Protein AF-A0A2V5UYY0-F1 (afdb_monomer)

Mean predicted aligned error: 17.52 Å

Foldseek 3Di:
DDDDDDDDPDDDDPDDPVPPCPVVVVVPVVVVVVVVPPDDDDDDDDDDDDDDDDDDPDDPCPVVCPLLVVLVPPLLVQQDADDLVNVQVQCCVVVVHGDPPPVLSVLLVVLVVCLVVLVLVVSLVSLVVSCVVPPALNSLQNNLSSCVSVVNLPSNLVSLVSSCVVPVLPLSSLQNNLSSCSNVVVLVSSLVSLVSNPPPGCSVVSNVSSVVSVVPQLEDDPPQLDQVNAAEDEAPRKHKYKFPWQSHKHKYKYWAAAFFKFKKKKKKQFPFQFFFKKKWKAFPVRHTPDIDTHPHGRDIDIDMDIDDHRTMMMMMIGGPPTTITMIMIHMYTPPQAFPLPPQLDQVSAGEDEPPDDDDGDQPDPSRDGHHDYDDPDPPDKDKDKFQFPWQADWDKDWDADPVRHTPDIDTGPHGRDIDMDIDD

Secondary structure (DSSP, 8-state):
-----------S----GGGSSHHHHHHHHHHHHHGGG----------------S----STTHHHHHHHHHHHS-GGGS--PPPHHHHHHHHHHHHSS----HHHHHHHHHHHHHHHTT-HHHHHHHHHHHHHH---HHHHHHHHHHHHHTT-HHHHHHHHHHHHHH-TT-HHHHHHHHHHHHHTT-HHHHHHHHHHTTTSTTHHHHHHHHHHHHHT--B--S--SSGGGPEE--TT--EEEEE-STT-EEEEEEE--SS--EEEEEEEEE--SS--EEEEEE-TT--EEEEEE--STT--EEEEEEE-TT-EEEEEEEESTT--EEEEEEEEE-----TT-S-SSTTSPEE--TT--------STT----EE---SSTTPPEEEEE----SS---EEEEE-TT--EEEEEE--STT--EEEEE-

Sequence (424 aa):
MSDENEPNANERNTVSYAQKYWWLILVLLPLALALIKIIPDLRTKKSEGGGFNNQQTGNDNVAISGNQNILNSDLSTKTYVINMASIEKEYAAIKREPLKDDELKKQIEAALELLNSGKARESAAAFEAINRKIALPSLQTDLGVAYQKAGDGNASAQAFTKALEQDPKYAPAHHNLGLVKASRGELVEAREHFEKASGIGDSKALAQIAQEALKDHDYEVEPNNEPAQANILPLLKMVAGNIADGSDTDFFRITTPPKYRDVVRVRIENQSTTLQPGINVSDSDKSRLGGDYHGTPGANFDYSFSVQPDTVYFVQVYGHGTSAGRYSFRVTPLKKYDPYEPNNNIRQAAPIEIGKQIDANIMDGEDGDFYRFKTVTKGATVKIHIENQSITLQPGINVFDSNKSRLGGDYHGTPGANFDYSFS

Solvent-accessible surface area (backbone atoms only — not comparable to full-atom values): 24369 Å² total; per-residue (Å²): 139,87,87,83,90,81,84,84,91,80,88,85,84,89,75,68,80,77,73,80,53,62,70,63,61,70,67,52,59,67,62,67,64,61,67,74,74,79,69,88,86,84,86,89,79,87,84,82,90,77,91,78,79,94,81,87,86,83,66,82,65,58,72,62,48,60,63,55,44,69,61,62,57,61,55,80,78,67,57,73,74,77,52,70,68,59,48,40,51,51,44,22,68,74,70,72,44,73,81,77,59,64,68,57,51,52,51,52,52,50,23,52,48,27,42,76,71,66,41,12,60,61,13,23,56,44,30,53,60,47,42,73,78,52,82,44,46,58,53,31,26,43,28,12,50,17,23,43,72,53,69,35,59,66,62,11,45,54,25,19,48,56,14,34,73,75,34,82,74,46,33,63,29,28,35,42,40,14,51,55,28,43,78,70,68,40,33,68,60,12,21,57,22,8,58,65,7,59,90,46,89,61,16,59,60,50,21,51,49,29,53,54,57,60,71,73,57,50,50,70,62,83,76,14,70,43,81,94,42,30,37,78,46,63,70,68,44,64,30,33,45,63,31,80,33,51,87,38,36,43,23,29,31,37,67,41,60,72,77,51,53,33,36,34,37,38,38,40,46,44,73,25,74,52,20,13,44,27,40,38,33,22,41,76,88,65,49,77,77,50,67,58,67,41,88,52,52,31,44,62,43,78,51,72,50,78,41,58,41,62,34,49,35,37,39,34,40,36,29,50,74,69,18,27,37,38,32,34,36,33,40,36,80,64,70,58,54,39,90,57,63,71,12,69,38,80,91,44,33,29,80,54,60,88,94,60,89,80,80,78,54,76,84,51,97,85,51,42,85,27,71,39,72,79,83,91,58,91,83,52,71,49,76,49,77,46,83,47,90,44,75,70,50,52,51,68,50,76,42,59,49,98,88,67,47,78,76,50,66,58,70,43,90,52,51,30,43,63,46,76,49,74,52,107

Radius of gyration: 33.53 Å; Cα contacts (8 Å, |Δi|>4): 712; chains: 1; bounding box: 98×85×97 Å

Nearest PDB structures (foldseek):
  7bev-assembly1_A  TM=8.785E-01  e=6.042E-04  Homo sapiens
  2gw1-assembly1_B  TM=8.053E-01  e=1.982E-03  Saccharomyces cerevisiae
  6ait-assembly1_D  TM=4.746E-01  e=7.704E-03  Escherichia coli K-12
  5xi8-assembly1_A  TM=5.369E-01  e=2.133E-02  Escherichia coli K-12
  6sar-assembly1_A  TM=5.561E-01  e=2.674E-02  Escherichia coli K-12

Structure (mmCIF, N/CA/C/O backbone):
data_AF-A0A2V5UYY0-F1
#
_entry.id   AF-A0A2V5UYY0-F1
#
loop_
_atom_site.group_PDB
_atom_site.id
_atom_site.type_symbol
_atom_site.label_atom_id
_atom_site.label_alt_id
_atom_site.label_comp_id
_atom_site.label_asym_id
_atom_site.label_entity_id
_atom_site.label_seq_id
_atom_site.pdbx_PDB_ins_code
_atom_site.Cartn_x
_atom_site.Cartn_y
_atom_site.Cartn_z
_atom_site.occupancy
_atom_site.B_iso_or_equiv
_atom_site.auth_seq_id
_atom_site.auth_comp_id
_atom_site.auth_asym_id
_atom_site.auth_atom_id
_atom_site.pdbx_PDB_model_num
ATOM 1 N N . MET A 1 1 ? -12.317 63.201 52.347 1.00 45.56 1 MET A N 1
ATOM 2 C CA . MET A 1 1 ? -13.318 62.261 51.800 1.00 45.56 1 MET A CA 1
ATOM 3 C C . MET A 1 1 ? -12.826 61.895 50.419 1.00 45.56 1 MET A C 1
ATOM 5 O O . MET A 1 1 ? -12.614 62.830 49.664 1.00 45.56 1 MET A O 1
ATOM 9 N N . SER A 1 2 ? -12.643 60.592 50.186 1.00 36.94 2 SER A N 1
ATOM 10 C CA . SER A 1 2 ? -11.894 59.898 49.119 1.00 36.94 2 SER A CA 1
ATOM 11 C C . SER A 1 2 ? -10.433 59.548 49.455 1.00 36.94 2 SER A C 1
ATOM 13 O O . SER A 1 2 ? -9.583 60.427 49.572 1.00 36.94 2 SER A O 1
ATOM 15 N N . ASP A 1 3 ? -10.245 58.229 49.563 1.00 33.00 3 ASP A N 1
ATOM 16 C CA . ASP A 1 3 ? -9.062 57.386 49.350 1.00 33.00 3 ASP A CA 1
ATOM 17 C C . ASP A 1 3 ? -7.983 57.303 50.443 1.00 33.00 3 ASP A C 1
ATOM 19 O O . ASP A 1 3 ? -6.974 58.004 50.436 1.00 33.00 3 ASP A O 1
ATOM 23 N N . GLU A 1 4 ? -8.194 56.347 51.359 1.00 36.12 4 GLU A N 1
ATOM 24 C CA . GLU A 1 4 ? -7.166 55.754 52.220 1.00 36.12 4 GLU A CA 1
ATOM 25 C C . GLU A 1 4 ? -6.638 54.434 51.630 1.00 36.12 4 GLU A C 1
ATOM 27 O O . GLU A 1 4 ? -7.374 53.636 51.052 1.00 36.12 4 GLU A O 1
ATOM 32 N N . ASN A 1 5 ? -5.329 54.254 51.806 1.00 34.81 5 ASN A N 1
ATOM 33 C CA . ASN A 1 5 ? -4.473 53.149 51.386 1.00 34.81 5 ASN A CA 1
ATOM 34 C C . ASN A 1 5 ? -4.905 51.754 51.876 1.00 34.81 5 ASN A C 1
ATOM 36 O O . ASN A 1 5 ? -5.067 51.558 53.076 1.00 34.81 5 ASN A O 1
ATOM 40 N N . GLU A 1 6 ? -4.799 50.753 50.995 1.00 35.28 6 GLU A N 1
ATOM 41 C CA . GLU A 1 6 ? -4.302 49.416 51.360 1.00 35.28 6 GLU A CA 1
ATOM 42 C C . GLU A 1 6 ? -3.306 48.885 50.301 1.00 35.28 6 GLU A C 1
ATOM 44 O O . GLU A 1 6 ? -3.484 49.136 49.105 1.00 35.28 6 GLU A O 1
ATOM 49 N N . PRO A 1 7 ? -2.227 48.184 50.709 1.00 36.47 7 PRO A N 1
ATOM 50 C CA . PRO A 1 7 ? -1.158 47.735 49.818 1.00 36.47 7 PRO A CA 1
ATOM 51 C C . PRO A 1 7 ? -1.464 46.400 49.115 1.00 36.47 7 PRO A C 1
ATOM 53 O O . PRO A 1 7 ? -1.991 45.458 49.703 1.00 36.47 7 PRO A O 1
ATOM 56 N N . ASN A 1 8 ? -1.039 46.308 47.851 1.00 34.47 8 ASN A N 1
ATOM 57 C CA . ASN A 1 8 ? -1.135 45.125 46.995 1.00 34.47 8 ASN A CA 1
ATOM 58 C C . ASN A 1 8 ? -0.369 43.916 47.564 1.00 34.47 8 ASN A C 1
ATOM 60 O O . ASN A 1 8 ? 0.858 43.927 47.677 1.00 34.47 8 ASN A O 1
ATOM 64 N N . ALA A 1 9 ? -1.095 42.830 47.821 1.00 38.47 9 ALA A N 1
ATOM 65 C CA . ALA A 1 9 ? -0.548 41.504 48.058 1.00 38.47 9 ALA A CA 1
ATOM 66 C C . ALA A 1 9 ? -0.160 40.853 46.720 1.00 38.47 9 ALA A C 1
ATOM 68 O O . ALA A 1 9 ? -0.973 40.178 46.096 1.00 38.47 9 ALA A O 1
ATOM 69 N N . ASN A 1 10 ? 1.080 41.061 46.264 1.00 36.81 10 ASN A N 1
ATOM 70 C CA . ASN A 1 10 ? 1.637 40.280 45.152 1.00 36.81 10 ASN A CA 1
ATOM 71 C C . ASN A 1 10 ? 3.154 40.045 45.256 1.00 36.81 10 ASN A C 1
ATOM 73 O O . ASN A 1 10 ? 3.873 40.040 44.263 1.00 36.81 10 ASN A O 1
ATOM 77 N N . GLU A 1 11 ? 3.639 39.798 46.472 1.00 39.62 11 GLU A N 1
ATOM 78 C CA . GLU A 1 11 ? 4.960 39.214 46.707 1.00 39.62 11 GLU A CA 1
ATOM 79 C C . GLU A 1 11 ? 4.806 37.937 47.530 1.00 39.62 11 GLU A C 1
ATOM 81 O O . GLU A 1 11 ? 4.806 37.960 48.760 1.00 39.62 11 GLU A O 1
ATOM 86 N N . ARG A 1 12 ? 4.647 36.803 46.842 1.00 34.41 12 ARG A N 1
ATOM 87 C CA . ARG A 1 12 ? 5.040 35.481 47.343 1.00 34.41 12 ARG A CA 1
ATOM 88 C C . ARG A 1 12 ? 5.140 34.500 46.171 1.00 34.41 12 ARG A C 1
ATOM 90 O O . ARG A 1 12 ? 4.156 34.220 45.501 1.00 34.41 12 ARG A O 1
ATOM 97 N N . ASN A 1 13 ? 6.341 33.937 46.022 1.00 38.44 13 ASN A N 1
ATOM 98 C CA . ASN A 1 13 ? 6.697 32.737 45.251 1.00 38.44 13 ASN A CA 1
ATOM 99 C C . ASN A 1 13 ? 7.063 32.895 43.766 1.00 38.44 13 ASN A C 1
ATOM 101 O O . ASN A 1 13 ? 6.524 32.207 42.905 1.00 38.44 13 ASN A O 1
ATOM 105 N N . THR A 1 14 ? 8.128 33.645 43.486 1.00 39.50 14 THR A N 1
ATOM 106 C CA . THR A 1 14 ? 9.040 33.322 42.374 1.00 39.50 14 THR A CA 1
ATOM 107 C C . THR A 1 14 ? 10.305 32.668 42.934 1.00 39.50 14 THR A C 1
ATOM 109 O O . THR A 1 14 ? 11.318 33.328 43.154 1.00 39.50 14 THR A O 1
ATOM 112 N N . VAL A 1 15 ? 10.249 31.359 43.197 1.00 39.41 15 VAL A N 1
ATOM 113 C CA . VAL A 1 15 ? 11.457 30.545 43.405 1.00 39.41 15 VAL A CA 1
ATOM 114 C C . VAL A 1 15 ? 11.760 29.830 42.094 1.00 39.41 15 VAL A C 1
ATOM 116 O O . VAL A 1 15 ? 10.976 29.016 41.612 1.00 39.41 15 VAL A O 1
ATOM 119 N N . SER A 1 16 ? 12.903 30.184 41.512 1.00 41.97 16 SER A N 1
ATOM 120 C CA . SER A 1 16 ? 13.477 29.605 40.301 1.00 41.97 16 SER A CA 1
ATOM 121 C C . SER A 1 16 ? 13.609 28.079 40.403 1.00 41.97 16 SER A C 1
ATOM 123 O O . SER A 1 16 ? 14.210 27.550 41.341 1.00 41.97 16 SER A O 1
ATOM 125 N N . TYR A 1 17 ? 13.111 27.363 39.390 1.00 40.47 17 TYR A N 1
ATOM 126 C CA . TYR A 1 17 ? 13.257 25.908 39.237 1.00 40.47 17 TYR A CA 1
ATOM 127 C C . TYR A 1 17 ? 14.728 25.432 39.177 1.00 40.47 17 TYR A C 1
ATOM 129 O O . TYR A 1 17 ? 14.990 24.238 39.322 1.00 40.47 17 TYR A O 1
ATOM 137 N N . ALA A 1 18 ? 15.700 26.344 39.046 1.00 42.78 18 ALA A N 1
ATOM 138 C CA . ALA A 1 18 ? 17.129 26.028 39.018 1.00 42.78 18 ALA A CA 1
ATOM 139 C C . ALA A 1 18 ? 17.720 25.604 40.382 1.00 42.78 18 ALA A C 1
ATOM 141 O O . ALA A 1 18 ? 18.810 25.038 40.416 1.00 42.78 18 ALA A O 1
ATOM 142 N N . GLN A 1 19 ? 17.020 25.816 41.504 1.00 44.94 19 GLN A N 1
ATOM 143 C CA . GLN A 1 19 ? 17.519 25.437 42.839 1.00 44.94 19 GLN A CA 1
ATOM 144 C C . GLN A 1 19 ? 17.047 24.062 43.344 1.00 44.94 19 GLN A C 1
ATOM 146 O O . GLN A 1 19 ? 17.578 23.577 44.340 1.00 44.94 19 GLN A O 1
ATOM 151 N N . LYS A 1 20 ? 16.108 23.380 42.667 1.00 49.41 20 LYS A N 1
ATOM 152 C CA . LYS A 1 20 ? 15.546 22.103 43.165 1.00 49.41 20 LYS A CA 1
ATOM 153 C C . LYS A 1 20 ? 16.281 20.830 42.710 1.00 49.41 20 LYS A C 1
ATOM 155 O O . LYS A 1 20 ? 16.028 19.767 43.270 1.00 49.41 20 LYS A O 1
ATOM 160 N N . TYR A 1 21 ? 17.223 20.931 41.767 1.00 48.84 21 TYR A N 1
ATOM 161 C CA . TYR A 1 21 ? 17.925 19.769 41.185 1.00 48.84 21 TYR A CA 1
ATOM 162 C C . TYR A 1 21 ? 19.462 19.860 41.196 1.00 48.84 21 TYR A C 1
ATOM 164 O O . TYR A 1 21 ? 20.135 18.987 40.653 1.00 48.84 21 TYR A O 1
ATOM 172 N N . TRP A 1 22 ? 20.045 20.859 41.868 1.00 46.50 22 TRP A N 1
ATOM 173 C CA . TRP A 1 22 ? 21.507 21.032 41.956 1.00 46.50 22 TRP A CA 1
ATOM 174 C C . TRP A 1 22 ? 22.234 19.861 42.646 1.00 46.50 22 TRP A C 1
ATOM 176 O O . TRP A 1 22 ? 23.392 19.579 42.347 1.00 46.50 22 TRP A O 1
ATOM 186 N N . TRP A 1 23 ? 21.547 19.123 43.520 1.00 41.91 23 TRP A N 1
ATOM 187 C CA . TRP A 1 23 ? 22.106 17.958 44.214 1.00 41.91 23 TRP A CA 1
ATOM 188 C C . TRP A 1 23 ? 22.171 16.689 43.341 1.00 41.91 23 TRP A C 1
ATOM 190 O O . TRP A 1 23 ? 23.015 15.833 43.587 1.00 41.91 23 TRP A O 1
ATOM 200 N N . LEU A 1 24 ? 21.357 16.582 42.280 1.00 42.59 24 LEU A N 1
ATOM 201 C CA . LEU A 1 24 ? 21.360 15.432 41.359 1.00 42.59 24 LEU A CA 1
ATOM 202 C C . LEU A 1 24 ? 22.573 15.437 40.408 1.00 42.59 24 LEU A C 1
ATOM 204 O O . LEU A 1 24 ? 23.039 14.378 39.994 1.00 42.59 24 LEU A O 1
ATOM 208 N N . ILE A 1 25 ? 23.145 16.614 40.127 1.00 47.44 25 ILE A N 1
ATOM 209 C CA . ILE A 1 25 ? 24.335 16.775 39.270 1.00 47.44 25 ILE A CA 1
ATOM 210 C C . ILE A 1 25 ? 25.632 16.390 40.016 1.00 47.44 25 ILE A C 1
ATOM 212 O O . ILE A 1 25 ? 26.583 15.912 39.400 1.00 47.44 25 ILE A O 1
ATOM 216 N N . LEU A 1 26 ? 25.661 16.498 41.349 1.00 48.41 26 LEU A N 1
ATOM 217 C CA . LEU A 1 26 ? 26.826 16.141 42.174 1.00 48.41 26 LEU A CA 1
ATOM 218 C C . LEU A 1 26 ? 26.932 14.641 42.511 1.00 48.41 26 LEU A C 1
ATOM 220 O O . LEU A 1 26 ? 28.000 14.193 42.920 1.00 48.41 26 LEU A O 1
ATOM 224 N N . VAL A 1 27 ? 25.875 13.848 42.294 1.00 48.84 27 VAL A N 1
ATOM 225 C CA . VAL A 1 27 ? 25.880 12.393 42.564 1.00 48.84 27 VAL A CA 1
ATOM 226 C C . VAL A 1 27 ? 26.236 11.559 41.321 1.00 48.84 27 VAL A C 1
ATOM 228 O O . VAL A 1 27 ? 26.721 10.439 41.461 1.00 48.84 27 VAL A O 1
ATOM 231 N N . LEU A 1 28 ? 26.086 12.098 40.104 1.00 44.75 28 LEU A N 1
ATOM 232 C CA . LEU A 1 28 ? 26.348 11.355 38.858 1.00 44.75 28 LEU A CA 1
ATOM 233 C C . LEU A 1 28 ? 27.744 11.585 38.246 1.00 44.75 28 LEU A C 1
ATOM 235 O O . LEU A 1 28 ? 28.213 10.747 37.475 1.00 44.75 28 LEU A O 1
ATOM 239 N N . LEU A 1 29 ? 28.462 12.648 38.625 1.00 42.62 29 LEU A N 1
ATOM 240 C CA . LEU A 1 29 ? 29.837 12.884 38.155 1.00 42.62 29 LEU A CA 1
ATOM 241 C C . LEU A 1 29 ? 30.897 11.872 38.667 1.00 42.62 29 LEU A C 1
ATOM 243 O O . LEU A 1 29 ? 31.834 11.587 37.917 1.00 42.62 29 LEU A O 1
ATOM 247 N N . PRO A 1 30 ? 30.791 11.272 39.874 1.00 43.25 30 PRO A N 1
ATOM 248 C CA . PRO A 1 30 ? 31.772 10.283 40.336 1.00 43.25 30 PRO A CA 1
ATOM 249 C C . PRO A 1 30 ? 31.654 8.909 39.652 1.00 43.25 30 PRO A C 1
ATOM 251 O O . PRO A 1 30 ? 32.627 8.157 39.645 1.00 43.25 30 PRO A O 1
ATOM 254 N N . LEU A 1 31 ? 30.503 8.570 39.051 1.00 39.34 31 LEU A N 1
ATOM 255 C CA . LEU A 1 31 ? 30.303 7.282 38.365 1.00 39.34 31 LEU A CA 1
ATOM 256 C C . LEU A 1 31 ? 30.867 7.266 36.935 1.00 39.34 31 LEU A C 1
ATOM 258 O O . LEU A 1 31 ? 31.330 6.224 36.475 1.00 39.34 31 LEU A O 1
ATOM 262 N N . ALA A 1 32 ? 30.917 8.416 36.258 1.00 42.28 32 ALA A N 1
ATOM 263 C CA . ALA A 1 32 ? 31.496 8.526 34.916 1.00 42.28 32 ALA A CA 1
ATOM 264 C C . ALA A 1 32 ? 33.039 8.450 34.913 1.00 42.28 32 ALA A C 1
ATOM 266 O O . ALA A 1 32 ? 33.638 7.999 33.940 1.00 42.28 32 ALA A O 1
ATOM 267 N N . LEU A 1 33 ? 33.696 8.825 36.018 1.00 40.34 33 LEU A N 1
ATOM 268 C CA . LEU A 1 33 ? 35.160 8.772 36.153 1.00 40.34 33 LEU A CA 1
ATOM 269 C C . LEU A 1 33 ? 35.692 7.410 36.641 1.00 40.34 33 LEU A C 1
ATOM 271 O O . LEU A 1 33 ? 36.879 7.128 36.478 1.00 40.34 33 LEU A O 1
ATOM 275 N N . ALA A 1 34 ? 34.837 6.534 37.181 1.00 40.62 34 ALA A N 1
ATOM 276 C CA . ALA A 1 34 ? 35.228 5.187 37.610 1.00 40.62 34 ALA A CA 1
ATOM 277 C C . ALA A 1 34 ? 35.300 4.164 36.454 1.00 40.62 34 ALA A C 1
ATOM 279 O O . ALA A 1 34 ? 35.998 3.159 36.572 1.00 40.62 34 ALA A O 1
ATOM 280 N N . LEU A 1 35 ? 34.657 4.436 35.312 1.00 34.66 35 LEU A N 1
ATOM 281 C CA . LEU A 1 35 ? 34.667 3.557 34.130 1.00 34.66 35 LEU A CA 1
ATOM 282 C C . LEU A 1 35 ? 35.876 3.762 33.198 1.00 34.66 35 LEU A C 1
ATOM 284 O O . LEU A 1 35 ? 36.141 2.922 32.346 1.00 34.66 35 LEU A O 1
ATOM 288 N N . ILE A 1 36 ? 36.673 4.815 33.403 1.00 39.91 36 ILE A N 1
ATOM 289 C CA . ILE A 1 36 ? 37.892 5.088 32.615 1.00 39.91 36 ILE A CA 1
ATOM 290 C C . ILE A 1 36 ? 39.111 4.284 33.136 1.00 39.91 36 ILE A C 1
ATOM 292 O O . ILE A 1 36 ? 40.165 4.262 32.508 1.00 39.91 36 ILE A O 1
ATOM 296 N N . LYS A 1 37 ? 38.980 3.549 34.254 1.00 38.69 37 LYS A N 1
ATOM 297 C CA . LYS A 1 37 ? 40.074 2.768 34.873 1.00 38.69 37 LYS A CA 1
ATOM 298 C C . LYS A 1 37 ? 40.095 1.262 34.561 1.00 38.69 37 LYS A C 1
ATOM 300 O O . LYS A 1 37 ? 40.904 0.554 35.153 1.00 38.69 37 LYS A O 1
ATOM 305 N N . ILE A 1 38 ? 39.272 0.763 33.634 1.00 38.56 38 ILE A N 1
ATOM 306 C CA . ILE A 1 38 ? 39.274 -0.659 33.223 1.00 38.56 38 ILE A CA 1
ATOM 307 C C . ILE A 1 38 ? 39.449 -0.778 31.700 1.00 38.56 38 ILE A C 1
ATOM 309 O O . ILE A 1 38 ? 38.618 -1.336 30.994 1.00 38.56 38 ILE A O 1
ATOM 313 N N . ILE A 1 39 ? 40.547 -0.228 31.181 1.00 37.88 39 ILE A N 1
ATOM 314 C CA . ILE A 1 39 ? 41.050 -0.524 29.833 1.00 37.88 39 ILE A CA 1
ATOM 315 C C . ILE A 1 39 ? 42.514 -0.939 30.008 1.00 37.88 39 ILE A C 1
ATOM 317 O O . ILE A 1 39 ? 43.302 -0.118 30.482 1.00 37.88 39 ILE A O 1
ATOM 321 N N . PRO A 1 40 ? 42.918 -2.179 29.678 1.00 34.50 40 PRO A N 1
ATOM 322 C CA . PRO A 1 40 ? 44.328 -2.504 29.596 1.00 34.50 40 PRO A CA 1
ATOM 323 C C . PRO A 1 40 ? 44.933 -1.838 28.359 1.00 34.50 40 PRO A C 1
ATOM 325 O O . PRO A 1 40 ? 44.400 -1.897 27.252 1.00 34.50 40 PRO A O 1
ATOM 328 N N . ASP A 1 41 ? 46.066 -1.210 28.618 1.00 39.59 41 ASP A N 1
ATOM 329 C CA . ASP A 1 41 ? 46.966 -0.507 27.722 1.00 39.59 41 ASP A CA 1
ATOM 330 C C . ASP A 1 41 ? 47.435 -1.376 26.537 1.00 39.59 41 ASP A C 1
ATOM 332 O O . ASP A 1 41 ? 48.006 -2.450 26.723 1.00 39.59 41 ASP A O 1
ATOM 336 N N . LEU A 1 42 ? 47.232 -0.892 25.308 1.00 30.22 42 LEU A N 1
ATOM 337 C CA . LEU A 1 42 ? 47.926 -1.386 24.116 1.00 30.22 42 LEU A CA 1
ATOM 338 C C . LEU A 1 42 ? 48.397 -0.206 23.260 1.00 30.22 42 LEU A C 1
ATOM 340 O O . LEU A 1 42 ? 47.909 0.054 22.160 1.00 30.22 42 LEU A O 1
ATOM 344 N N . ARG A 1 43 ? 49.434 0.483 23.738 1.00 30.53 43 ARG A N 1
ATOM 345 C CA . ARG A 1 43 ? 50.434 1.100 22.859 1.00 30.53 43 ARG A CA 1
ATOM 346 C C . ARG A 1 43 ? 51.817 0.555 23.191 1.00 30.53 43 ARG A C 1
ATOM 348 O O . ARG A 1 43 ? 52.397 0.894 24.211 1.00 30.53 43 ARG A O 1
ATOM 355 N N . THR A 1 44 ? 52.383 -0.232 22.278 1.00 31.47 44 THR A N 1
ATOM 356 C CA . THR A 1 44 ? 53.629 0.088 21.549 1.00 31.47 44 THR A CA 1
ATOM 357 C C . THR A 1 44 ? 54.157 -1.141 20.802 1.00 31.47 44 THR A C 1
ATOM 359 O O . THR A 1 44 ? 54.553 -2.130 21.406 1.00 31.47 44 THR A O 1
ATOM 362 N N . LYS A 1 45 ? 54.236 -1.032 19.470 1.00 27.94 45 LYS A N 1
ATOM 363 C CA . LYS A 1 45 ? 55.377 -1.497 18.660 1.00 27.94 45 LYS A CA 1
ATOM 364 C C . LYS A 1 45 ? 55.311 -0.856 17.261 1.00 27.94 45 LYS A C 1
ATOM 366 O O . LYS A 1 45 ? 54.544 -1.276 16.406 1.00 27.94 45 LYS A O 1
ATOM 371 N N . LYS A 1 46 ? 56.115 0.199 17.061 1.00 28.66 46 LYS A N 1
ATOM 372 C CA . LYS A 1 46 ? 56.855 0.447 15.799 1.00 28.66 46 LYS A CA 1
ATOM 373 C C . LYS A 1 46 ? 57.827 -0.737 15.639 1.00 28.66 46 LYS A C 1
ATOM 375 O O . LYS A 1 46 ? 58.268 -1.244 16.665 1.00 28.66 46 LYS A O 1
ATOM 380 N N . SER A 1 47 ? 58.229 -1.255 14.488 1.00 26.80 47 SER A N 1
ATOM 381 C CA . SER A 1 47 ? 58.313 -0.857 13.073 1.00 26.80 47 SER A CA 1
ATOM 382 C C . SER A 1 47 ? 58.296 -2.182 12.265 1.00 26.80 47 SER A C 1
ATOM 384 O O . SER A 1 47 ? 58.472 -3.240 12.858 1.00 26.80 47 SER A O 1
ATOM 386 N N . GLU A 1 48 ? 57.996 -2.260 10.971 1.00 25.25 48 GLU A N 1
ATOM 387 C CA . GLU A 1 48 ? 58.828 -1.867 9.825 1.00 25.25 48 GLU A CA 1
ATOM 388 C C . GLU A 1 48 ? 58.001 -2.018 8.534 1.00 25.25 48 GLU A C 1
ATOM 390 O O . GLU A 1 48 ? 56.996 -2.727 8.500 1.00 25.25 48 GLU A O 1
ATOM 395 N N . GLY A 1 49 ? 58.401 -1.288 7.493 1.00 29.73 49 GLY A N 1
ATOM 396 C CA . GLY A 1 49 ? 57.645 -1.120 6.260 1.00 29.73 49 GLY A CA 1
ATOM 397 C C . GLY A 1 49 ? 57.525 -2.366 5.381 1.00 29.73 49 GLY A C 1
ATOM 398 O O . GLY A 1 49 ? 58.412 -3.207 5.303 1.00 29.73 49 GLY A O 1
ATOM 399 N N . GLY A 1 50 ? 56.422 -2.399 4.642 1.00 23.92 50 GLY A N 1
ATOM 400 C CA . GLY A 1 50 ? 56.177 -3.284 3.512 1.00 23.92 50 GLY A CA 1
ATOM 401 C C . GLY A 1 50 ? 54.898 -2.810 2.839 1.00 23.92 50 GLY A C 1
ATOM 402 O O . GLY A 1 50 ? 53.845 -2.807 3.468 1.00 23.92 50 GLY A O 1
ATOM 403 N N . GLY A 1 51 ? 55.010 -2.295 1.614 1.00 34.53 51 GLY A N 1
ATOM 404 C CA . GLY A 1 51 ? 53.886 -1.733 0.871 1.00 34.53 51 GLY A CA 1
ATOM 405 C C . GLY A 1 51 ? 52.760 -2.748 0.688 1.00 34.53 51 GLY A C 1
ATOM 406 O O . GLY A 1 51 ? 53.012 -3.896 0.332 1.00 34.53 51 GLY A O 1
ATOM 407 N N . PHE A 1 52 ? 51.522 -2.308 0.903 1.00 24.62 52 PHE A N 1
ATOM 408 C CA . PHE A 1 52 ? 50.337 -3.083 0.565 1.00 24.62 52 PHE A CA 1
ATOM 409 C C . PHE A 1 52 ? 49.537 -2.358 -0.510 1.00 24.62 52 PHE A C 1
ATOM 411 O O . PHE A 1 52 ? 49.079 -1.229 -0.336 1.00 24.62 52 PHE A O 1
ATOM 418 N N . ASN A 1 53 ? 49.443 -3.045 -1.645 1.00 25.06 53 ASN A N 1
ATOM 419 C CA . ASN A 1 53 ? 48.616 -2.725 -2.793 1.00 25.06 53 ASN A CA 1
ATOM 420 C C . ASN A 1 53 ? 47.134 -2.633 -2.412 1.00 25.06 53 ASN A C 1
ATOM 422 O O . ASN A 1 53 ? 46.636 -3.398 -1.587 1.00 25.06 53 ASN A O 1
ATOM 426 N N . ASN A 1 54 ? 46.437 -1.743 -3.118 1.00 34.81 54 ASN A N 1
ATOM 427 C CA . ASN A 1 54 ? 44.991 -1.740 -3.304 1.00 34.81 54 ASN A CA 1
ATOM 428 C C . ASN A 1 54 ? 44.472 -3.152 -3.615 1.00 34.81 54 ASN A C 1
ATOM 430 O O . ASN A 1 54 ? 44.737 -3.660 -4.702 1.00 34.81 54 ASN A O 1
ATOM 434 N N . GLN A 1 55 ? 43.701 -3.743 -2.702 1.00 34.28 55 GLN A N 1
ATOM 435 C CA . GLN A 1 55 ? 42.612 -4.676 -3.007 1.00 34.28 55 GLN A CA 1
ATOM 436 C C . GLN A 1 55 ? 41.798 -4.940 -1.733 1.00 34.28 55 GLN A C 1
ATOM 438 O O . GLN A 1 55 ? 42.054 -5.878 -0.985 1.00 34.28 55 GLN A O 1
ATOM 443 N N . GLN A 1 56 ? 40.799 -4.094 -1.484 1.00 28.64 56 GLN A N 1
ATOM 444 C CA . GLN A 1 56 ? 39.656 -4.455 -0.643 1.00 28.64 56 GLN A CA 1
ATOM 445 C C . GLN A 1 56 ? 38.411 -3.663 -1.069 1.00 28.64 56 GLN A C 1
ATOM 447 O O . GLN A 1 56 ? 37.766 -2.971 -0.295 1.00 28.64 56 GLN A O 1
ATOM 452 N N . THR A 1 57 ? 38.090 -3.766 -2.359 1.00 33.25 57 THR A N 1
ATOM 453 C CA . THR A 1 57 ? 36.739 -3.559 -2.892 1.00 33.25 57 THR A CA 1
ATOM 454 C C . THR A 1 57 ? 36.217 -4.940 -3.264 1.00 33.25 57 THR A C 1
ATOM 456 O O . THR A 1 57 ? 36.567 -5.474 -4.316 1.00 33.25 57 THR A O 1
ATOM 459 N N . GLY A 1 58 ? 35.462 -5.577 -2.379 1.00 33.41 58 GLY A N 1
ATOM 460 C CA . GLY A 1 58 ? 34.966 -6.921 -2.652 1.00 33.41 58 GLY A CA 1
ATOM 461 C C . GLY A 1 58 ? 34.481 -7.610 -1.397 1.00 33.41 58 GLY A C 1
ATOM 462 O O . GLY A 1 58 ? 35.204 -8.432 -0.851 1.00 33.41 58 GLY A O 1
ATOM 463 N N . ASN A 1 59 ? 33.285 -7.237 -0.938 1.00 29.89 59 ASN A N 1
ATOM 464 C CA . ASN A 1 59 ? 32.365 -8.188 -0.305 1.00 29.89 59 ASN A CA 1
ATOM 465 C C . ASN A 1 59 ? 30.934 -7.663 -0.112 1.00 29.89 59 ASN A C 1
ATOM 467 O O . ASN A 1 59 ? 30.045 -8.475 0.120 1.00 29.89 59 ASN A O 1
ATOM 471 N N . ASP A 1 60 ? 30.658 -6.379 -0.349 1.00 31.84 60 ASP A N 1
ATOM 472 C CA . ASP A 1 60 ? 29.285 -5.855 -0.209 1.00 31.84 60 ASP A CA 1
ATOM 473 C C . ASP A 1 60 ? 28.388 -6.135 -1.435 1.00 31.84 60 ASP A C 1
ATOM 475 O O . ASP A 1 60 ? 27.172 -5.995 -1.369 1.00 31.84 60 ASP A O 1
ATOM 479 N N . ASN A 1 61 ? 28.958 -6.640 -2.539 1.00 30.55 61 ASN A N 1
ATOM 480 C CA . ASN A 1 61 ? 28.209 -7.021 -3.747 1.00 30.55 61 ASN A CA 1
ATOM 481 C C . ASN A 1 61 ? 27.739 -8.488 -3.766 1.00 30.55 61 ASN A C 1
ATOM 483 O O . ASN A 1 61 ? 27.026 -8.890 -4.686 1.00 30.55 61 ASN A O 1
ATOM 487 N N . VAL A 1 62 ? 28.122 -9.317 -2.787 1.00 30.30 62 VAL A N 1
ATOM 488 C CA . VAL A 1 62 ? 27.778 -10.753 -2.808 1.00 30.30 62 VAL A CA 1
ATOM 489 C C . VAL A 1 62 ? 26.324 -10.983 -2.376 1.00 30.30 62 VAL A C 1
ATOM 491 O O . VAL A 1 62 ? 25.634 -11.793 -2.997 1.00 30.30 62 VAL A O 1
ATOM 494 N N . ALA A 1 63 ? 25.811 -10.201 -1.417 1.00 32.91 63 ALA A N 1
ATOM 495 C CA . ALA A 1 63 ? 24.403 -10.249 -1.004 1.00 32.91 63 ALA A CA 1
ATOM 496 C C . ALA A 1 63 ? 23.443 -9.671 -2.066 1.00 32.91 63 ALA A C 1
ATOM 498 O O . ALA A 1 63 ? 22.333 -10.172 -2.223 1.00 32.91 63 ALA A O 1
ATOM 499 N N . ILE A 1 64 ? 23.905 -8.694 -2.859 1.00 37.59 64 ILE A N 1
ATOM 500 C CA . ILE A 1 64 ? 23.154 -8.094 -3.980 1.00 37.59 64 ILE A CA 1
ATOM 501 C C . ILE A 1 64 ? 22.848 -9.142 -5.066 1.00 37.59 64 ILE A C 1
ATOM 503 O O . ILE A 1 64 ? 21.787 -9.121 -5.687 1.00 37.59 64 ILE A O 1
ATOM 507 N N . SER A 1 65 ? 23.749 -10.108 -5.274 1.00 35.22 65 SER A N 1
ATOM 508 C CA . SER A 1 65 ? 23.612 -11.096 -6.350 1.00 35.22 65 SER A CA 1
ATOM 509 C C . SER A 1 65 ? 22.693 -12.275 -6.014 1.00 35.22 65 SER A C 1
ATOM 511 O O . SER A 1 65 ? 22.125 -12.869 -6.922 1.00 35.22 65 SER A O 1
ATOM 513 N N . GLY A 1 66 ? 22.522 -12.630 -4.736 1.00 33.41 66 GLY A N 1
ATOM 514 C CA . GLY A 1 66 ? 21.849 -13.875 -4.342 1.00 33.41 66 GLY A CA 1
ATOM 515 C C . GLY A 1 66 ? 20.359 -13.904 -4.692 1.00 33.41 66 GLY A C 1
ATOM 516 O O . GLY A 1 66 ? 19.898 -14.849 -5.328 1.00 33.41 66 GLY A O 1
ATOM 517 N N . ASN A 1 67 ? 19.630 -12.838 -4.344 1.00 41.31 67 ASN A N 1
ATOM 518 C CA . ASN A 1 67 ? 18.177 -12.758 -4.542 1.00 41.31 67 ASN A CA 1
ATOM 519 C C . ASN A 1 67 ? 17.767 -12.139 -5.885 1.00 41.31 67 ASN A C 1
ATOM 521 O O . ASN A 1 67 ? 16.769 -12.575 -6.458 1.00 41.31 67 ASN A O 1
ATOM 525 N N . GLN A 1 68 ? 18.557 -11.217 -6.456 1.00 39.75 68 GLN A N 1
ATOM 526 C CA . GLN A 1 68 ? 18.355 -10.815 -7.854 1.00 39.75 68 GLN A CA 1
ATOM 527 C C . GLN A 1 68 ? 18.563 -12.000 -8.816 1.00 39.75 68 GLN A C 1
ATOM 529 O O . GLN A 1 68 ? 17.865 -12.095 -9.822 1.00 39.75 68 GLN A O 1
ATOM 534 N N . ASN A 1 69 ? 19.437 -12.964 -8.492 1.00 44.22 69 ASN A N 1
ATOM 535 C CA . ASN A 1 69 ? 19.650 -14.159 -9.320 1.00 44.22 69 ASN A CA 1
ATOM 536 C C . ASN A 1 69 ? 18.474 -15.147 -9.351 1.00 44.22 69 ASN A C 1
ATOM 538 O O . ASN A 1 69 ? 18.350 -15.884 -10.330 1.00 44.22 69 ASN A O 1
ATOM 542 N N . ILE A 1 70 ? 17.594 -15.181 -8.341 1.00 47.94 70 ILE A N 1
ATOM 543 C CA . ILE A 1 70 ? 16.472 -16.140 -8.334 1.00 47.94 70 ILE A CA 1
ATOM 544 C C . ILE A 1 70 ? 15.467 -15.788 -9.439 1.00 47.94 70 ILE A C 1
ATOM 546 O O . ILE A 1 70 ? 14.969 -16.679 -10.134 1.00 47.94 70 ILE A O 1
ATOM 550 N N . LEU A 1 71 ? 15.233 -14.491 -9.663 1.00 51.28 71 LEU A N 1
ATOM 551 C CA . 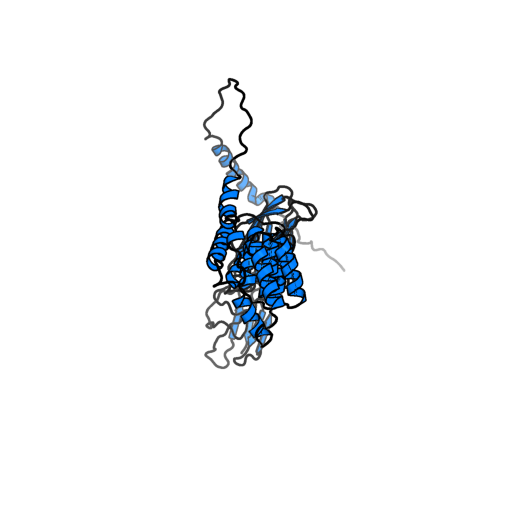LEU A 1 71 ? 14.415 -14.002 -10.771 1.00 51.28 71 LEU A CA 1
ATOM 552 C C . LEU A 1 71 ? 15.233 -13.756 -12.044 1.00 51.28 71 LEU A C 1
ATOM 554 O O . LEU A 1 71 ? 14.683 -13.965 -13.106 1.00 51.28 71 LEU A O 1
ATOM 558 N N . ASN A 1 72 ? 16.531 -13.437 -11.996 1.00 44.22 72 ASN A N 1
ATOM 559 C CA . ASN A 1 72 ? 17.359 -13.302 -13.210 1.00 44.22 72 ASN A CA 1
ATOM 560 C C . ASN A 1 72 ? 17.730 -14.640 -13.884 1.00 44.22 72 ASN A C 1
ATOM 562 O O . ASN A 1 72 ? 18.379 -14.638 -14.932 1.00 44.22 72 ASN A O 1
ATOM 566 N N . SER A 1 73 ? 17.308 -15.785 -13.333 1.00 48.62 73 SER A N 1
ATOM 567 C CA . SER A 1 73 ? 17.300 -17.055 -14.066 1.00 48.62 73 SER A CA 1
ATOM 568 C C . SER A 1 73 ? 16.305 -16.970 -15.235 1.00 48.62 73 SER A C 1
ATOM 570 O O . SER A 1 73 ? 15.099 -17.113 -15.062 1.00 48.62 73 SER A O 1
ATOM 572 N N . ASP A 1 74 ? 16.843 -16.631 -16.409 1.00 58.62 74 ASP A N 1
ATOM 573 C CA . ASP A 1 74 ? 16.192 -16.365 -17.699 1.00 58.62 74 ASP A CA 1
ATOM 574 C C . ASP A 1 74 ? 14.645 -16.344 -17.698 1.00 58.62 74 ASP A C 1
ATOM 576 O O . ASP A 1 74 ? 13.988 -17.269 -18.187 1.00 58.62 74 ASP A O 1
ATOM 580 N N . LEU A 1 75 ? 14.043 -15.261 -17.178 1.00 61.94 75 LEU A N 1
ATOM 581 C CA . LEU A 1 75 ? 12.584 -15.027 -17.206 1.00 61.94 75 LEU A CA 1
ATOM 582 C C . LEU A 1 75 ? 12.007 -15.111 -18.624 1.00 61.94 75 LEU A C 1
ATOM 584 O O . LEU A 1 75 ? 10.810 -15.351 -18.772 1.00 61.94 75 LEU A O 1
ATOM 588 N N . SER A 1 76 ? 12.837 -14.955 -19.664 1.00 61.09 76 SER A N 1
ATOM 589 C CA . SER A 1 76 ? 12.411 -15.078 -21.060 1.00 61.09 76 SER A CA 1
ATOM 590 C C . SER A 1 76 ? 12.006 -16.508 -21.448 1.00 61.09 76 SER A C 1
ATOM 592 O O . SER A 1 76 ? 11.245 -16.692 -22.405 1.00 61.09 76 SER A O 1
ATOM 594 N N . THR A 1 77 ? 12.463 -17.516 -20.692 1.00 70.75 77 THR A N 1
ATOM 595 C CA . THR A 1 77 ? 12.020 -18.917 -20.819 1.00 70.75 77 THR A CA 1
ATOM 596 C C . THR A 1 77 ? 10.674 -19.174 -20.152 1.00 70.75 77 THR A C 1
ATOM 598 O O . THR A 1 77 ? 10.009 -20.154 -20.478 1.00 70.75 77 THR A O 1
ATOM 601 N N . LYS A 1 78 ? 10.252 -18.286 -19.245 1.00 80.75 78 LYS A N 1
ATOM 602 C CA . LYS A 1 78 ? 8.999 -18.408 -18.493 1.00 80.75 78 LYS A CA 1
ATOM 603 C C . LYS A 1 78 ? 7.835 -17.681 -19.155 1.00 80.75 78 LYS A C 1
ATOM 605 O O . LYS A 1 78 ? 6.714 -17.819 -18.689 1.00 80.75 78 LYS A O 1
ATOM 610 N N . THR A 1 79 ? 8.075 -16.927 -20.228 1.00 87.50 79 THR A N 1
ATOM 611 C CA . THR A 1 79 ? 7.025 -16.200 -20.946 1.00 87.50 79 THR A CA 1
ATOM 612 C C . THR A 1 79 ? 5.957 -17.144 -21.495 1.00 87.50 79 THR A C 1
ATOM 614 O O . THR A 1 79 ? 6.259 -18.140 -22.152 1.00 87.50 79 THR A O 1
ATOM 617 N N . TYR A 1 80 ? 4.692 -16.794 -21.285 1.00 90.19 80 TYR A N 1
ATOM 618 C CA . TYR A 1 80 ? 3.553 -17.554 -21.775 1.00 90.19 80 TYR A CA 1
ATOM 619 C C . TYR A 1 80 ? 3.106 -17.032 -23.147 1.00 90.19 80 TYR A C 1
ATOM 621 O O . TYR A 1 80 ? 2.555 -15.936 -23.247 1.00 90.19 80 TYR A O 1
ATOM 629 N N . VAL A 1 81 ? 3.343 -17.820 -24.197 1.00 91.44 81 VAL A N 1
ATOM 630 C CA . VAL A 1 81 ? 2.901 -17.541 -25.576 1.00 91.44 81 VAL A CA 1
ATOM 631 C C . VAL A 1 81 ? 1.561 -18.226 -25.829 1.00 91.44 81 VAL A C 1
ATOM 633 O O . VAL A 1 81 ? 1.389 -19.397 -25.475 1.00 91.44 81 VAL A O 1
ATOM 636 N N . ILE A 1 82 ? 0.606 -17.525 -26.442 1.00 93.44 82 ILE A N 1
ATOM 637 C CA . ILE A 1 82 ? -0.707 -18.100 -26.740 1.00 93.44 82 ILE A CA 1
ATOM 638 C C . ILE A 1 82 ? -0.603 -19.013 -27.968 1.00 93.44 82 ILE A C 1
ATOM 640 O O . ILE A 1 82 ? 0.034 -18.691 -28.966 1.00 93.44 82 ILE A O 1
ATOM 644 N N . ASN A 1 83 ? -1.237 -20.187 -27.911 1.00 91.19 83 ASN A N 1
ATOM 645 C CA . ASN A 1 83 ? -1.314 -21.074 -29.071 1.00 91.19 83 ASN A CA 1
ATOM 646 C C . ASN A 1 83 ? -2.503 -20.718 -29.982 1.00 91.19 83 ASN A C 1
ATOM 648 O O . ASN A 1 83 ? -3.505 -20.154 -29.538 1.00 91.19 83 ASN A O 1
ATOM 652 N N . MET A 1 84 ? -2.415 -21.120 -31.252 1.00 93.50 84 MET A N 1
ATOM 653 C CA . MET A 1 84 ? -3.431 -20.810 -32.262 1.00 93.50 84 MET A CA 1
ATOM 654 C C . MET A 1 84 ? -4.838 -21.301 -31.880 1.00 93.50 84 MET A C 1
ATOM 656 O O . MET A 1 84 ? -5.813 -20.579 -32.062 1.00 93.50 84 MET A O 1
ATOM 660 N N . ALA A 1 85 ? -4.958 -22.483 -31.269 1.00 93.81 85 ALA A N 1
ATOM 661 C CA . ALA A 1 85 ? -6.255 -23.027 -30.858 1.00 93.81 85 ALA A CA 1
ATOM 662 C C . ALA A 1 85 ? -6.949 -22.161 -29.786 1.00 93.81 85 ALA A C 1
ATOM 664 O O . ALA A 1 85 ? -8.170 -21.993 -29.812 1.00 93.81 85 ALA A O 1
ATOM 665 N N . SER A 1 86 ? -6.185 -21.584 -28.854 1.00 93.56 86 SER A N 1
ATOM 666 C CA . SER A 1 86 ? -6.699 -20.635 -27.862 1.00 93.56 86 SER A CA 1
ATOM 667 C C . SER A 1 86 ? -7.163 -19.333 -28.514 1.00 93.56 86 SER A C 1
ATOM 669 O O . SER A 1 86 ? -8.229 -18.836 -28.151 1.00 93.56 86 SER A O 1
ATOM 671 N N . ILE A 1 87 ? -6.421 -18.825 -29.505 1.00 94.94 87 ILE A N 1
ATOM 672 C CA . ILE A 1 87 ? -6.796 -17.629 -30.278 1.00 94.94 87 ILE A CA 1
ATOM 673 C C . ILE A 1 87 ? -8.101 -17.879 -31.045 1.00 94.94 87 ILE A C 1
ATOM 675 O O . ILE A 1 87 ? -9.019 -17.066 -30.983 1.00 94.94 87 ILE A O 1
ATOM 679 N N . GLU A 1 88 ? -8.235 -19.022 -31.723 1.00 95.19 88 GLU A N 1
ATOM 680 C CA . GLU A 1 88 ? -9.463 -19.382 -32.445 1.00 95.19 88 GLU A CA 1
ATOM 681 C C . GLU A 1 88 ? -10.666 -19.528 -31.508 1.00 95.19 88 GLU A C 1
ATOM 683 O O . GLU A 1 88 ? -11.768 -19.077 -31.831 1.00 95.19 88 GLU A O 1
ATOM 688 N N . LYS A 1 89 ? -10.460 -20.129 -30.331 1.00 95.50 89 LYS A N 1
ATOM 689 C CA . LYS A 1 89 ? -11.502 -20.267 -29.310 1.00 95.50 89 LYS A CA 1
ATOM 690 C C . LYS A 1 89 ? -11.944 -18.908 -28.770 1.00 95.50 89 LYS A C 1
ATOM 692 O O . LYS A 1 89 ? -13.144 -18.676 -28.628 1.00 95.50 89 LYS A O 1
ATOM 697 N N . GLU A 1 90 ? -10.998 -18.021 -28.473 1.00 95.62 90 GLU A N 1
ATOM 698 C CA . GLU A 1 90 ? -11.288 -16.662 -28.012 1.00 95.62 90 GLU A CA 1
ATOM 699 C C . GLU A 1 90 ? -12.000 -15.847 -29.099 1.00 95.62 90 GLU A C 1
ATOM 701 O O . GLU A 1 90 ? -13.033 -15.229 -28.832 1.00 95.62 90 GLU A O 1
ATOM 706 N N . TYR A 1 91 ? -11.523 -15.921 -30.345 1.00 95.56 91 TYR A N 1
ATOM 707 C CA . TYR A 1 91 ? -12.179 -15.304 -31.494 1.00 95.56 91 TYR A CA 1
ATOM 708 C C . TYR A 1 91 ? -13.627 -15.780 -31.616 1.00 95.56 91 TYR A C 1
ATOM 710 O O . TYR A 1 91 ? -14.538 -14.958 -31.706 1.00 95.56 91 TYR A O 1
ATOM 718 N N . ALA A 1 92 ? -13.861 -17.095 -31.554 1.00 96.06 92 ALA A N 1
ATOM 719 C CA . ALA A 1 92 ? -15.200 -17.661 -31.656 1.00 96.06 92 ALA A CA 1
ATOM 720 C C . ALA A 1 92 ? -16.122 -17.222 -30.516 1.00 96.06 92 ALA A C 1
ATOM 722 O O . ALA A 1 92 ? -17.305 -16.973 -30.748 1.00 96.06 92 ALA A O 1
ATOM 723 N N . ALA A 1 93 ? -15.590 -17.070 -29.302 1.00 93.88 93 ALA A N 1
ATOM 724 C CA . ALA A 1 93 ? -16.354 -16.566 -28.169 1.00 93.88 93 ALA A CA 1
ATOM 725 C C . ALA A 1 93 ? -16.758 -15.091 -28.353 1.00 93.88 93 ALA A C 1
ATOM 727 O O . ALA A 1 93 ? -17.911 -14.733 -28.110 1.00 93.88 93 ALA A O 1
ATOM 728 N N . ILE A 1 94 ? -15.834 -14.244 -28.819 1.00 91.88 94 ILE A N 1
ATOM 729 C CA . ILE A 1 94 ? -16.048 -12.795 -28.951 1.00 91.88 94 ILE A CA 1
ATOM 730 C C . ILE A 1 94 ? -16.868 -12.452 -30.201 1.00 91.88 94 ILE A C 1
ATOM 732 O O . ILE A 1 94 ? -17.788 -11.636 -30.138 1.00 91.88 94 ILE A O 1
ATOM 736 N N . LYS A 1 95 ? -16.556 -13.071 -31.343 1.00 92.75 95 LYS A N 1
ATOM 737 C CA . LYS A 1 95 ? -17.211 -12.811 -32.636 1.00 92.75 95 LYS A CA 1
ATOM 738 C C . LYS A 1 95 ? -18.447 -13.673 -32.877 1.00 92.75 95 LYS A C 1
ATOM 740 O O . LYS A 1 95 ? -19.218 -13.370 -33.780 1.00 92.75 95 LYS A O 1
ATOM 745 N N . ARG A 1 96 ? -18.677 -14.693 -32.040 1.00 94.31 96 ARG A N 1
ATOM 746 C CA . ARG A 1 96 ? -19.788 -15.658 -32.151 1.00 94.31 96 ARG A CA 1
ATOM 747 C C . ARG A 1 96 ? -19.786 -16.453 -33.460 1.00 94.31 96 ARG A C 1
ATOM 749 O O . ARG A 1 96 ? -20.824 -16.949 -33.888 1.00 94.31 96 ARG A O 1
ATOM 756 N N . GLU A 1 97 ? -18.618 -16.609 -34.072 1.00 94.38 97 GLU A N 1
ATOM 757 C CA . GLU A 1 97 ? -18.398 -17.423 -35.264 1.00 94.38 97 GLU A CA 1
ATOM 758 C C . GLU A 1 97 ? -16.948 -17.923 -35.318 1.00 94.38 97 GLU A C 1
ATOM 760 O O . GLU A 1 97 ? -16.062 -17.263 -34.775 1.00 94.38 97 GLU A O 1
ATOM 765 N N . PRO A 1 98 ? -16.663 -19.077 -35.949 1.00 95.19 98 PRO A N 1
ATOM 766 C CA . PRO A 1 98 ? -15.290 -19.551 -36.063 1.00 95.19 98 PRO A CA 1
ATOM 767 C C . PRO A 1 98 ? -14.461 -18.613 -36.945 1.00 95.19 98 PRO A C 1
ATOM 769 O O . PRO A 1 98 ? -14.967 -18.048 -37.916 1.00 95.19 98 PRO A O 1
ATOM 772 N N . LEU A 1 99 ? -13.164 -18.511 -36.652 1.00 93.75 99 LEU A N 1
ATOM 773 C CA . LEU A 1 99 ? -12.220 -17.813 -37.517 1.00 93.75 99 LEU A CA 1
ATOM 774 C C . LEU A 1 99 ? -12.115 -18.561 -38.858 1.00 93.75 99 LEU A C 1
ATOM 776 O O . LEU A 1 99 ? -11.610 -19.682 -38.900 1.00 93.75 99 LEU A O 1
ATOM 780 N N . LYS A 1 100 ? -12.626 -17.963 -39.942 1.00 94.31 100 LYS A N 1
ATOM 781 C CA . LYS A 1 100 ? -12.640 -18.548 -41.303 1.00 94.31 100 LYS A CA 1
ATOM 782 C C . LYS A 1 100 ? -11.650 -17.899 -42.275 1.00 94.31 100 LYS A C 1
ATOM 784 O O . LYS A 1 100 ? -11.503 -18.380 -43.389 1.00 94.31 100 LYS A O 1
ATOM 789 N N . ASP A 1 101 ? -11.026 -16.791 -41.885 1.00 94.56 101 ASP A N 1
ATOM 790 C CA . ASP A 1 101 ? -10.059 -16.080 -42.724 1.00 94.56 101 ASP A CA 1
ATOM 791 C C . ASP A 1 101 ? -8.713 -16.822 -42.712 1.00 94.56 101 ASP A C 1
ATOM 793 O O . ASP A 1 101 ? -7.906 -16.650 -41.797 1.00 94.56 101 ASP A O 1
ATOM 797 N N . ASP A 1 102 ? -8.497 -17.681 -43.711 1.00 94.75 102 ASP A N 1
ATOM 798 C CA . ASP A 1 102 ? -7.288 -18.506 -43.838 1.00 94.75 102 ASP A CA 1
ATOM 799 C C . ASP A 1 102 ? -6.007 -17.668 -43.977 1.00 94.75 102 ASP A C 1
ATOM 801 O O . ASP A 1 102 ? -4.949 -18.057 -43.480 1.00 94.75 102 ASP A O 1
ATOM 805 N N . GLU A 1 103 ? -6.092 -16.495 -44.610 1.00 95.50 103 GLU A N 1
ATOM 806 C CA . GLU A 1 103 ? -4.941 -15.606 -44.778 1.00 95.50 103 GLU A CA 1
ATOM 807 C C . GLU A 1 103 ? -4.531 -14.995 -43.436 1.00 95.50 103 GLU A C 1
ATOM 809 O O . GLU A 1 103 ? -3.350 -14.936 -43.094 1.00 95.50 103 GLU A O 1
ATOM 814 N N . LEU A 1 104 ? -5.504 -14.595 -42.623 1.00 94.25 104 LEU A N 1
ATOM 815 C CA . LEU A 1 104 ? -5.245 -14.131 -41.269 1.00 94.25 104 LEU A CA 1
ATOM 816 C C . LEU A 1 104 ? -4.700 -15.239 -40.357 1.00 94.25 104 LEU A C 1
ATOM 818 O O . LEU A 1 104 ? -3.788 -14.970 -39.575 1.00 94.25 104 LEU A O 1
ATOM 822 N N . LYS A 1 105 ? -5.213 -16.474 -40.455 1.00 95.69 105 LYS A N 1
ATOM 823 C CA . LYS A 1 105 ? -4.652 -17.614 -39.707 1.00 95.69 105 LYS A CA 1
ATOM 824 C C . LYS A 1 105 ? -3.176 -17.798 -40.024 1.00 95.69 105 LYS A C 1
ATOM 826 O O . LYS A 1 105 ? -2.352 -17.839 -39.116 1.00 95.69 105 LYS A O 1
ATOM 831 N N . LYS A 1 106 ? -2.845 -17.796 -41.316 1.00 96.19 106 LYS A N 1
ATOM 832 C CA . LYS A 1 106 ? -1.469 -17.898 -41.796 1.00 96.19 106 LYS A CA 1
ATOM 833 C C . LYS A 1 106 ? -0.594 -16.743 -41.301 1.00 96.19 106 LYS A C 1
ATOM 835 O O . LYS A 1 106 ? 0.564 -16.962 -40.957 1.00 96.19 106 LYS A O 1
ATOM 840 N N . GLN A 1 107 ? -1.129 -15.522 -41.228 1.00 97.12 107 GLN A N 1
ATOM 841 C CA . GLN A 1 107 ? -0.414 -14.369 -40.664 1.00 97.12 107 GLN A CA 1
ATOM 842 C C . GLN A 1 107 ? -0.112 -14.551 -39.170 1.00 97.12 107 GLN A C 1
ATOM 844 O O . GLN A 1 107 ? 1.005 -14.256 -38.745 1.00 97.12 107 GLN A O 1
ATOM 849 N N . ILE A 1 108 ? -1.069 -15.055 -38.385 1.00 96.88 108 ILE A N 1
ATOM 850 C CA . ILE A 1 108 ? -0.876 -15.338 -36.953 1.00 96.88 108 ILE A CA 1
ATOM 851 C C . ILE A 1 108 ? 0.170 -16.440 -36.759 1.00 96.88 108 ILE A C 1
ATOM 853 O O . ILE A 1 108 ? 1.107 -16.268 -35.982 1.00 96.88 108 ILE A O 1
ATOM 857 N N . GLU A 1 109 ? 0.061 -17.542 -37.501 1.00 96.38 109 GLU A N 1
ATOM 858 C CA . GLU A 1 109 ? 1.024 -18.648 -37.449 1.00 96.38 109 GLU A CA 1
ATOM 859 C C . GLU A 1 109 ? 2.439 -18.189 -37.818 1.00 96.38 109 GLU A C 1
ATOM 861 O O . GLU A 1 109 ? 3.390 -18.492 -37.097 1.00 96.38 109 GLU A O 1
ATOM 866 N N . ALA A 1 110 ? 2.581 -17.380 -38.872 1.00 97.12 110 ALA A N 1
ATOM 867 C CA . ALA A 1 110 ? 3.866 -16.806 -39.258 1.00 97.12 110 ALA A CA 1
ATOM 868 C C . ALA A 1 110 ? 4.439 -15.877 -38.171 1.00 97.12 110 ALA A C 1
ATOM 870 O O . ALA A 1 110 ? 5.638 -15.915 -37.893 1.00 97.12 110 ALA A O 1
ATOM 871 N N . ALA A 1 111 ? 3.606 -15.059 -37.517 1.00 97.06 111 ALA A N 1
ATOM 872 C CA . ALA A 1 111 ? 4.047 -14.183 -36.430 1.00 97.06 111 ALA A CA 1
ATOM 873 C C . ALA A 1 111 ? 4.544 -14.977 -35.206 1.00 97.06 111 ALA A C 1
ATOM 875 O O . ALA A 1 111 ? 5.568 -14.617 -34.612 1.00 97.06 111 ALA A O 1
ATOM 876 N N . LEU A 1 112 ? 3.870 -16.082 -34.869 1.00 94.50 112 LEU A N 1
ATOM 877 C CA . LEU A 1 112 ? 4.291 -17.025 -33.827 1.00 94.50 112 LEU A CA 1
ATOM 878 C C . LEU A 1 112 ? 5.589 -17.759 -34.209 1.00 94.50 112 LEU A C 1
ATOM 880 O O . LEU A 1 112 ? 6.467 -17.948 -33.368 1.00 94.50 112 LEU A O 1
ATOM 884 N N . GLU A 1 113 ? 5.761 -18.139 -35.475 1.00 95.25 113 GLU A N 1
ATOM 885 C CA . GLU A 1 113 ? 6.996 -18.765 -35.968 1.00 95.25 113 GLU A CA 1
ATOM 886 C C . GLU A 1 113 ? 8.198 -17.807 -35.897 1.00 95.25 113 GLU A C 1
ATOM 888 O O . GLU A 1 113 ? 9.286 -18.187 -35.450 1.00 95.25 113 GLU A O 1
ATOM 893 N N . LEU A 1 114 ? 8.005 -16.535 -36.259 1.00 96.50 114 LEU A N 1
ATOM 894 C CA . LEU A 1 114 ? 9.017 -15.486 -36.085 1.00 96.50 114 LEU A CA 1
ATOM 895 C C . LEU A 1 114 ? 9.422 -15.332 -34.613 1.00 96.50 114 LEU A C 1
ATOM 897 O O . LEU A 1 114 ? 10.605 -15.182 -34.305 1.00 96.50 114 LEU A O 1
ATOM 901 N N . LEU A 1 115 ? 8.456 -15.419 -33.697 1.00 91.56 115 LEU A N 1
ATOM 902 C CA . LEU A 1 115 ? 8.708 -15.353 -32.260 1.00 91.56 115 LEU A CA 1
ATOM 903 C C . LEU A 1 115 ? 9.567 -16.533 -31.779 1.00 91.56 115 LEU A C 1
ATOM 905 O O . LEU A 1 115 ? 10.560 -16.334 -31.078 1.00 91.56 115 LEU A O 1
ATOM 909 N N . ASN A 1 116 ? 9.213 -17.750 -32.200 1.00 89.38 116 ASN A N 1
ATOM 910 C CA . ASN A 1 116 ? 9.908 -18.986 -31.831 1.00 89.38 116 ASN A CA 1
ATOM 911 C C . ASN A 1 116 ? 11.309 -19.096 -32.453 1.00 89.38 116 ASN A C 1
ATOM 913 O O . ASN A 1 116 ? 12.204 -19.689 -31.856 1.00 89.38 116 ASN A O 1
ATOM 917 N N . SER A 1 117 ? 11.520 -18.494 -33.626 1.00 91.88 117 SER A N 1
ATOM 918 C CA . SER A 1 117 ? 12.824 -18.430 -34.304 1.00 91.88 117 SER A CA 1
ATOM 919 C C . SER A 1 117 ? 13.730 -17.292 -33.811 1.00 91.88 117 SER A C 1
ATOM 921 O O . SER A 1 117 ? 14.811 -17.083 -34.360 1.00 91.88 117 SER A O 1
ATOM 923 N N . GLY A 1 118 ? 13.315 -16.553 -32.774 1.00 90.25 118 GLY A N 1
ATOM 924 C CA . GLY A 1 118 ? 14.097 -15.468 -32.171 1.00 90.25 118 GLY A CA 1
ATOM 925 C C . GLY A 1 118 ? 14.053 -14.145 -32.943 1.00 90.25 118 GLY A C 1
ATOM 926 O O . GLY A 1 118 ? 14.688 -13.170 -32.540 1.00 90.25 118 GLY A O 1
ATOM 927 N N . LYS A 1 119 ? 13.268 -14.054 -34.021 1.00 96.12 119 LYS A N 1
ATOM 928 C CA . LYS A 1 119 ? 13.073 -12.837 -34.823 1.00 96.12 119 LYS A CA 1
ATOM 929 C C . LYS A 1 119 ? 12.026 -11.920 -34.188 1.00 96.12 119 LYS A C 1
ATOM 931 O O . LYS A 1 119 ? 11.023 -11.549 -34.796 1.00 96.12 119 LYS A O 1
ATOM 936 N N . ALA A 1 120 ? 12.262 -11.541 -32.935 1.00 94.56 120 ALA A N 1
ATOM 937 C CA . ALA A 1 120 ? 11.269 -10.885 -32.088 1.00 94.56 120 ALA A CA 1
ATOM 938 C C . ALA A 1 120 ? 10.767 -9.535 -32.636 1.00 94.56 120 ALA A C 1
ATOM 940 O O . ALA A 1 120 ? 9.576 -9.252 -32.563 1.00 94.56 120 ALA A O 1
ATOM 941 N N . ARG A 1 121 ? 11.641 -8.722 -33.250 1.00 96.25 121 ARG A N 1
ATOM 942 C CA . ARG A 1 121 ? 11.240 -7.439 -33.866 1.00 96.25 121 ARG A CA 1
ATOM 943 C C . ARG A 1 121 ? 10.328 -7.625 -35.081 1.00 96.25 121 ARG A C 1
ATOM 945 O O . ARG A 1 121 ? 9.375 -6.872 -35.246 1.00 96.25 121 ARG A O 1
ATOM 952 N N . GLU A 1 122 ? 10.606 -8.631 -35.911 1.00 97.75 122 GLU A N 1
ATOM 953 C CA . GLU A 1 122 ? 9.761 -8.975 -37.064 1.00 97.75 122 GLU A CA 1
ATOM 954 C C . GLU A 1 122 ? 8.404 -9.513 -36.591 1.00 97.75 122 GLU A C 1
ATOM 956 O O . GLU A 1 122 ? 7.364 -9.106 -37.106 1.00 97.75 122 GLU A O 1
ATOM 961 N N . SER A 1 123 ? 8.411 -10.363 -35.558 1.00 97.81 123 SER A N 1
ATOM 962 C CA . SER A 1 123 ? 7.194 -10.861 -34.912 1.00 97.81 123 SER A CA 1
ATOM 963 C C . SER A 1 123 ? 6.344 -9.723 -34.338 1.00 97.81 123 SER A C 1
ATOM 965 O O . SER A 1 123 ? 5.143 -9.673 -34.595 1.00 97.81 123 SER A O 1
ATOM 967 N N . ALA A 1 124 ? 6.958 -8.756 -33.645 1.00 97.69 124 ALA A N 1
ATOM 968 C CA . ALA A 1 124 ? 6.250 -7.598 -33.103 1.00 97.69 124 ALA A CA 1
ATOM 969 C C . ALA A 1 124 ? 5.560 -6.799 -34.219 1.00 97.69 124 ALA A C 1
ATOM 971 O O . ALA A 1 124 ? 4.358 -6.556 -34.141 1.00 97.69 124 ALA A O 1
ATOM 972 N N . ALA A 1 125 ? 6.274 -6.483 -35.305 1.00 97.62 125 ALA A N 1
ATOM 973 C CA . ALA A 1 125 ? 5.699 -5.778 -36.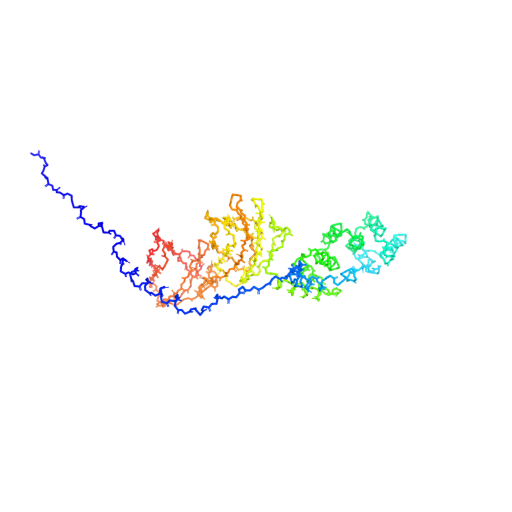453 1.00 97.62 125 ALA A CA 1
ATOM 974 C C . ALA A 1 125 ? 4.525 -6.545 -37.099 1.00 97.62 125 ALA A C 1
ATOM 976 O O . ALA A 1 125 ? 3.513 -5.941 -37.473 1.00 97.62 125 ALA A O 1
ATOM 977 N N . ALA A 1 126 ? 4.627 -7.875 -37.201 1.00 97.69 126 ALA A N 1
ATOM 978 C CA . ALA A 1 126 ? 3.545 -8.720 -37.699 1.00 97.69 126 ALA A CA 1
ATOM 979 C C . ALA A 1 126 ? 2.321 -8.681 -36.767 1.00 97.69 126 ALA A C 1
ATOM 981 O O . ALA A 1 126 ? 1.204 -8.428 -37.226 1.00 97.69 126 ALA A O 1
ATOM 982 N N . PHE A 1 127 ? 2.522 -8.841 -35.455 1.00 98.00 127 PHE A N 1
ATOM 983 C CA . PHE A 1 127 ? 1.441 -8.763 -34.474 1.00 98.00 127 PHE A CA 1
ATOM 984 C C . PHE A 1 127 ? 0.798 -7.376 -34.395 1.00 98.00 127 PHE A C 1
ATOM 986 O O . PHE A 1 127 ? -0.411 -7.290 -34.191 1.00 98.00 127 PHE A O 1
ATOM 993 N N . GLU A 1 128 ? 1.530 -6.283 -34.617 1.00 97.38 128 GLU A N 1
ATOM 994 C CA . GLU A 1 128 ? 0.917 -4.956 -34.744 1.00 97.38 128 GLU A CA 1
ATOM 995 C C . GLU A 1 128 ? -0.020 -4.859 -35.952 1.00 97.38 128 GLU A C 1
ATOM 997 O O . GLU A 1 128 ? -1.111 -4.290 -35.866 1.00 97.38 128 GLU A O 1
ATOM 1002 N N . ALA A 1 129 ? 0.402 -5.395 -37.103 1.00 97.19 129 ALA A N 1
ATOM 1003 C CA . ALA A 1 129 ? -0.414 -5.410 -38.312 1.00 97.19 129 ALA A CA 1
ATOM 1004 C C . ALA A 1 129 ? -1.679 -6.264 -38.130 1.00 97.19 129 ALA A C 1
ATOM 1006 O O . ALA A 1 129 ? -2.752 -5.868 -38.586 1.00 97.19 129 ALA A O 1
ATOM 1007 N N . ILE A 1 130 ? -1.564 -7.391 -37.424 1.00 96.69 130 ILE A N 1
ATOM 1008 C CA . ILE A 1 130 ? -2.689 -8.266 -37.078 1.00 96.69 130 ILE A CA 1
ATOM 1009 C C . ILE A 1 130 ? -3.647 -7.563 -36.103 1.00 96.69 130 ILE A C 1
ATOM 1011 O O . ILE A 1 130 ? -4.845 -7.497 -36.381 1.00 96.69 130 ILE A O 1
ATOM 1015 N N . ASN A 1 131 ? -3.139 -6.965 -35.018 1.00 95.56 131 ASN A N 1
ATOM 1016 C CA . ASN A 1 131 ? -3.960 -6.278 -34.009 1.00 95.56 131 ASN A CA 1
ATOM 1017 C C . ASN A 1 131 ? -4.734 -5.075 -34.581 1.00 95.56 131 ASN A C 1
ATOM 1019 O O . ASN A 1 131 ? -5.822 -4.757 -34.106 1.00 95.56 131 ASN A O 1
ATOM 1023 N N . ARG A 1 132 ? -4.225 -4.430 -35.644 1.00 94.69 132 ARG A N 1
ATOM 1024 C CA . ARG A 1 132 ? -4.966 -3.395 -36.393 1.00 94.69 132 ARG A CA 1
ATOM 1025 C C . ARG A 1 132 ? -6.202 -3.935 -37.119 1.00 94.69 132 ARG A C 1
ATOM 1027 O O . ARG A 1 132 ? -7.144 -3.178 -37.337 1.00 94.69 132 ARG A O 1
ATOM 1034 N N . LYS A 1 133 ? -6.199 -5.211 -37.515 1.00 93.25 133 LYS A N 1
ATOM 1035 C CA . LYS A 1 133 ? -7.340 -5.868 -38.170 1.00 93.25 133 LYS A CA 1
ATOM 1036 C C . LYS A 1 133 ? -8.314 -6.420 -37.134 1.00 93.25 133 LYS A C 1
ATOM 1038 O O . LYS A 1 133 ? -9.520 -6.226 -37.264 1.00 93.25 133 LYS A O 1
ATOM 1043 N N . ILE A 1 134 ? -7.791 -7.106 -36.115 1.00 92.44 134 ILE A N 1
ATOM 1044 C CA . ILE A 1 134 ? -8.564 -7.765 -35.059 1.00 92.44 134 ILE A CA 1
ATOM 1045 C C . ILE A 1 134 ? -7.873 -7.556 -33.715 1.00 92.44 134 ILE A C 1
ATOM 1047 O O . ILE A 1 134 ? -6.789 -8.077 -33.478 1.00 92.44 134 ILE A O 1
ATOM 1051 N N . ALA A 1 135 ? -8.549 -6.839 -32.822 1.00 89.69 135 ALA A N 1
ATOM 1052 C CA . ALA A 1 135 ? -8.139 -6.698 -31.434 1.00 89.69 135 ALA A CA 1
ATOM 1053 C C . ALA A 1 135 ? -8.710 -7.860 -30.605 1.00 89.69 135 ALA A C 1
ATOM 1055 O O . ALA A 1 135 ? -9.932 -7.995 -30.492 1.00 89.69 135 ALA A O 1
ATOM 1056 N N . LEU A 1 136 ? -7.823 -8.695 -30.062 1.00 95.44 136 LEU A N 1
ATOM 1057 C CA . LEU A 1 136 ? -8.134 -9.731 -29.075 1.00 95.44 136 LEU A CA 1
ATOM 1058 C C . LEU A 1 136 ? -7.131 -9.636 -27.917 1.00 95.44 136 LEU A C 1
ATOM 1060 O O . LEU A 1 136 ? -5.954 -9.360 -28.181 1.00 95.44 136 LEU A O 1
ATOM 1064 N N . PRO A 1 137 ? -7.535 -9.941 -26.671 1.00 96.44 137 PRO A N 1
ATOM 1065 C CA . PRO A 1 137 ? -6.608 -10.032 -25.547 1.00 96.44 137 PRO A CA 1
ATOM 1066 C C . PRO A 1 137 ? -5.433 -10.988 -25.810 1.00 96.44 137 PRO A C 1
ATOM 1068 O O . PRO A 1 137 ? -4.294 -10.643 -25.481 1.00 96.44 137 PRO A O 1
ATOM 1071 N N . SER A 1 138 ? -5.656 -12.141 -26.459 1.00 96.06 138 SER A N 1
ATOM 1072 C CA . SER A 1 138 ? -4.572 -13.061 -26.853 1.00 96.06 138 SER A CA 1
ATOM 1073 C C . SER A 1 138 ? -3.541 -12.428 -27.785 1.00 96.06 138 SER A C 1
ATOM 1075 O O . SER A 1 138 ? -2.357 -12.422 -27.463 1.00 96.06 138 SER A O 1
ATOM 1077 N N . LEU A 1 139 ? -3.979 -11.840 -28.899 1.00 96.94 139 LEU A N 1
ATOM 1078 C CA . LEU A 1 139 ? -3.099 -11.232 -29.905 1.00 96.94 139 LEU A CA 1
ATOM 1079 C C . LEU A 1 139 ? -2.360 -10.007 -29.362 1.00 96.94 139 LEU A C 1
ATOM 1081 O O . LEU A 1 139 ? -1.213 -9.743 -29.728 1.00 96.94 139 LEU A O 1
ATOM 1085 N N . GLN A 1 140 ? -3.007 -9.256 -28.477 1.00 97.50 140 GLN A N 1
ATOM 1086 C CA . GLN A 1 140 ? -2.397 -8.125 -27.794 1.00 97.50 140 GLN A CA 1
ATOM 1087 C C . GLN A 1 140 ? -1.360 -8.598 -26.753 1.00 97.50 140 GLN A C 1
ATOM 1089 O O . GLN A 1 140 ? -0.331 -7.947 -26.568 1.00 97.50 140 GLN A O 1
ATOM 1094 N N . THR A 1 141 ? -1.584 -9.762 -26.131 1.00 97.62 141 THR A N 1
ATOM 1095 C CA . THR A 1 141 ? -0.607 -10.428 -25.255 1.00 97.62 141 THR A CA 1
ATOM 1096 C C . THR A 1 141 ? 0.595 -10.938 -26.050 1.00 97.62 141 THR A C 1
ATOM 1098 O O . THR A 1 141 ? 1.724 -10.642 -25.671 1.00 97.62 141 THR A O 1
ATOM 1101 N N . ASP A 1 142 ? 0.399 -11.622 -27.179 1.00 97.19 142 ASP A N 1
ATOM 1102 C CA . ASP A 1 142 ? 1.517 -12.107 -28.003 1.00 97.19 142 ASP A CA 1
ATOM 1103 C C . ASP A 1 142 ? 2.353 -10.957 -28.592 1.00 97.19 142 ASP A C 1
ATOM 1105 O O . ASP A 1 142 ? 3.580 -11.054 -28.652 1.00 97.19 142 ASP A O 1
ATOM 1109 N N . LEU A 1 143 ? 1.728 -9.816 -28.918 1.00 97.88 143 LEU A N 1
ATOM 1110 C CA . LEU A 1 143 ? 2.452 -8.582 -29.246 1.00 97.88 143 LEU A CA 1
ATOM 1111 C C . LEU A 1 143 ? 3.352 -8.129 -28.085 1.00 97.88 143 LEU A C 1
ATOM 1113 O O . LEU A 1 143 ? 4.515 -7.781 -28.294 1.00 97.88 143 LEU A O 1
ATOM 1117 N N . GLY A 1 144 ? 2.834 -8.155 -26.855 1.00 96.62 144 GLY A N 1
ATOM 1118 C CA . GLY A 1 144 ? 3.609 -7.829 -25.659 1.00 96.62 144 GLY A CA 1
ATOM 1119 C C . GLY A 1 144 ? 4.786 -8.777 -25.435 1.00 96.62 144 GLY A C 1
ATOM 1120 O O . GLY A 1 144 ? 5.875 -8.324 -25.077 1.00 96.62 144 GLY A O 1
ATOM 1121 N N . VAL A 1 145 ? 4.610 -10.070 -25.715 1.00 95.56 145 VAL A N 1
ATOM 1122 C CA . VAL A 1 145 ? 5.696 -11.058 -25.671 1.00 95.56 145 VAL A CA 1
ATOM 1123 C C . VAL A 1 145 ? 6.748 -10.783 -26.746 1.00 95.56 145 VAL A C 1
ATOM 1125 O O . VAL A 1 145 ? 7.947 -10.828 -26.459 1.00 95.56 145 VAL A O 1
ATOM 1128 N N . ALA A 1 146 ? 6.327 -10.463 -27.970 1.00 95.94 146 ALA A N 1
ATOM 1129 C CA . ALA A 1 146 ? 7.240 -10.111 -29.051 1.00 95.94 146 ALA A CA 1
ATOM 1130 C C . ALA A 1 146 ? 8.079 -8.874 -28.702 1.00 95.94 146 ALA A C 1
ATOM 1132 O O . ALA A 1 146 ? 9.298 -8.889 -28.880 1.00 95.94 146 ALA A O 1
ATOM 1133 N N . TYR A 1 147 ? 7.463 -7.851 -28.103 1.00 94.94 147 TYR A N 1
ATOM 1134 C CA . TYR A 1 147 ? 8.182 -6.687 -27.586 1.00 94.94 147 TYR A CA 1
ATOM 1135 C C . TYR A 1 147 ? 9.167 -7.036 -26.472 1.00 94.94 147 TYR A C 1
ATOM 1137 O O . TYR A 1 147 ? 10.313 -6.585 -26.505 1.00 94.94 147 TYR A O 1
ATOM 1145 N N . GLN A 1 148 ? 8.764 -7.898 -25.537 1.00 89.81 148 GLN A N 1
ATOM 1146 C CA . GLN A 1 148 ? 9.637 -8.351 -24.456 1.00 89.81 148 GLN A CA 1
ATOM 1147 C C . GLN A 1 148 ? 10.891 -9.038 -25.008 1.00 89.81 148 GLN A C 1
ATOM 1149 O O . GLN A 1 148 ? 12.009 -8.672 -24.648 1.00 89.81 148 GLN A O 1
ATOM 1154 N N . LYS A 1 149 ? 10.719 -9.993 -25.933 1.00 90.31 149 LYS A N 1
ATOM 1155 C CA . LYS A 1 149 ? 11.833 -10.710 -26.578 1.00 90.31 149 LYS A CA 1
ATOM 1156 C C . LYS A 1 149 ? 12.671 -9.809 -27.491 1.00 90.31 149 LYS A C 1
ATOM 1158 O O . LYS A 1 149 ? 13.837 -10.104 -27.729 1.00 90.31 149 LYS A O 1
ATOM 1163 N N . ALA A 1 150 ? 12.110 -8.705 -27.987 1.00 89.88 150 ALA A N 1
ATOM 1164 C CA . ALA A 1 150 ? 12.841 -7.692 -28.747 1.00 89.88 150 ALA A CA 1
ATOM 1165 C C . ALA A 1 150 ? 13.679 -6.746 -27.863 1.00 89.88 150 ALA A C 1
ATOM 1167 O O . ALA A 1 150 ? 14.410 -5.909 -28.404 1.00 89.88 150 ALA A O 1
ATOM 1168 N N . GLY A 1 151 ? 13.582 -6.877 -26.534 1.00 83.69 151 GLY A N 1
ATOM 1169 C CA . GLY A 1 151 ? 14.248 -6.020 -25.555 1.00 83.69 151 GLY A CA 1
ATOM 1170 C C . GLY A 1 151 ? 13.499 -4.719 -25.254 1.00 83.69 151 GLY A C 1
ATOM 1171 O O . GLY A 1 151 ? 14.025 -3.875 -24.535 1.00 83.69 151 GLY A O 1
ATOM 1172 N N . ASP A 1 152 ? 12.280 -4.543 -25.773 1.00 82.62 152 ASP A N 1
ATOM 1173 C CA . ASP A 1 152 ? 11.456 -3.364 -25.507 1.00 82.62 152 ASP A CA 1
ATOM 1174 C C . ASP A 1 152 ? 10.458 -3.651 -24.381 1.00 82.62 152 ASP A C 1
ATOM 1176 O O . ASP A 1 152 ? 9.277 -3.951 -24.584 1.00 82.62 152 ASP A O 1
ATOM 1180 N N . GLY A 1 153 ? 10.956 -3.567 -23.148 1.00 79.12 153 GLY A N 1
ATOM 1181 C CA . GLY A 1 153 ? 10.135 -3.795 -21.965 1.00 79.12 153 GLY A CA 1
ATOM 1182 C C . GLY A 1 153 ? 8.993 -2.785 -21.812 1.00 79.12 153 GLY A C 1
ATOM 1183 O O . GLY A 1 153 ? 7.994 -3.114 -21.174 1.00 79.12 153 GLY A O 1
ATOM 1184 N N . ASN A 1 154 ? 9.114 -1.563 -22.344 1.00 77.38 154 ASN A N 1
ATOM 1185 C CA . ASN A 1 154 ? 8.088 -0.521 -22.213 1.00 77.38 154 ASN A CA 1
ATOM 1186 C C . ASN A 1 154 ? 6.912 -0.781 -23.150 1.00 77.38 154 ASN A C 1
ATOM 1188 O O . ASN A 1 154 ? 5.766 -0.800 -22.695 1.00 77.38 154 ASN A O 1
ATOM 1192 N N . ALA A 1 155 ? 7.190 -1.054 -24.426 1.00 81.38 155 ALA A N 1
ATOM 1193 C CA . ALA A 1 155 ? 6.163 -1.452 -25.382 1.00 81.38 155 ALA A CA 1
ATOM 1194 C C . ALA A 1 155 ? 5.487 -2.768 -24.963 1.00 81.38 155 ALA A C 1
ATOM 1196 O O . ALA A 1 155 ? 4.271 -2.915 -25.092 1.00 81.38 155 ALA A O 1
ATOM 1197 N N . SER A 1 156 ? 6.255 -3.691 -24.371 1.00 90.12 156 SER A N 1
ATOM 1198 C CA . SER A 1 156 ? 5.738 -4.937 -23.803 1.00 90.12 156 SER A CA 1
ATOM 1199 C C . SER A 1 156 ? 4.693 -4.696 -22.708 1.00 90.12 156 SER A C 1
ATOM 1201 O O . SER A 1 156 ? 3.562 -5.172 -22.820 1.00 90.12 156 SER A O 1
ATOM 1203 N N . ALA A 1 157 ? 5.029 -3.889 -21.693 1.00 82.19 157 ALA A N 1
ATOM 1204 C CA . ALA A 1 157 ? 4.104 -3.552 -20.612 1.00 82.19 157 ALA A CA 1
ATOM 1205 C C . ALA A 1 157 ? 2.829 -2.872 -21.137 1.00 82.19 157 ALA A C 1
ATOM 1207 O O . ALA A 1 157 ? 1.729 -3.251 -20.743 1.00 82.19 157 ALA A O 1
ATOM 1208 N N . GLN A 1 158 ? 2.961 -1.921 -22.070 1.00 88.19 158 GLN A N 1
ATOM 1209 C CA . GLN A 1 158 ? 1.810 -1.254 -22.689 1.00 88.19 158 GLN A CA 1
ATOM 1210 C C . GLN A 1 158 ? 0.901 -2.233 -23.436 1.00 88.19 158 GLN A C 1
ATOM 1212 O O . GLN A 1 158 ? -0.322 -2.118 -23.365 1.00 88.19 158 GLN A O 1
ATOM 1217 N N . ALA A 1 159 ? 1.479 -3.197 -24.153 1.00 93.44 159 ALA A N 1
ATOM 1218 C CA . ALA A 1 159 ? 0.703 -4.204 -24.853 1.00 93.44 159 ALA A CA 1
ATOM 1219 C C . ALA A 1 159 ? -0.062 -5.106 -23.872 1.00 93.44 159 ALA A C 1
ATOM 1221 O O . ALA A 1 159 ? -1.260 -5.294 -24.054 1.00 93.44 159 ALA A O 1
ATOM 1222 N N . PHE A 1 160 ? 0.562 -5.581 -22.790 1.00 94.94 160 PHE A N 1
ATOM 1223 C CA . PHE A 1 160 ? -0.162 -6.352 -21.771 1.00 94.94 160 PHE A CA 1
ATOM 1224 C C . PHE A 1 160 ? -1.270 -5.540 -21.096 1.00 94.94 160 PHE A C 1
ATOM 1226 O O . PHE A 1 160 ? -2.370 -6.057 -20.913 1.00 94.94 160 PHE A O 1
ATOM 1233 N N . THR A 1 161 ? -1.033 -4.260 -20.796 1.00 88.56 161 THR A N 1
ATOM 1234 C CA . THR A 1 161 ? -2.070 -3.371 -20.253 1.00 88.56 161 THR A CA 1
ATOM 1235 C C . THR A 1 161 ? -3.266 -3.260 -21.196 1.00 88.56 161 THR A C 1
ATOM 1237 O O . THR A 1 161 ? -4.394 -3.422 -20.747 1.00 88.56 161 THR A O 1
ATOM 1240 N N . LYS A 1 162 ? -3.051 -3.104 -22.509 1.00 94.38 162 LYS A N 1
ATOM 1241 C CA . LYS A 1 162 ? -4.143 -3.086 -23.502 1.00 94.38 162 LYS A CA 1
ATOM 1242 C C . LYS A 1 162 ? -4.935 -4.394 -23.562 1.00 94.38 162 LYS A C 1
ATOM 1244 O O . LYS A 1 162 ? -6.134 -4.369 -23.825 1.00 94.38 162 LYS A O 1
ATOM 1249 N N . ALA A 1 163 ? -4.287 -5.539 -23.338 1.00 96.38 163 ALA A N 1
ATOM 1250 C CA . ALA A 1 163 ? -4.998 -6.813 -23.229 1.00 96.38 163 ALA A CA 1
ATOM 1251 C C . ALA A 1 163 ? -5.900 -6.830 -21.979 1.00 96.38 163 ALA A C 1
ATOM 1253 O O . ALA A 1 163 ? -7.055 -7.242 -22.057 1.00 96.38 163 ALA A O 1
ATOM 1254 N N . LEU A 1 164 ? -5.400 -6.307 -20.855 1.00 95.06 164 LEU A N 1
ATOM 1255 C CA . LEU A 1 164 ? -6.142 -6.204 -19.594 1.00 95.06 164 LEU A CA 1
ATOM 1256 C C . LEU A 1 164 ? -7.245 -5.132 -19.609 1.00 95.06 164 LEU A C 1
ATOM 1258 O O . LEU A 1 164 ? -8.222 -5.257 -18.879 1.00 95.06 164 LEU A O 1
ATOM 1262 N N . GLU A 1 165 ? -7.138 -4.102 -20.449 1.00 93.69 165 GLU A N 1
ATOM 1263 C CA . GLU A 1 165 ? -8.231 -3.151 -20.703 1.00 93.69 165 GLU A CA 1
ATOM 1264 C C . GLU A 1 165 ? -9.429 -3.827 -21.391 1.00 93.69 165 GLU A C 1
ATOM 1266 O O . GLU A 1 165 ? -10.574 -3.443 -21.157 1.00 93.69 165 GLU A O 1
ATOM 1271 N N . GLN A 1 166 ? -9.176 -4.840 -22.230 1.00 92.56 166 GLN A N 1
ATOM 1272 C CA . GLN A 1 166 ? -10.219 -5.610 -22.916 1.00 92.56 166 GLN A CA 1
ATOM 1273 C C . GLN A 1 166 ? -10.805 -6.705 -22.018 1.00 92.56 166 GLN A C 1
ATOM 1275 O O . GLN A 1 166 ? -12.023 -6.878 -21.974 1.00 92.56 166 GLN A O 1
ATOM 1280 N N . ASP A 1 167 ? -9.949 -7.429 -21.295 1.00 93.12 167 ASP A N 1
ATOM 1281 C CA . ASP A 1 167 ? -10.349 -8.402 -20.281 1.00 93.12 167 ASP A CA 1
ATOM 1282 C C . ASP A 1 167 ? -9.480 -8.250 -19.016 1.00 93.12 167 ASP A C 1
ATOM 1284 O O . ASP A 1 167 ? -8.368 -8.786 -18.951 1.00 93.12 167 ASP A O 1
ATOM 1288 N N . PRO A 1 168 ? -10.001 -7.581 -17.966 1.00 93.19 168 PRO A N 1
ATOM 1289 C CA . PRO A 1 168 ? -9.280 -7.364 -16.710 1.00 93.19 168 PRO A CA 1
ATOM 1290 C C . PRO A 1 168 ? -8.910 -8.634 -15.940 1.00 93.19 168 PRO A C 1
ATOM 1292 O O . PRO A 1 168 ? -8.237 -8.542 -14.916 1.00 93.19 168 PRO A O 1
ATOM 1295 N N . LYS A 1 169 ? -9.397 -9.808 -16.359 1.00 93.56 169 LYS A N 1
ATOM 1296 C CA . LYS A 1 169 ? -9.093 -11.105 -15.743 1.00 93.56 169 LYS A CA 1
ATOM 1297 C C . LYS A 1 169 ? -8.264 -12.003 -16.660 1.00 93.56 169 LYS A C 1
ATOM 1299 O O . LYS A 1 169 ? -8.087 -13.180 -16.340 1.00 93.56 169 LYS A O 1
ATOM 1304 N N . TYR A 1 170 ? -7.738 -11.476 -17.769 1.00 95.12 170 TYR A N 1
ATOM 1305 C CA . TYR A 1 170 ? -6.985 -12.260 -18.742 1.00 95.12 170 TYR A CA 1
ATOM 1306 C C . TYR A 1 170 ? -5.651 -12.742 -18.157 1.00 95.12 170 TYR A C 1
ATOM 1308 O O . TYR A 1 170 ? -4.628 -12.049 -18.165 1.00 95.12 170 TYR A O 1
ATOM 1316 N N . ALA A 1 171 ? -5.669 -13.961 -17.619 1.00 95.12 171 ALA A N 1
ATOM 1317 C CA . ALA A 1 171 ? -4.564 -14.535 -16.861 1.00 95.12 171 ALA A CA 1
ATOM 1318 C C . ALA A 1 171 ? -3.214 -14.567 -17.616 1.00 95.12 171 ALA A C 1
ATOM 1320 O O . ALA A 1 171 ? -2.202 -14.261 -16.983 1.00 95.12 171 ALA A O 1
ATOM 1321 N N . PRO A 1 172 ? -3.137 -14.844 -18.937 1.00 95.62 172 PRO A N 1
ATOM 1322 C CA . PRO A 1 172 ? -1.865 -14.786 -19.662 1.00 95.62 172 PRO A CA 1
ATOM 1323 C C . PRO A 1 172 ? -1.210 -13.397 -19.679 1.00 95.62 172 PRO A C 1
ATOM 1325 O O . PRO A 1 172 ? 0.007 -13.290 -19.530 1.00 95.62 172 PRO A O 1
ATOM 1328 N N . ALA A 1 173 ? -2.003 -12.327 -19.813 1.00 95.50 173 ALA A N 1
ATOM 1329 C CA . ALA A 1 173 ? -1.479 -10.961 -19.766 1.00 95.50 173 ALA A CA 1
ATOM 1330 C C . ALA A 1 173 ? -0.992 -10.604 -18.359 1.00 95.50 173 ALA A C 1
ATOM 1332 O O . ALA A 1 173 ? 0.081 -10.022 -18.217 1.00 95.50 173 ALA A O 1
ATOM 1333 N N . HIS A 1 174 ? -1.726 -11.011 -17.316 1.00 96.12 174 HIS A N 1
ATOM 1334 C CA . HIS A 1 174 ? -1.259 -10.877 -15.936 1.00 96.12 174 HIS A CA 1
ATOM 1335 C C . HIS A 1 174 ? 0.065 -11.617 -15.707 1.00 96.12 174 HIS A C 1
ATOM 1337 O O . HIS A 1 174 ? 0.988 -11.028 -15.154 1.00 96.12 174 HIS A O 1
ATOM 1343 N N . HIS A 1 175 ? 0.202 -12.855 -16.186 1.00 95.12 175 HIS A N 1
ATOM 1344 C CA . HIS A 1 175 ? 1.435 -13.629 -16.046 1.00 95.12 175 HIS A CA 1
ATOM 1345 C C . HIS A 1 175 ? 2.637 -12.911 -16.675 1.00 95.12 175 HIS A C 1
ATOM 1347 O O . HIS A 1 175 ? 3.644 -12.671 -16.007 1.00 95.12 175 HIS A O 1
ATOM 1353 N N . ASN A 1 176 ? 2.521 -12.520 -17.947 1.00 95.06 176 ASN A N 1
ATOM 1354 C CA . ASN A 1 176 ? 3.635 -11.911 -18.669 1.00 95.06 176 ASN A CA 1
ATOM 1355 C C . ASN A 1 176 ? 3.957 -10.494 -18.179 1.00 95.06 176 ASN A C 1
ATOM 1357 O O . ASN A 1 176 ? 5.130 -10.129 -18.097 1.00 95.06 176 ASN A O 1
ATOM 1361 N N . LEU A 1 177 ? 2.950 -9.710 -17.781 1.00 92.69 177 LEU A N 1
ATOM 1362 C CA . LEU A 1 177 ? 3.185 -8.418 -17.140 1.00 92.69 177 LEU A CA 1
ATOM 1363 C C . LEU A 1 177 ? 3.910 -8.597 -15.801 1.00 92.69 177 LEU A C 1
ATOM 1365 O O . LEU A 1 177 ? 4.847 -7.855 -15.528 1.00 92.69 177 LEU A O 1
ATOM 1369 N N . GLY A 1 178 ? 3.566 -9.627 -15.022 1.00 89.12 178 GLY A N 1
ATOM 1370 C CA . GLY A 1 178 ? 4.301 -9.993 -13.811 1.00 89.12 178 GLY A CA 1
ATOM 1371 C C . GLY A 1 178 ? 5.784 -10.274 -14.076 1.00 89.12 178 GLY A C 1
ATOM 1372 O O . GLY A 1 178 ? 6.636 -9.801 -13.329 1.00 89.12 178 GLY A O 1
ATOM 1373 N N . LEU A 1 179 ? 6.118 -10.961 -15.178 1.00 89.38 179 LEU A N 1
ATOM 1374 C CA . LEU A 1 179 ? 7.513 -11.185 -15.591 1.00 89.38 179 LEU A CA 1
ATOM 1375 C C . LEU A 1 179 ? 8.227 -9.878 -15.958 1.00 89.38 179 LEU A C 1
ATOM 1377 O O . LEU A 1 179 ? 9.378 -9.683 -15.569 1.00 89.38 179 LEU A O 1
ATOM 1381 N N . VAL A 1 180 ? 7.557 -8.972 -16.681 1.00 84.44 180 VAL A N 1
ATOM 1382 C CA . VAL A 1 180 ? 8.120 -7.651 -17.012 1.00 84.44 180 VAL A CA 1
ATOM 1383 C C . VAL A 1 180 ? 8.382 -6.846 -15.740 1.00 84.44 180 VAL A C 1
ATOM 1385 O O . VAL A 1 180 ? 9.475 -6.307 -15.581 1.00 84.44 180 VAL A O 1
ATOM 1388 N N . LYS A 1 181 ? 7.427 -6.818 -14.808 1.00 79.50 181 LYS A N 1
ATOM 1389 C CA . LYS A 1 181 ? 7.561 -6.151 -13.506 1.00 79.50 181 LYS A CA 1
ATOM 1390 C C . LYS A 1 181 ? 8.711 -6.743 -12.686 1.00 79.50 181 LYS A C 1
ATOM 1392 O O . LYS A 1 181 ? 9.590 -6.010 -12.244 1.00 79.50 181 LYS A O 1
ATOM 1397 N N . ALA A 1 182 ? 8.801 -8.072 -12.612 1.00 75.19 182 ALA A N 1
ATOM 1398 C CA . ALA A 1 182 ? 9.897 -8.764 -11.934 1.00 75.19 182 ALA A CA 1
ATOM 1399 C C . ALA A 1 182 ? 11.270 -8.422 -12.537 1.00 75.19 182 ALA A C 1
ATOM 1401 O O . ALA A 1 182 ? 12.207 -8.151 -11.791 1.00 75.19 182 ALA A O 1
ATOM 1402 N N . SER A 1 183 ? 11.387 -8.367 -13.871 1.00 72.75 183 SER A N 1
ATOM 1403 C CA . SER A 1 183 ? 12.646 -8.015 -14.554 1.00 72.75 183 SER A CA 1
ATOM 1404 C C . SER A 1 183 ? 13.119 -6.579 -14.296 1.00 72.75 183 SER A C 1
ATOM 1406 O O . SER A 1 183 ? 14.284 -6.266 -14.523 1.00 72.75 183 SER A O 1
ATOM 1408 N N . ARG A 1 184 ? 12.223 -5.713 -13.813 1.00 67.62 184 ARG A N 1
ATOM 1409 C CA . ARG A 1 184 ? 12.505 -4.322 -13.436 1.00 67.62 184 ARG A CA 1
ATOM 1410 C C . ARG A 1 184 ? 12.729 -4.139 -11.934 1.00 67.62 184 ARG A C 1
ATOM 1412 O O . ARG A 1 184 ? 12.961 -3.022 -11.499 1.00 67.62 184 ARG A O 1
ATOM 1419 N N . GLY A 1 185 ? 12.640 -5.211 -11.144 1.00 63.97 185 GLY A N 1
ATOM 1420 C CA . GLY A 1 185 ? 12.689 -5.137 -9.681 1.00 63.97 185 GLY A CA 1
ATOM 1421 C C . GLY A 1 185 ? 11.381 -4.682 -9.023 1.00 63.97 185 GLY A C 1
ATOM 1422 O O . GLY A 1 185 ? 11.330 -4.565 -7.804 1.00 63.97 185 GLY A O 1
ATOM 1423 N N . GLU A 1 186 ? 10.302 -4.501 -9.789 1.00 66.00 186 GLU A N 1
ATOM 1424 C CA . GLU A 1 186 ? 8.962 -4.126 -9.307 1.00 66.00 186 GLU A CA 1
ATOM 1425 C C . GLU A 1 186 ? 8.262 -5.371 -8.710 1.00 66.00 186 GLU A C 1
ATOM 1427 O O . GLU A 1 186 ? 7.307 -5.923 -9.262 1.00 66.00 186 GLU A O 1
ATOM 1432 N N . LEU A 1 187 ? 8.829 -5.916 -7.623 1.00 69.69 187 LEU A N 1
ATOM 1433 C CA . LEU A 1 187 ? 8.479 -7.233 -7.065 1.00 69.69 187 LEU A CA 1
ATOM 1434 C C . LEU A 1 187 ? 7.074 -7.285 -6.452 1.00 69.69 187 LEU A C 1
ATOM 1436 O O . LEU A 1 187 ? 6.440 -8.343 -6.443 1.00 69.69 187 LEU A O 1
ATOM 1440 N N . VAL A 1 188 ? 6.585 -6.153 -5.952 1.00 69.94 188 VAL A N 1
ATOM 1441 C CA . VAL A 1 188 ? 5.222 -5.998 -5.435 1.00 69.94 188 VAL A CA 1
ATOM 1442 C C . VAL A 1 188 ? 4.208 -6.217 -6.549 1.00 69.94 188 VAL A C 1
ATOM 1444 O O . VAL A 1 188 ? 3.333 -7.078 -6.445 1.00 69.94 188 VAL A O 1
ATOM 1447 N N . GLU A 1 189 ? 4.345 -5.446 -7.621 1.00 69.81 189 GLU A N 1
ATOM 1448 C CA . GLU A 1 189 ? 3.472 -5.469 -8.779 1.00 69.81 189 GLU A CA 1
ATOM 1449 C C . GLU A 1 189 ? 3.585 -6.829 -9.453 1.00 69.81 189 GLU A C 1
ATOM 1451 O O . GLU A 1 189 ? 2.572 -7.438 -9.796 1.00 69.81 189 GLU A O 1
ATOM 1456 N N . ALA A 1 190 ? 4.807 -7.356 -9.567 1.00 79.31 190 ALA A N 1
ATOM 1457 C CA . ALA A 1 190 ? 5.043 -8.699 -10.066 1.00 79.31 190 ALA A CA 1
ATOM 1458 C C . ALA A 1 190 ? 4.225 -9.738 -9.288 1.00 79.31 190 ALA A C 1
ATOM 1460 O O . ALA A 1 190 ? 3.487 -10.508 -9.903 1.00 79.31 190 ALA A O 1
ATOM 1461 N N . ARG A 1 191 ? 4.283 -9.725 -7.947 1.00 84.69 191 ARG A N 1
ATOM 1462 C CA . ARG A 1 191 ? 3.493 -10.624 -7.091 1.00 84.69 191 ARG A CA 1
ATOM 1463 C C . ARG A 1 191 ? 1.994 -10.476 -7.350 1.00 84.69 191 ARG A C 1
ATOM 1465 O O . ARG A 1 191 ? 1.336 -11.483 -7.593 1.00 84.69 191 ARG A O 1
ATOM 1472 N N . GLU A 1 192 ? 1.459 -9.255 -7.333 1.00 80.62 192 GLU A N 1
ATOM 1473 C CA . GLU A 1 192 ? 0.023 -9.011 -7.556 1.00 80.62 192 GLU A CA 1
ATOM 1474 C C . GLU A 1 192 ? -0.440 -9.532 -8.929 1.00 80.62 192 GLU A C 1
ATOM 1476 O O . GLU A 1 192 ? -1.509 -10.136 -9.061 1.00 80.62 192 GLU A O 1
ATOM 1481 N N . HIS A 1 193 ? 0.375 -9.334 -9.966 1.00 88.12 193 HIS A N 1
ATOM 1482 C CA . HIS A 1 193 ? 0.109 -9.846 -11.305 1.00 88.12 193 HIS A CA 1
ATOM 1483 C C . HIS A 1 193 ? 0.188 -11.380 -11.364 1.00 88.12 193 HIS A C 1
ATOM 1485 O O . HIS A 1 193 ? -0.692 -12.015 -11.947 1.00 88.12 193 HIS A O 1
ATOM 1491 N N . PHE A 1 194 ? 1.168 -12.001 -10.708 1.00 92.31 194 PHE A N 1
ATOM 1492 C CA . PHE A 1 194 ? 1.265 -13.458 -10.629 1.00 92.31 194 PHE A CA 1
ATOM 1493 C C . PHE A 1 194 ? 0.107 -14.100 -9.847 1.00 92.31 194 PHE A C 1
ATOM 1495 O O . PHE A 1 194 ? -0.379 -15.162 -10.237 1.00 92.31 194 PHE A O 1
ATOM 1502 N N . GLU A 1 195 ? -0.390 -13.457 -8.791 1.00 88.31 195 GLU A N 1
ATOM 1503 C CA . GLU A 1 195 ? -1.566 -13.920 -8.044 1.00 88.31 195 GLU A CA 1
ATOM 1504 C C . GLU A 1 195 ? -2.834 -13.893 -8.906 1.00 88.31 195 GLU A C 1
ATOM 1506 O O . GLU A 1 195 ? -3.600 -14.860 -8.919 1.00 88.31 195 GLU A O 1
ATOM 1511 N N . LYS A 1 196 ? -3.027 -12.829 -9.697 1.00 91.38 196 LYS A N 1
ATOM 1512 C CA . LYS A 1 196 ? -4.143 -12.726 -10.656 1.00 91.38 196 LYS A CA 1
ATOM 1513 C C . LYS A 1 196 ? -4.045 -13.749 -11.793 1.00 91.38 196 LYS A C 1
ATOM 1515 O O . LYS A 1 196 ? -5.068 -14.150 -12.338 1.00 91.38 196 LYS A O 1
ATOM 1520 N N . ALA A 1 197 ? -2.838 -14.210 -12.117 1.00 94.00 197 ALA A N 1
ATOM 1521 C CA . ALA A 1 197 ? -2.582 -15.258 -13.103 1.00 94.00 197 ALA A CA 1
ATOM 1522 C C . ALA A 1 197 ? -2.566 -16.687 -12.519 1.00 94.00 197 ALA A C 1
ATOM 1524 O O . ALA A 1 197 ? -2.089 -17.621 -13.173 1.00 94.00 197 ALA A O 1
ATOM 1525 N N . SER A 1 198 ? -3.060 -16.880 -11.287 1.00 82.06 198 SER A N 1
ATOM 1526 C CA . SER A 1 198 ? -3.062 -18.182 -10.609 1.00 82.06 198 SER A CA 1
ATOM 1527 C C . SER A 1 198 ? -3.679 -19.280 -11.487 1.00 82.06 198 SER A C 1
ATOM 1529 O O . SER A 1 198 ? -4.834 -19.196 -11.900 1.00 82.06 198 SER A O 1
ATOM 1531 N N . GLY A 1 199 ? -2.889 -20.317 -11.782 1.00 83.44 199 GLY A N 1
ATOM 1532 C CA . GLY A 1 199 ? -3.283 -21.439 -12.643 1.00 83.44 199 GLY A CA 1
ATOM 1533 C C . GLY A 1 199 ? -2.696 -21.425 -14.060 1.00 83.44 199 GLY A C 1
ATOM 1534 O O . GLY A 1 199 ? -2.888 -22.401 -14.781 1.00 83.44 199 GLY A O 1
ATOM 1535 N N . ILE A 1 200 ? -1.957 -20.381 -14.454 1.00 83.38 200 ILE A N 1
ATOM 1536 C CA . ILE A 1 200 ? -1.212 -20.336 -15.724 1.00 83.38 200 ILE A CA 1
ATOM 1537 C C . ILE A 1 200 ? 0.298 -20.353 -15.477 1.00 83.38 200 ILE A C 1
ATOM 1539 O O . ILE A 1 200 ? 0.801 -19.592 -14.648 1.00 83.38 200 ILE A O 1
ATOM 1543 N N . GLY A 1 201 ? 1.015 -21.198 -16.229 1.00 80.81 201 GLY A N 1
ATOM 1544 C CA . GLY A 1 201 ? 2.477 -21.303 -16.186 1.00 80.81 201 GLY A CA 1
ATOM 1545 C C . GLY A 1 201 ? 3.011 -21.483 -14.763 1.00 80.81 201 GLY A C 1
ATOM 1546 O O . GLY A 1 201 ? 2.396 -22.153 -13.932 1.00 80.81 201 GLY A O 1
ATOM 1547 N N . ASP A 1 202 ? 4.116 -20.802 -14.464 1.00 85.62 202 ASP A N 1
ATOM 1548 C CA . ASP A 1 202 ? 4.755 -20.821 -13.144 1.00 85.62 202 ASP A CA 1
ATOM 1549 C C . ASP A 1 202 ? 4.223 -19.736 -12.189 1.00 85.62 202 ASP A C 1
ATOM 1551 O O . ASP A 1 202 ? 4.842 -19.469 -11.159 1.00 85.62 202 ASP A O 1
ATOM 1555 N N . SER A 1 203 ? 3.083 -19.094 -12.488 1.00 88.94 203 SER A N 1
ATOM 1556 C CA . SER A 1 203 ? 2.613 -17.894 -11.764 1.00 88.94 203 SER A CA 1
ATOM 1557 C C . SER A 1 203 ? 2.561 -18.080 -10.249 1.00 88.94 203 SER A C 1
ATOM 1559 O O . SER A 1 203 ? 3.026 -17.228 -9.505 1.00 88.94 203 SER A O 1
ATOM 1561 N N . LYS A 1 204 ? 2.068 -19.224 -9.760 1.00 88.31 204 LYS A N 1
ATOM 1562 C CA . LYS A 1 204 ? 1.997 -19.479 -8.313 1.00 88.31 204 LYS A CA 1
ATOM 1563 C C . LYS A 1 204 ? 3.385 -19.530 -7.660 1.00 88.31 204 LYS A C 1
ATOM 1565 O O . LYS A 1 204 ? 3.573 -18.978 -6.579 1.00 88.31 204 LYS A O 1
ATOM 1570 N N . ALA A 1 205 ? 4.347 -20.186 -8.308 1.00 85.81 205 ALA A N 1
ATOM 1571 C CA . ALA A 1 205 ? 5.718 -20.264 -7.815 1.00 85.81 205 ALA A CA 1
ATOM 1572 C C . ALA A 1 205 ? 6.411 -18.896 -7.901 1.00 85.81 205 ALA A C 1
ATOM 1574 O O . ALA A 1 205 ? 7.088 -18.492 -6.963 1.00 85.81 205 ALA A O 1
ATOM 1575 N N . LEU A 1 206 ? 6.184 -18.150 -8.984 1.00 86.12 206 LEU A N 1
ATOM 1576 C CA . LEU A 1 206 ? 6.722 -16.803 -9.173 1.00 86.12 206 LEU A CA 1
ATOM 1577 C C . LEU A 1 206 ? 6.154 -15.796 -8.166 1.00 86.12 206 LEU A C 1
ATOM 1579 O O . LEU A 1 206 ? 6.913 -14.987 -7.642 1.00 86.12 206 LEU A O 1
ATOM 1583 N N . ALA A 1 207 ? 4.865 -15.887 -7.821 1.00 83.69 207 ALA A N 1
ATOM 1584 C CA . ALA A 1 207 ? 4.268 -15.098 -6.744 1.00 83.69 207 ALA A CA 1
ATOM 1585 C C . ALA A 1 207 ? 4.958 -15.379 -5.402 1.00 83.69 207 ALA A C 1
ATOM 1587 O O . ALA A 1 207 ? 5.287 -14.451 -4.669 1.00 83.69 207 ALA A O 1
ATOM 1588 N N . GLN A 1 208 ? 5.233 -16.652 -5.100 1.00 81.56 208 GLN A N 1
ATOM 1589 C CA . GLN A 1 208 ? 5.936 -17.040 -3.879 1.00 81.56 208 GLN A CA 1
ATOM 1590 C C . GLN A 1 208 ? 7.396 -16.566 -3.872 1.00 81.56 208 GLN A C 1
ATOM 1592 O O . GLN A 1 208 ? 7.871 -16.097 -2.843 1.00 81.56 208 GLN A O 1
ATOM 1597 N N . ILE A 1 209 ? 8.096 -16.646 -5.006 1.00 78.38 209 ILE A N 1
ATOM 1598 C CA . ILE A 1 209 ? 9.470 -16.144 -5.151 1.00 78.38 209 ILE A CA 1
ATOM 1599 C C . ILE A 1 209 ? 9.509 -14.625 -4.966 1.00 78.38 209 ILE A C 1
ATOM 1601 O O . ILE A 1 209 ? 10.323 -14.132 -4.192 1.00 78.38 209 ILE A O 1
ATOM 1605 N N . ALA A 1 210 ? 8.614 -13.884 -5.628 1.00 73.56 210 ALA A N 1
ATOM 1606 C CA . ALA A 1 210 ? 8.502 -12.438 -5.460 1.00 73.56 210 ALA A CA 1
ATOM 1607 C C . ALA A 1 210 ? 8.174 -12.079 -4.001 1.00 73.56 210 ALA A C 1
ATOM 1609 O O . ALA A 1 210 ? 8.782 -11.181 -3.426 1.00 73.56 210 ALA A O 1
ATOM 1610 N N . GLN A 1 211 ? 7.276 -12.835 -3.366 1.00 76.25 211 GLN A N 1
ATOM 1611 C CA . GLN A 1 211 ? 6.944 -12.675 -1.954 1.00 76.25 211 GLN A CA 1
ATOM 1612 C C . GLN A 1 211 ? 8.138 -12.931 -1.025 1.00 76.25 211 GLN A C 1
ATOM 1614 O O . GLN A 1 211 ? 8.275 -12.225 -0.027 1.00 76.25 211 GLN A O 1
ATOM 1619 N N . GLU A 1 212 ? 8.970 -13.929 -1.314 1.00 69.06 212 GLU A N 1
ATOM 1620 C CA . GLU A 1 212 ? 10.173 -14.217 -0.531 1.00 69.06 212 GLU A CA 1
ATOM 1621 C C . GLU A 1 212 ? 11.218 -13.117 -0.716 1.00 69.06 212 GLU A C 1
ATOM 1623 O O . GLU A 1 212 ? 11.716 -12.578 0.263 1.00 69.06 212 GLU A O 1
ATOM 1628 N N . ALA A 1 213 ? 11.452 -12.683 -1.956 1.00 65.94 213 ALA A N 1
ATOM 1629 C CA . ALA A 1 213 ? 12.371 -11.591 -2.256 1.00 65.94 213 ALA A CA 1
ATOM 1630 C C . ALA A 1 213 ? 11.954 -10.264 -1.588 1.00 65.94 213 ALA A C 1
ATOM 1632 O O . ALA A 1 213 ? 12.808 -9.493 -1.157 1.00 65.94 213 ALA A O 1
ATOM 1633 N N . LEU A 1 214 ? 10.651 -10.007 -1.421 1.00 63.28 214 LEU A N 1
ATOM 1634 C CA . LEU A 1 214 ? 10.140 -8.844 -0.679 1.00 63.28 214 LEU A CA 1
ATOM 1635 C C . LEU A 1 214 ? 10.420 -8.897 0.834 1.00 63.28 214 LEU A C 1
ATOM 1637 O O . LEU A 1 214 ? 10.433 -7.852 1.493 1.00 63.28 214 LEU A O 1
ATOM 1641 N N . LYS A 1 215 ? 10.646 -10.082 1.416 1.00 60.53 215 LYS A N 1
ATOM 1642 C CA . LYS A 1 215 ? 10.958 -10.196 2.851 1.00 60.53 215 LYS A CA 1
ATOM 1643 C C . LYS A 1 215 ? 12.318 -9.590 3.187 1.00 60.53 215 LYS A C 1
ATOM 1645 O O . LYS A 1 215 ? 12.423 -8.975 4.245 1.00 60.53 215 LYS A O 1
ATOM 1650 N N . ASP A 1 216 ? 13.265 -9.635 2.253 1.00 53.12 216 ASP A N 1
ATOM 1651 C CA . ASP A 1 216 ? 14.668 -9.251 2.470 1.00 53.12 216 ASP A CA 1
ATOM 1652 C C . ASP A 1 216 ? 15.005 -7.795 2.085 1.00 53.12 216 ASP A C 1
ATOM 1654 O O . ASP A 1 216 ? 16.132 -7.351 2.287 1.00 53.12 216 ASP A O 1
ATOM 1658 N N . HIS A 1 217 ? 14.061 -7.021 1.533 1.00 58.59 217 HIS A N 1
ATOM 1659 C CA . HIS A 1 217 ? 14.320 -5.615 1.185 1.00 58.59 217 HIS A CA 1
ATOM 1660 C C . HIS A 1 217 ? 14.205 -4.721 2.421 1.00 58.59 217 HIS A C 1
ATOM 1662 O O . HIS A 1 217 ? 13.107 -4.307 2.792 1.00 58.59 217 HIS A O 1
ATOM 1668 N N . ASP A 1 218 ? 15.333 -4.455 3.071 1.00 67.88 218 ASP A N 1
ATOM 1669 C CA . ASP A 1 218 ? 15.458 -3.483 4.165 1.00 67.88 218 ASP A CA 1
ATOM 1670 C C . ASP A 1 218 ? 15.735 -2.062 3.646 1.00 67.88 218 ASP A C 1
ATOM 1672 O O . ASP A 1 218 ? 16.156 -1.204 4.414 1.00 67.88 218 ASP A O 1
ATOM 1676 N N . TYR A 1 219 ? 15.511 -1.807 2.352 1.00 71.38 219 TYR A N 1
ATOM 1677 C CA . TYR A 1 219 ? 15.792 -0.541 1.674 1.00 71.38 219 TYR A CA 1
ATOM 1678 C C . TYR A 1 219 ? 14.652 -0.165 0.719 1.00 71.38 219 TYR A C 1
ATOM 1680 O O . TYR A 1 219 ? 13.941 -1.049 0.232 1.00 71.38 219 TYR A O 1
ATOM 1688 N N . GLU A 1 220 ? 14.471 1.130 0.475 1.00 80.88 220 GLU A N 1
ATOM 1689 C CA . GLU A 1 220 ? 13.546 1.650 -0.534 1.00 80.88 220 GLU A CA 1
ATOM 1690 C C . GLU A 1 220 ? 14.002 1.325 -1.967 1.00 80.88 220 GLU A C 1
ATOM 1692 O O . GLU A 1 220 ? 15.162 0.974 -2.210 1.00 80.88 220 GLU A O 1
ATOM 1697 N N . VAL A 1 221 ? 13.073 1.428 -2.919 1.00 82.88 221 VAL A N 1
ATOM 1698 C CA . VAL A 1 221 ? 13.332 1.261 -4.354 1.00 82.88 221 VAL A CA 1
ATOM 1699 C C . VAL A 1 221 ? 12.845 2.498 -5.103 1.00 82.88 221 VAL A C 1
ATOM 1701 O O . VAL A 1 221 ? 11.679 2.862 -4.992 1.00 82.88 221 VAL A O 1
ATOM 1704 N N . GLU A 1 222 ? 13.737 3.092 -5.891 1.00 79.19 222 GLU A N 1
ATOM 1705 C CA . GLU A 1 222 ? 13.476 4.276 -6.717 1.00 79.19 222 GLU A CA 1
ATOM 1706 C C . GLU A 1 222 ? 13.131 3.895 -8.176 1.00 79.19 222 GLU A C 1
ATOM 1708 O O . GLU A 1 222 ? 13.663 2.904 -8.691 1.00 79.19 222 GLU A O 1
ATOM 1713 N N . PRO A 1 223 ? 12.307 4.685 -8.895 1.00 90.25 223 PRO A N 1
ATOM 1714 C CA . PRO A 1 223 ? 11.688 5.920 -8.432 1.00 90.25 223 PRO A CA 1
ATOM 1715 C C . PRO A 1 223 ? 10.484 5.646 -7.519 1.00 90.25 223 PRO A C 1
ATOM 1717 O O . PRO A 1 223 ? 9.653 4.805 -7.849 1.00 90.25 223 PRO A O 1
ATOM 1720 N N . ASN A 1 224 ? 10.358 6.379 -6.415 1.00 92.19 224 ASN A N 1
ATOM 1721 C CA . ASN A 1 224 ? 9.182 6.353 -5.528 1.00 92.19 224 ASN A CA 1
ATOM 1722 C C . ASN A 1 224 ? 8.710 7.762 -5.156 1.00 92.19 224 ASN A C 1
ATOM 1724 O O . ASN A 1 224 ? 8.103 7.985 -4.111 1.00 92.19 224 ASN A O 1
ATOM 1728 N N . ASN A 1 225 ? 8.919 8.696 -6.076 1.00 94.00 225 ASN A N 1
ATOM 1729 C CA . ASN A 1 225 ? 8.676 10.123 -5.913 1.00 94.00 225 ASN A CA 1
ATOM 1730 C C . ASN A 1 225 ? 7.200 10.551 -6.044 1.00 94.00 225 ASN A C 1
ATOM 1732 O O . ASN A 1 225 ? 6.854 11.721 -5.875 1.00 94.00 225 ASN A O 1
ATOM 1736 N N . GLU A 1 226 ? 6.293 9.606 -6.306 1.00 94.12 226 GLU A N 1
ATOM 1737 C CA . GLU A 1 226 ? 4.853 9.852 -6.393 1.00 94.12 226 GLU A CA 1
ATOM 1738 C C . GLU A 1 226 ? 4.026 8.675 -5.843 1.00 94.12 226 GLU A C 1
ATOM 1740 O O . GLU A 1 226 ? 4.479 7.528 -5.870 1.00 94.12 226 GLU A O 1
ATOM 1745 N N . PRO A 1 227 ? 2.763 8.894 -5.418 1.00 91.69 227 PRO A N 1
ATOM 1746 C CA . PRO A 1 227 ? 1.931 7.832 -4.846 1.00 91.69 227 PRO A CA 1
ATOM 1747 C C . PRO A 1 227 ? 1.739 6.600 -5.743 1.00 91.69 227 PRO A C 1
ATOM 1749 O O . PRO A 1 227 ? 1.514 5.503 -5.240 1.00 91.69 227 PRO A O 1
ATOM 1752 N N . ALA A 1 228 ? 1.785 6.762 -7.071 1.00 85.69 228 ALA A N 1
ATOM 1753 C CA . ALA A 1 228 ? 1.641 5.648 -8.014 1.00 85.69 228 ALA A CA 1
ATOM 1754 C C . ALA A 1 228 ? 2.847 4.692 -8.012 1.00 85.69 228 ALA A C 1
ATOM 1756 O O . ALA A 1 228 ? 2.707 3.555 -8.451 1.00 85.69 228 ALA A O 1
ATOM 1757 N N . GLN A 1 229 ? 3.990 5.158 -7.511 1.00 88.69 229 GLN A N 1
ATOM 1758 C CA . GLN A 1 229 ? 5.264 4.444 -7.442 1.00 88.69 229 GLN A CA 1
ATOM 1759 C C . GLN A 1 229 ? 5.639 4.095 -5.992 1.00 88.69 229 GLN A C 1
ATOM 1761 O O . GLN A 1 229 ? 6.777 3.754 -5.694 1.00 88.69 229 GLN A O 1
ATOM 1766 N N . ALA A 1 230 ? 4.694 4.235 -5.059 1.00 92.00 230 ALA A N 1
ATOM 1767 C CA . ALA A 1 230 ? 4.979 4.120 -3.641 1.00 92.00 230 ALA A CA 1
ATOM 1768 C C . ALA A 1 230 ? 5.476 2.716 -3.261 1.00 92.00 230 ALA A C 1
ATOM 1770 O O . ALA A 1 230 ? 4.794 1.715 -3.499 1.00 92.00 230 ALA A O 1
ATOM 1771 N N . ASN A 1 231 ? 6.605 2.661 -2.558 1.00 87.75 231 ASN A N 1
ATOM 1772 C CA . ASN A 1 231 ? 7.153 1.431 -2.000 1.00 87.75 231 ASN A CA 1
ATOM 1773 C C . ASN A 1 231 ? 6.161 0.802 -1.011 1.00 87.75 231 ASN A C 1
ATOM 1775 O O . ASN A 1 231 ? 5.708 1.460 -0.074 1.00 87.75 231 ASN A O 1
ATOM 1779 N N . ILE A 1 232 ? 5.812 -0.481 -1.155 1.00 83.75 232 ILE A N 1
ATOM 1780 C CA . ILE A 1 232 ? 4.995 -1.133 -0.119 1.00 83.75 232 ILE A CA 1
ATOM 1781 C C . ILE A 1 232 ? 5.824 -1.290 1.150 1.00 83.75 232 ILE A C 1
ATOM 1783 O O . ILE A 1 232 ? 6.849 -1.969 1.152 1.00 83.75 232 ILE A O 1
ATOM 1787 N N . LEU A 1 233 ? 5.299 -0.768 2.256 1.00 87.06 233 LEU A N 1
ATOM 1788 C CA . LEU A 1 233 ? 5.847 -0.986 3.582 1.00 87.06 233 LEU A CA 1
ATOM 1789 C C . LEU A 1 233 ? 4.928 -1.916 4.397 1.00 87.06 233 LEU A C 1
ATOM 1791 O O . LEU A 1 233 ? 3.851 -1.502 4.839 1.00 87.06 233 LEU A O 1
ATOM 1795 N N . PRO A 1 234 ? 5.358 -3.156 4.690 1.00 81.62 234 PRO A N 1
ATOM 1796 C CA . PRO A 1 234 ? 4.747 -3.954 5.744 1.00 81.62 234 PRO A CA 1
ATOM 1797 C C . PRO A 1 234 ? 4.875 -3.252 7.102 1.00 81.62 234 PRO A C 1
ATOM 1799 O O . PRO A 1 234 ? 5.952 -2.788 7.477 1.00 81.62 234 PRO A O 1
ATOM 1802 N N . LEU A 1 235 ? 3.788 -3.215 7.875 1.00 80.88 235 LEU A N 1
ATOM 1803 C CA . LEU A 1 235 ? 3.809 -2.656 9.230 1.00 80.88 235 LEU A CA 1
ATOM 1804 C C . LEU A 1 235 ? 4.892 -3.331 10.088 1.00 80.88 235 LEU A C 1
ATOM 1806 O O . LEU A 1 235 ? 5.178 -4.516 9.927 1.00 80.88 235 LEU A O 1
ATOM 1810 N N . LEU A 1 236 ? 5.464 -2.577 11.030 1.00 78.38 236 LEU A N 1
ATOM 1811 C CA . LEU A 1 236 ? 6.567 -2.957 11.927 1.00 78.38 236 LEU A CA 1
ATOM 1812 C C . LEU A 1 236 ? 7.933 -3.171 11.260 1.00 78.38 236 LEU A C 1
ATOM 1814 O O . LEU A 1 236 ? 8.937 -3.174 11.978 1.00 78.38 236 LEU A O 1
ATOM 1818 N N . LYS A 1 237 ? 8.002 -3.310 9.932 1.00 82.25 237 LYS A N 1
ATOM 1819 C CA . LYS A 1 237 ? 9.275 -3.440 9.222 1.00 82.25 237 LYS A CA 1
ATOM 1820 C C . LYS A 1 237 ? 10.019 -2.104 9.221 1.00 82.25 237 LYS A C 1
ATOM 1822 O O . LYS A 1 237 ? 9.408 -1.051 9.052 1.00 82.25 237 LYS A O 1
ATOM 1827 N N . MET A 1 238 ? 11.327 -2.165 9.459 1.00 82.12 238 MET A N 1
ATOM 1828 C CA . MET A 1 238 ? 12.232 -1.035 9.271 1.00 82.12 238 MET A CA 1
ATOM 1829 C C . MET A 1 238 ? 12.751 -1.076 7.834 1.00 82.12 238 MET A C 1
ATOM 1831 O O . MET A 1 238 ? 13.225 -2.119 7.397 1.00 82.12 238 MET A O 1
ATOM 1835 N N . VAL A 1 239 ? 12.654 0.041 7.122 1.00 87.12 239 VAL A N 1
ATOM 1836 C CA . VAL A 1 239 ? 13.184 0.215 5.766 1.00 87.12 239 VAL A CA 1
ATOM 1837 C C . VAL A 1 239 ? 14.122 1.412 5.773 1.00 87.12 239 VAL A C 1
ATOM 1839 O O . VAL A 1 239 ? 13.788 2.448 6.337 1.00 87.12 239 VAL A O 1
ATOM 1842 N N . ALA A 1 240 ? 15.311 1.271 5.212 1.00 82.25 240 ALA A N 1
ATOM 1843 C CA . ALA A 1 240 ? 16.258 2.354 5.026 1.00 82.25 240 ALA A CA 1
ATOM 1844 C C . ALA A 1 240 ? 15.958 3.109 3.728 1.00 82.25 240 ALA A C 1
ATOM 1846 O O . ALA A 1 240 ? 15.636 2.503 2.710 1.00 82.25 240 ALA A O 1
ATOM 1847 N N . GLY A 1 241 ? 16.097 4.424 3.781 1.00 87.88 241 GLY A N 1
ATOM 1848 C CA . GLY A 1 241 ? 15.891 5.308 2.647 1.00 87.88 241 GLY A CA 1
ATOM 1849 C C . GLY A 1 241 ? 16.890 6.453 2.630 1.00 87.88 241 GLY A C 1
ATOM 1850 O O . GLY A 1 241 ? 17.711 6.608 3.548 1.00 87.88 241 GLY A O 1
ATOM 1851 N N . ASN A 1 242 ? 16.861 7.245 1.572 1.00 90.62 242 ASN A N 1
ATOM 1852 C CA . ASN A 1 242 ? 17.757 8.357 1.353 1.00 90.62 242 ASN A CA 1
ATOM 1853 C C . ASN A 1 242 ? 17.114 9.424 0.469 1.00 90.62 242 ASN A C 1
ATOM 1855 O O . ASN A 1 242 ? 17.138 9.307 -0.746 1.00 90.62 242 ASN A O 1
ATOM 1859 N N . ILE A 1 243 ? 16.789 10.559 1.085 1.00 94.12 243 ILE A N 1
ATOM 1860 C CA . ILE A 1 243 ? 16.478 11.786 0.350 1.00 94.12 243 ILE A CA 1
ATOM 1861 C C . ILE A 1 243 ? 17.777 12.326 -0.255 1.00 94.12 243 ILE A C 1
ATOM 1863 O O . ILE A 1 243 ? 18.656 12.794 0.477 1.00 94.12 243 ILE A O 1
ATOM 1867 N N . ALA A 1 244 ? 17.932 12.239 -1.569 1.00 78.81 244 ALA A N 1
ATOM 1868 C CA . ALA A 1 244 ? 19.119 12.651 -2.306 1.00 78.81 244 ALA A CA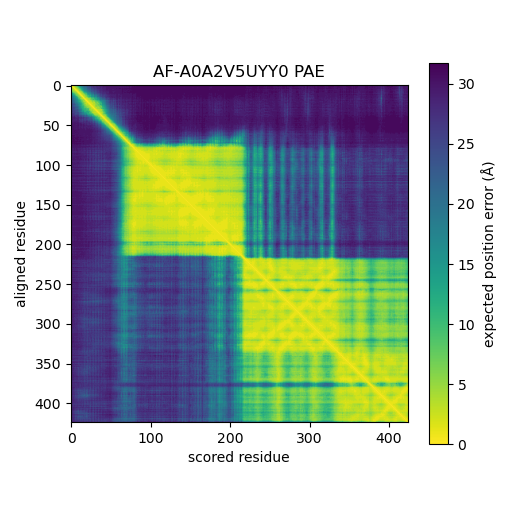 1
ATOM 1869 C C . ALA A 1 244 ? 19.284 14.177 -2.355 1.00 78.81 244 ALA A C 1
ATOM 1871 O O . ALA A 1 244 ? 20.393 14.680 -2.150 1.00 78.81 244 ALA A O 1
ATOM 1872 N N . ASP A 1 245 ? 18.195 14.916 -2.587 1.00 85.44 245 ASP A N 1
ATOM 1873 C CA . ASP A 1 245 ? 18.162 16.380 -2.619 1.00 85.44 245 ASP A CA 1
ATOM 1874 C C . ASP A 1 245 ? 16.755 16.944 -2.325 1.00 85.44 245 ASP A C 1
ATOM 1876 O O . ASP A 1 245 ? 15.842 16.213 -1.964 1.00 85.44 245 ASP A O 1
ATOM 1880 N N . GLY A 1 246 ? 16.571 18.266 -2.435 1.00 80.81 246 GLY A N 1
ATOM 1881 C CA . GLY A 1 246 ? 15.294 18.924 -2.115 1.00 80.81 246 GLY A CA 1
ATOM 1882 C C . GLY A 1 246 ? 14.149 18.671 -3.105 1.00 80.81 246 GLY A C 1
ATOM 1883 O O . GLY A 1 246 ? 13.037 19.135 -2.859 1.00 80.81 246 GLY A O 1
ATOM 1884 N N . SER A 1 247 ? 14.410 18.007 -4.232 1.00 87.25 247 SER A N 1
ATOM 1885 C CA . SER A 1 247 ? 13.375 17.542 -5.163 1.00 87.25 247 SER A CA 1
ATOM 1886 C C . SER A 1 247 ? 12.980 16.087 -4.934 1.00 87.25 247 SER A C 1
ATOM 1888 O O . SER A 1 247 ? 11.946 15.668 -5.448 1.00 87.25 247 SER A O 1
ATOM 1890 N N . ASP A 1 248 ? 13.776 15.365 -4.148 1.00 91.12 248 ASP A N 1
ATOM 1891 C CA . ASP A 1 248 ? 13.583 13.959 -3.859 1.00 91.12 248 ASP A CA 1
ATOM 1892 C C . ASP A 1 248 ? 12.626 13.743 -2.682 1.00 91.12 248 ASP A C 1
ATOM 1894 O O . ASP A 1 248 ? 12.657 14.441 -1.658 1.00 91.12 248 ASP A O 1
ATOM 1898 N N . THR A 1 249 ? 11.730 12.783 -2.842 1.00 97.00 249 THR A N 1
ATOM 1899 C CA . THR A 1 249 ? 10.739 12.411 -1.850 1.00 97.00 249 THR A CA 1
ATOM 1900 C C . THR A 1 249 ? 10.372 10.950 -1.995 1.00 97.00 249 THR A C 1
ATOM 1902 O O . THR A 1 249 ? 10.192 10.437 -3.088 1.00 97.00 249 THR A O 1
ATOM 1905 N N . ASP A 1 250 ? 10.132 10.301 -0.866 1.00 97.69 250 ASP A N 1
ATOM 1906 C CA . ASP A 1 250 ? 9.843 8.881 -0.847 1.00 97.69 250 ASP A CA 1
ATOM 1907 C C . ASP A 1 250 ? 8.397 8.626 -0.459 1.0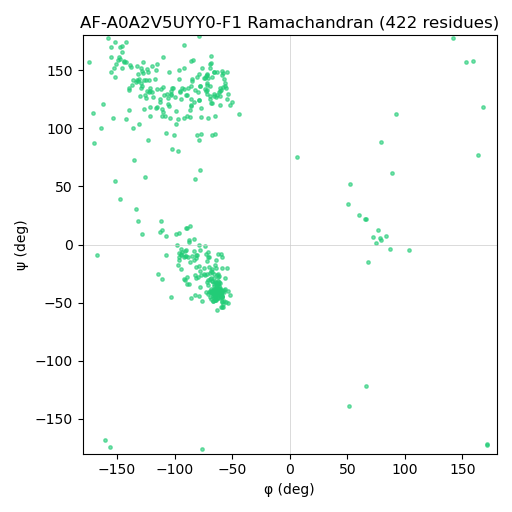0 97.69 250 ASP A C 1
ATOM 1909 O O . ASP A 1 250 ? 7.971 8.903 0.664 1.00 97.69 250 ASP A O 1
ATOM 1913 N N . PHE A 1 251 ? 7.622 8.047 -1.367 1.00 97.94 251 PHE A N 1
ATOM 1914 C CA . PHE A 1 251 ? 6.296 7.541 -1.051 1.00 97.94 251 PHE A CA 1
ATOM 1915 C C . PHE A 1 251 ? 6.357 6.075 -0.639 1.00 97.94 251 PHE A C 1
ATOM 1917 O O . PHE A 1 251 ? 6.940 5.228 -1.317 1.00 97.94 251 PHE A O 1
ATOM 1924 N N . PHE A 1 252 ? 5.654 5.769 0.447 1.00 96.25 252 PHE A N 1
ATOM 1925 C CA . PHE A 1 252 ? 5.402 4.421 0.929 1.00 96.25 252 PHE A CA 1
ATOM 1926 C C . PHE A 1 252 ? 3.901 4.156 1.016 1.00 96.25 252 PHE A C 1
ATOM 1928 O O . PHE A 1 252 ? 3.129 5.014 1.444 1.00 96.25 252 PHE A O 1
ATOM 1935 N N . ARG A 1 253 ? 3.473 2.947 0.659 1.00 95.31 253 ARG A N 1
ATOM 1936 C CA . ARG A 1 253 ? 2.096 2.472 0.812 1.00 95.31 253 ARG A CA 1
ATOM 1937 C C . ARG A 1 253 ? 2.018 1.480 1.964 1.00 95.31 253 ARG A C 1
ATOM 1939 O O . ARG A 1 253 ? 2.719 0.470 1.960 1.00 95.31 253 ARG A O 1
ATOM 1946 N N . ILE A 1 254 ? 1.118 1.726 2.909 1.00 94.25 254 ILE A N 1
ATOM 1947 C CA . ILE A 1 254 ? 0.826 0.815 4.021 1.00 94.25 254 ILE A CA 1
ATOM 1948 C C . ILE A 1 254 ? -0.611 0.298 3.934 1.00 94.25 254 ILE A C 1
ATOM 1950 O O . ILE A 1 254 ? -1.488 0.957 3.377 1.00 94.25 254 ILE A O 1
ATOM 1954 N N . THR A 1 255 ? -0.860 -0.870 4.524 1.00 86.38 255 THR A N 1
ATOM 1955 C CA . THR A 1 255 ? -2.211 -1.412 4.734 1.00 86.38 255 THR A CA 1
ATOM 1956 C C . THR A 1 255 ? -2.386 -1.737 6.208 1.00 86.38 255 THR A C 1
ATOM 1958 O O . THR A 1 255 ? -1.528 -2.384 6.812 1.00 86.38 255 THR A O 1
ATOM 1961 N N . THR A 1 256 ? -3.465 -1.238 6.800 1.00 86.19 256 THR A N 1
ATOM 1962 C CA . THR A 1 256 ? -3.716 -1.310 8.243 1.00 86.19 256 THR A CA 1
ATOM 1963 C C . THR A 1 256 ? -4.356 -2.641 8.644 1.00 86.19 256 THR A C 1
ATOM 1965 O O . THR A 1 256 ? -4.920 -3.338 7.799 1.00 86.19 256 THR A O 1
ATOM 1968 N N . PRO A 1 257 ? -4.259 -3.056 9.924 1.00 77.69 257 PRO A N 1
ATOM 1969 C CA . PRO A 1 257 ? -4.846 -4.316 10.370 1.00 77.69 257 PRO A CA 1
ATOM 1970 C C . PRO A 1 257 ? -6.367 -4.361 10.137 1.00 77.69 257 PRO A C 1
ATOM 1972 O O . PRO A 1 257 ? -7.034 -3.334 10.240 1.00 77.69 257 PRO A O 1
ATOM 1975 N N . PRO A 1 258 ? -6.961 -5.541 9.891 1.00 69.38 258 PRO A N 1
ATOM 1976 C CA . PRO A 1 258 ? -8.322 -5.623 9.358 1.00 69.38 258 PRO A CA 1
ATOM 1977 C C . PRO A 1 258 ? -9.442 -5.458 10.392 1.00 69.38 258 PRO A C 1
ATOM 1979 O O . PRO A 1 258 ? -10.613 -5.439 10.027 1.00 69.38 258 PRO A O 1
ATOM 1982 N N . LYS A 1 259 ? -9.123 -5.439 11.692 1.00 77.12 259 LYS A N 1
ATOM 1983 C CA . LYS A 1 259 ? -10.143 -5.642 12.731 1.00 77.12 259 LYS A CA 1
ATOM 1984 C C . LYS A 1 259 ? -10.577 -4.367 13.438 1.00 77.12 259 LYS A C 1
ATOM 1986 O O . LYS A 1 259 ? -11.768 -4.194 13.675 1.00 77.12 259 LYS A O 1
ATOM 1991 N N . TYR A 1 260 ? -9.622 -3.529 13.811 1.00 84.31 260 TYR A N 1
ATOM 1992 C CA . TYR A 1 260 ? -9.875 -2.378 14.662 1.00 84.31 260 TYR A CA 1
ATOM 1993 C C . TYR A 1 260 ? -9.337 -1.128 14.004 1.00 84.31 260 TYR A C 1
ATOM 1995 O O . TYR A 1 260 ? -8.262 -1.150 13.398 1.00 84.31 260 TYR A O 1
ATOM 2003 N N . ARG A 1 261 ? -10.097 -0.051 14.171 1.00 87.81 261 ARG A N 1
ATOM 2004 C CA . ARG A 1 261 ? -9.556 1.291 14.083 1.00 87.81 261 ARG A CA 1
ATOM 2005 C C . ARG A 1 261 ? -8.421 1.414 15.104 1.00 87.81 261 ARG A C 1
ATOM 2007 O O . ARG A 1 261 ? -8.462 0.782 16.159 1.00 87.81 261 ARG A O 1
ATOM 2014 N N . ASP A 1 262 ? -7.361 2.125 14.757 1.00 90.81 262 ASP A N 1
ATOM 2015 C CA . ASP A 1 262 ? -6.191 2.251 15.629 1.00 90.81 262 ASP A CA 1
ATOM 2016 C C . ASP A 1 262 ? -5.478 3.580 15.375 1.00 90.81 262 ASP A C 1
ATOM 2018 O O . ASP A 1 262 ? -5.787 4.300 14.430 1.00 90.81 262 ASP A O 1
ATOM 2022 N N . VAL A 1 263 ? -4.470 3.879 16.184 1.00 92.31 263 VAL A N 1
ATOM 2023 C CA . VAL A 1 263 ? -3.464 4.897 15.896 1.00 92.31 263 VAL A CA 1
ATOM 2024 C C . VAL A 1 263 ? -2.187 4.198 15.456 1.00 92.31 263 VAL A C 1
ATOM 2026 O O . VAL 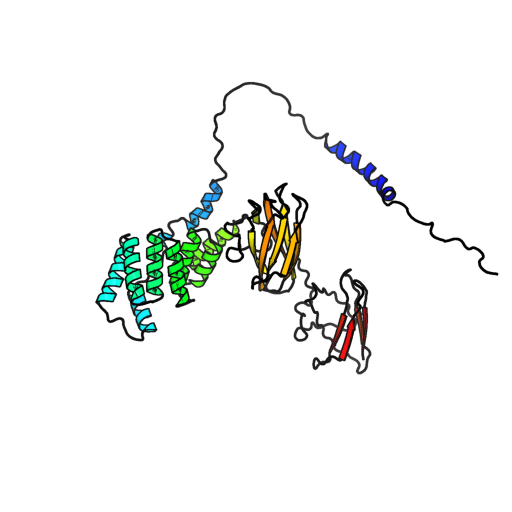A 1 263 ? -1.702 3.280 16.122 1.00 92.31 263 VAL A O 1
ATOM 2029 N N . VAL A 1 264 ? -1.593 4.657 14.359 1.00 95.19 264 VAL A N 1
ATOM 2030 C CA . VAL A 1 264 ? -0.246 4.237 13.961 1.00 95.19 264 VAL A CA 1
ATOM 2031 C C . VAL A 1 264 ? 0.755 5.344 14.247 1.00 95.19 264 VAL A C 1
ATOM 2033 O O . VAL A 1 264 ? 0.443 6.529 14.151 1.00 95.19 264 VAL A O 1
ATOM 2036 N N . ARG A 1 265 ? 1.987 4.952 14.571 1.00 97.06 265 ARG A N 1
ATOM 2037 C CA . ARG A 1 265 ? 3.145 5.843 14.615 1.00 97.06 265 ARG A CA 1
ATOM 2038 C C . ARG A 1 265 ? 4.033 5.589 13.414 1.00 97.06 265 ARG A C 1
ATOM 2040 O O . ARG A 1 265 ? 4.565 4.490 13.264 1.00 97.06 265 ARG A O 1
ATOM 2047 N N . VAL A 1 266 ? 4.238 6.625 12.623 1.00 97.81 266 VAL A N 1
ATOM 2048 C CA . VAL A 1 266 ? 5.307 6.724 11.639 1.00 97.81 266 VAL A CA 1
ATOM 2049 C C . VAL A 1 266 ? 6.548 7.239 12.351 1.00 97.81 266 VAL A C 1
ATOM 2051 O O . VAL A 1 266 ? 6.487 8.282 13.001 1.00 97.81 266 VAL A O 1
ATOM 2054 N N . ARG A 1 267 ? 7.662 6.517 12.247 1.00 97.19 267 ARG A N 1
ATOM 2055 C CA . ARG A 1 267 ? 8.950 6.967 12.773 1.00 97.19 267 ARG A CA 1
ATOM 2056 C C . ARG A 1 267 ? 9.989 7.032 11.671 1.00 97.19 267 ARG A C 1
ATOM 2058 O O . ARG A 1 267 ? 10.187 6.047 10.964 1.00 97.19 267 ARG A O 1
ATOM 2065 N N . ILE A 1 268 ? 10.678 8.165 11.621 1.00 97.81 268 ILE A N 1
ATOM 2066 C CA . ILE A 1 268 ? 11.922 8.374 10.893 1.00 97.81 268 ILE A CA 1
ATOM 2067 C C . ILE A 1 268 ? 13.059 8.401 11.914 1.00 97.81 268 ILE A C 1
ATOM 2069 O O . ILE A 1 268 ? 13.099 9.250 12.811 1.00 97.81 268 ILE A O 1
ATOM 2073 N N . GLU A 1 269 ? 13.992 7.471 11.776 1.00 96.81 269 GLU A N 1
ATOM 2074 C CA . GLU A 1 269 ? 15.280 7.511 12.453 1.00 96.81 269 GLU A CA 1
ATOM 2075 C C . GLU A 1 269 ? 16.294 8.104 11.481 1.00 96.81 269 GLU A C 1
ATOM 2077 O O . GLU A 1 269 ? 16.646 7.514 10.463 1.00 96.81 269 GLU A O 1
ATOM 2082 N N . ASN A 1 270 ? 16.707 9.330 11.761 1.00 93.50 270 ASN A N 1
ATOM 2083 C CA . ASN A 1 270 ? 17.567 10.092 10.884 1.00 93.50 270 ASN A CA 1
ATOM 2084 C C . ASN A 1 270 ? 19.011 9.613 11.046 1.00 93.50 270 ASN A C 1
ATOM 2086 O O . ASN A 1 270 ? 19.551 9.584 12.151 1.00 93.50 270 ASN A O 1
ATOM 2090 N N . GLN A 1 271 ? 19.630 9.220 9.937 1.00 85.62 271 GLN A N 1
ATOM 2091 C CA . GLN A 1 271 ? 21.006 8.720 9.894 1.00 85.62 271 GLN A CA 1
ATOM 2092 C C . GLN A 1 271 ? 21.957 9.745 9.258 1.00 85.62 271 GLN A C 1
ATOM 2094 O O . GLN A 1 271 ? 23.128 9.455 8.998 1.00 85.62 271 GLN A O 1
ATOM 2099 N N . SER A 1 272 ? 21.446 10.948 8.995 1.00 87.12 272 SER A N 1
ATOM 2100 C CA . SER A 1 272 ? 22.160 12.097 8.462 1.00 87.12 272 SER A CA 1
ATOM 2101 C C . SER A 1 272 ? 22.296 13.186 9.527 1.00 87.12 272 SER A C 1
ATOM 2103 O O . SER A 1 272 ? 21.564 13.222 10.510 1.00 87.12 272 SER A O 1
ATOM 2105 N N . THR A 1 273 ? 23.233 14.110 9.332 1.00 92.19 273 THR A N 1
ATOM 2106 C CA . THR A 1 273 ? 23.341 15.341 10.132 1.00 92.19 273 THR A CA 1
ATOM 2107 C C . THR A 1 273 ? 22.659 16.535 9.468 1.00 92.19 273 THR A C 1
ATOM 2109 O O . THR A 1 273 ? 22.560 17.597 10.079 1.00 92.19 273 THR A O 1
ATOM 2112 N N . THR A 1 274 ? 22.198 16.384 8.224 1.00 91.06 274 THR A N 1
ATOM 2113 C CA . THR A 1 274 ? 21.675 17.483 7.403 1.00 91.06 274 THR A CA 1
ATOM 2114 C C . THR A 1 274 ? 20.176 17.401 7.166 1.00 91.06 274 THR A C 1
ATOM 2116 O O . THR A 1 274 ? 19.549 18.447 7.029 1.00 91.06 274 THR A O 1
ATOM 2119 N N . LEU A 1 275 ? 19.595 16.198 7.137 1.00 96.31 275 LEU A N 1
ATOM 2120 C CA . LEU A 1 275 ? 18.173 16.005 6.854 1.00 96.31 275 LEU A CA 1
ATOM 2121 C C . LEU A 1 275 ? 17.314 16.648 7.953 1.00 96.31 275 LEU A C 1
ATOM 2123 O O . LEU A 1 275 ? 17.495 16.337 9.131 1.00 96.31 275 LEU A O 1
ATOM 2127 N N . GLN A 1 276 ? 16.373 17.507 7.564 1.00 97.88 276 GLN A N 1
ATOM 2128 C CA . GLN A 1 276 ? 15.255 17.965 8.389 1.00 97.88 276 GLN A CA 1
ATOM 2129 C C . GLN A 1 276 ? 14.026 17.156 7.955 1.00 97.88 276 GLN A C 1
ATOM 2131 O O . GLN A 1 276 ? 13.414 17.500 6.942 1.00 97.88 276 GLN A O 1
ATOM 2136 N N . PRO A 1 277 ? 13.703 16.041 8.628 1.00 97.88 277 PRO A N 1
ATOM 2137 C CA . PRO A 1 277 ? 12.737 15.084 8.107 1.00 97.88 277 PRO A CA 1
ATOM 2138 C C . PRO A 1 277 ? 11.308 15.626 8.179 1.00 97.88 277 PRO A C 1
ATOM 2140 O O . PRO A 1 277 ? 10.905 16.223 9.178 1.00 97.88 277 PRO A O 1
ATOM 2143 N N . GLY A 1 278 ? 10.537 15.370 7.131 1.00 97.94 278 GLY A N 1
ATOM 2144 C CA . GLY A 1 278 ? 9.115 15.660 7.028 1.00 97.94 278 GLY A CA 1
ATOM 2145 C C . GLY A 1 278 ? 8.308 14.412 6.693 1.00 97.94 278 GLY A C 1
ATOM 2146 O O . GLY A 1 278 ? 8.811 13.483 6.060 1.00 97.94 278 GLY A O 1
ATOM 2147 N N . ILE A 1 279 ? 7.054 14.394 7.144 1.00 98.38 279 ILE A N 1
ATOM 2148 C CA . ILE A 1 279 ? 6.080 13.337 6.870 1.00 98.38 279 ILE A CA 1
ATOM 2149 C C . ILE A 1 279 ? 4.789 13.989 6.384 1.00 98.38 279 ILE A C 1
ATOM 2151 O O . ILE A 1 279 ? 4.240 14.838 7.081 1.00 98.38 279 ILE A O 1
ATOM 2155 N N . ASN A 1 280 ? 4.257 13.554 5.243 1.00 98.25 280 ASN A N 1
ATOM 2156 C CA . ASN A 1 280 ? 2.852 13.771 4.887 1.00 98.25 280 ASN A CA 1
ATOM 2157 C C . ASN A 1 280 ? 2.125 12.433 4.786 1.00 98.25 280 ASN A C 1
ATOM 2159 O O . ASN A 1 280 ? 2.711 11.415 4.429 1.00 98.25 280 ASN A O 1
ATOM 2163 N N . VAL A 1 281 ? 0.830 12.441 5.080 1.00 98.19 281 VAL A N 1
ATOM 2164 C CA . VAL A 1 281 ? -0.022 11.254 5.035 1.00 98.19 281 VAL A CA 1
ATOM 2165 C C . VAL A 1 281 ? -1.261 11.549 4.205 1.00 98.19 281 VAL A C 1
ATOM 2167 O O . VAL A 1 281 ? -1.874 12.609 4.348 1.00 98.19 281 VAL A O 1
ATOM 2170 N N . SER A 1 282 ? -1.633 10.599 3.352 1.00 97.75 282 SER A N 1
ATOM 2171 C CA . SER A 1 282 ? -2.838 10.652 2.524 1.00 97.75 282 SER A CA 1
ATOM 2172 C C . SER A 1 282 ? -3.623 9.340 2.584 1.00 97.75 282 SER A C 1
ATOM 2174 O O . SER A 1 282 ? -3.050 8.279 2.848 1.00 97.75 282 SER A O 1
ATOM 2176 N N . ASP A 1 283 ? -4.930 9.418 2.347 1.00 95.44 283 ASP A N 1
ATOM 2177 C CA . ASP A 1 283 ? -5.822 8.255 2.261 1.00 95.44 283 ASP A CA 1
ATOM 2178 C C . ASP A 1 283 ? -5.676 7.487 0.931 1.00 95.44 283 ASP A C 1
ATOM 2180 O O . ASP A 1 283 ? -4.824 7.798 0.094 1.00 95.44 283 ASP A O 1
ATOM 2184 N N . SER A 1 284 ? -6.512 6.463 0.727 1.00 90.06 284 SER A N 1
ATOM 2185 C CA . SER A 1 284 ? -6.530 5.643 -0.491 1.00 90.06 284 SER A CA 1
ATOM 2186 C C . SER A 1 284 ? -6.862 6.428 -1.762 1.00 90.06 284 SER A C 1
ATOM 2188 O O . SER A 1 284 ? -6.413 6.045 -2.844 1.00 90.06 284 SER A O 1
ATOM 2190 N N . ASP A 1 285 ? -7.600 7.530 -1.628 1.00 91.69 285 ASP A N 1
ATOM 2191 C CA . ASP A 1 285 ? -7.954 8.437 -2.721 1.00 91.69 285 ASP A CA 1
ATOM 2192 C C . ASP A 1 285 ? -6.875 9.510 -2.946 1.00 91.69 285 ASP A C 1
ATOM 2194 O O . ASP A 1 285 ? -7.011 10.364 -3.825 1.00 91.69 285 ASP A O 1
ATOM 2198 N N . LYS A 1 286 ? -5.760 9.425 -2.201 1.00 91.25 286 LYS A N 1
ATOM 2199 C CA . LYS A 1 286 ? -4.615 10.347 -2.216 1.00 91.25 286 LYS A CA 1
ATOM 2200 C C . LYS A 1 286 ? -4.975 11.747 -1.712 1.00 91.25 286 LYS A C 1
ATOM 2202 O O . LYS A 1 286 ? -4.260 12.709 -1.997 1.00 91.25 286 LYS A O 1
ATOM 2207 N N . SER A 1 287 ? -6.047 11.867 -0.934 1.00 95.00 287 SER A N 1
ATOM 2208 C CA . SER A 1 287 ? -6.389 13.105 -0.242 1.00 95.00 287 SER A CA 1
ATOM 2209 C C . SER A 1 287 ? -5.533 13.238 1.012 1.00 95.00 287 SER A C 1
ATOM 2211 O O . SER A 1 287 ? -5.408 12.300 1.802 1.00 95.00 287 SER A O 1
ATOM 2213 N N . ARG A 1 288 ? -4.921 14.410 1.202 1.00 94.75 288 ARG A N 1
ATOM 2214 C CA . ARG A 1 288 ? -4.031 14.663 2.341 1.00 94.75 288 ARG A CA 1
ATOM 2215 C C . ARG A 1 288 ? -4.823 14.674 3.649 1.00 94.75 288 ARG A C 1
ATOM 2217 O O . ARG A 1 288 ? -5.685 15.526 3.840 1.00 94.75 288 ARG A O 1
ATOM 2224 N N . LEU A 1 289 ? -4.447 13.790 4.568 1.00 94.44 289 LEU A N 1
ATOM 2225 C CA . LEU A 1 289 ? -5.002 13.699 5.922 1.00 94.44 289 LEU A CA 1
ATOM 2226 C C . LEU A 1 289 ? -4.246 14.590 6.906 1.00 94.44 289 LEU A C 1
ATOM 2228 O O . LEU A 1 289 ? -4.824 15.144 7.836 1.00 94.44 289 LEU A O 1
ATOM 2232 N N . GLY A 1 290 ? -2.939 14.741 6.698 1.00 95.75 290 GLY A N 1
ATOM 2233 C CA . GLY A 1 290 ? -2.085 15.491 7.604 1.00 95.75 290 GLY A CA 1
ATOM 2234 C C . GLY A 1 290 ? -0.611 15.351 7.265 1.00 95.75 290 GLY A C 1
ATOM 2235 O O . GLY A 1 290 ? -0.236 14.822 6.219 1.00 95.75 290 GLY A O 1
ATOM 2236 N N . GLY A 1 291 ? 0.224 15.880 8.145 1.00 96.62 291 GLY A N 1
ATOM 2237 C CA . GLY A 1 291 ? 1.670 15.864 8.006 1.00 96.62 291 GLY A CA 1
ATOM 2238 C C . GLY A 1 291 ? 2.313 17.025 8.738 1.00 96.62 291 GLY A C 1
ATOM 2239 O O . GLY A 1 291 ? 1.656 18.039 8.987 1.00 96.62 291 GLY A O 1
ATOM 2240 N N . ASP A 1 292 ? 3.582 16.857 9.073 1.00 97.75 292 ASP A N 1
ATOM 2241 C CA . ASP A 1 292 ? 4.407 17.849 9.754 1.00 97.75 292 ASP A CA 1
ATOM 2242 C C . ASP A 1 292 ? 5.897 17.557 9.482 1.00 97.75 292 ASP A C 1
ATOM 2244 O O . ASP A 1 292 ? 6.233 16.581 8.804 1.00 97.75 292 ASP A O 1
ATOM 2248 N N . TYR A 1 293 ? 6.801 18.393 9.984 1.00 97.31 293 TYR A N 1
ATOM 2249 C CA . TYR A 1 293 ? 8.244 18.225 9.827 1.00 97.31 293 TYR A CA 1
ATOM 2250 C C . TYR A 1 293 ? 9.021 18.616 11.084 1.00 97.31 293 TYR A C 1
ATOM 2252 O O . TYR A 1 293 ? 8.585 19.426 11.899 1.00 97.31 293 TYR A O 1
ATOM 2260 N N . HIS A 1 294 ? 10.233 18.075 11.218 1.00 96.56 294 HIS A N 1
ATOM 2261 C CA . HIS A 1 294 ? 11.149 18.429 12.292 1.00 96.56 294 HIS A CA 1
ATOM 2262 C C . HIS A 1 294 ? 12.266 19.351 11.786 1.00 96.56 294 HIS A C 1
ATOM 2264 O O . HIS A 1 294 ? 13.182 18.929 11.082 1.00 96.56 294 HIS A O 1
ATOM 2270 N N . GLY A 1 295 ? 12.227 20.625 12.190 1.00 93.31 295 GLY A N 1
ATOM 2271 C CA . GLY A 1 295 ? 13.146 21.664 11.701 1.00 93.31 295 GLY A CA 1
ATOM 2272 C C . GLY A 1 295 ? 14.609 21.544 12.155 1.00 93.31 295 GLY A C 1
ATOM 2273 O O . GLY A 1 295 ? 15.465 22.257 11.638 1.00 93.31 295 GLY A O 1
ATOM 2274 N N . THR A 1 296 ? 14.936 20.666 13.106 1.00 97.25 296 THR A N 1
ATOM 2275 C CA . THR A 1 296 ? 16.330 20.431 13.528 1.00 97.25 296 THR A CA 1
ATOM 2276 C C . THR A 1 296 ? 17.004 19.390 12.628 1.00 97.25 296 THR A C 1
ATOM 2278 O O . THR A 1 296 ? 16.554 18.241 12.630 1.00 97.25 296 THR A O 1
ATOM 2281 N N . PRO A 1 297 ? 18.093 19.735 11.909 1.00 97.00 297 PRO A N 1
ATOM 2282 C CA . PRO A 1 297 ? 18.862 18.771 11.125 1.00 97.00 297 PRO A CA 1
ATOM 2283 C C . PRO A 1 297 ? 19.366 17.598 11.973 1.00 97.00 297 PRO A C 1
ATOM 2285 O O . PRO A 1 297 ? 19.839 17.789 13.094 1.00 97.00 297 PRO A O 1
ATOM 2288 N N . GLY A 1 298 ? 19.252 16.384 11.440 1.00 92.00 298 GLY A N 1
ATOM 2289 C CA . GLY A 1 298 ? 19.691 15.149 12.095 1.00 92.00 298 GLY A CA 1
ATOM 2290 C C . GLY A 1 298 ? 18.797 14.652 13.232 1.00 92.00 298 GLY A C 1
ATOM 2291 O O . GLY A 1 298 ? 19.097 13.633 13.851 1.00 92.00 298 GLY A O 1
ATOM 2292 N N . ALA A 1 299 ? 17.690 15.335 13.526 1.00 96.25 299 ALA A N 1
ATOM 2293 C CA . ALA A 1 299 ? 16.730 14.844 14.503 1.00 96.25 299 ALA A CA 1
ATOM 2294 C C . ALA A 1 299 ? 15.926 13.663 13.944 1.00 96.25 299 ALA A C 1
ATOM 2296 O O . ALA A 1 299 ? 15.544 13.656 12.774 1.00 96.25 299 ALA A O 1
ATOM 2297 N N . ASN A 1 300 ? 15.629 12.698 14.813 1.00 96.94 300 ASN A N 1
ATOM 2298 C CA . ASN A 1 300 ? 14.585 11.704 14.572 1.00 96.94 300 ASN A CA 1
ATOM 2299 C C . ASN A 1 300 ? 13.211 12.377 14.617 1.00 96.94 300 ASN A C 1
ATOM 2301 O O . ASN A 1 300 ? 13.038 13.383 15.306 1.00 96.94 300 ASN A O 1
ATOM 2305 N N . PHE A 1 301 ? 12.223 11.782 13.956 1.00 97.81 301 PHE A N 1
ATOM 2306 C CA . PHE A 1 301 ? 10.885 12.352 13.887 1.00 97.81 301 PHE A CA 1
ATOM 2307 C C . PHE A 1 301 ? 9.805 11.279 14.011 1.00 97.81 301 PHE A C 1
ATOM 2309 O O . PHE A 1 301 ? 9.881 10.235 13.369 1.00 97.81 301 PHE A O 1
ATOM 2316 N N . ASP A 1 302 ? 8.813 11.541 14.861 1.00 97.56 302 ASP A N 1
ATOM 2317 C CA . ASP A 1 302 ? 7.621 10.713 15.017 1.00 97.56 302 ASP A CA 1
ATOM 2318 C C . ASP A 1 302 ? 6.396 11.516 14.585 1.00 97.56 302 ASP A C 1
ATOM 2320 O O . ASP A 1 302 ? 6.196 12.640 15.042 1.00 97.56 302 ASP A O 1
ATOM 2324 N N . TYR A 1 303 ? 5.530 10.897 13.793 1.00 97.69 303 TYR A N 1
ATOM 2325 C CA . TYR A 1 303 ? 4.206 11.414 13.471 1.00 97.69 303 TYR A CA 1
ATOM 2326 C C . TYR A 1 303 ? 3.176 10.315 13.726 1.00 97.69 303 TYR A C 1
ATOM 2328 O O . TYR A 1 303 ? 3.405 9.157 13.383 1.00 97.69 303 TYR A O 1
ATOM 2336 N N . SER A 1 304 ? 2.062 10.634 14.383 1.00 95.88 304 SER A N 1
ATOM 2337 C CA . SER A 1 304 ? 1.005 9.656 14.670 1.00 95.88 304 SER A CA 1
ATOM 2338 C C . SER A 1 304 ? -0.329 10.141 14.132 1.00 95.88 304 SER A C 1
ATOM 2340 O O . SER A 1 304 ? -0.628 11.329 14.212 1.00 95.88 304 SER A O 1
ATOM 2342 N N . PHE A 1 305 ? -1.120 9.217 13.599 1.00 94.69 305 PHE A N 1
ATOM 2343 C CA . PHE A 1 305 ? -2.446 9.499 13.061 1.00 94.69 305 PHE A CA 1
ATOM 2344 C C . PHE A 1 305 ? -3.342 8.265 13.189 1.00 94.69 305 PHE A C 1
ATOM 2346 O O . PHE A 1 305 ? -2.850 7.133 13.277 1.00 94.69 305 PHE A O 1
ATOM 2353 N N . SER A 1 306 ? -4.651 8.493 13.227 1.00 92.44 306 SER A N 1
ATOM 2354 C CA . SER A 1 306 ? -5.644 7.426 13.299 1.00 92.44 306 SER A CA 1
ATOM 2355 C C . SER A 1 306 ? -5.866 6.782 11.939 1.00 92.44 306 SER A C 1
ATOM 2357 O O . SER A 1 306 ? -5.813 7.440 10.900 1.00 92.44 306 SER A O 1
ATOM 2359 N N . VAL A 1 307 ? -6.152 5.489 11.952 1.00 92.56 307 VAL A N 1
ATOM 2360 C CA . VAL A 1 307 ? -6.346 4.673 10.761 1.00 92.56 307 VAL A CA 1
ATOM 2361 C C . VAL A 1 307 ? -7.610 3.839 10.859 1.00 92.56 307 VAL A C 1
ATOM 2363 O O . VAL A 1 307 ? -7.916 3.268 11.904 1.00 92.56 307 VAL A O 1
ATOM 2366 N N . GLN A 1 308 ? -8.310 3.721 9.737 1.00 90.19 308 GLN A N 1
ATOM 2367 C CA . GLN A 1 308 ? -9.428 2.802 9.566 1.00 90.19 308 GLN A CA 1
ATOM 2368 C C . GLN A 1 308 ? -8.911 1.365 9.389 1.00 90.19 308 GLN A C 1
ATOM 2370 O O . GLN A 1 308 ? -7.785 1.177 8.910 1.00 90.19 308 GLN A O 1
ATOM 2375 N N . PRO A 1 309 ? -9.690 0.339 9.775 1.00 86.94 309 PRO A N 1
ATOM 2376 C CA . PRO A 1 309 ? -9.312 -1.053 9.563 1.00 86.94 309 PRO A CA 1
ATOM 2377 C C . PRO A 1 309 ? -9.256 -1.397 8.069 1.00 86.94 309 PRO A C 1
ATOM 2379 O O . PRO A 1 309 ? -10.015 -0.848 7.273 1.00 86.94 309 PRO A O 1
ATOM 2382 N N . ASP A 1 310 ? -8.368 -2.321 7.700 1.00 85.00 310 ASP A N 1
ATOM 2383 C CA . ASP A 1 310 ? -8.227 -2.857 6.331 1.00 85.00 310 ASP A CA 1
ATOM 2384 C C . ASP A 1 310 ? -8.120 -1.778 5.234 1.00 85.00 310 ASP A C 1
ATOM 2386 O O . ASP A 1 310 ? -8.653 -1.910 4.134 1.00 85.00 310 ASP A O 1
ATOM 2390 N N . THR A 1 311 ? -7.470 -0.658 5.550 1.00 89.50 311 THR A N 1
ATOM 2391 C CA . THR A 1 311 ? -7.442 0.528 4.690 1.00 89.50 311 THR A CA 1
ATOM 2392 C C . THR A 1 311 ? -6.018 0.826 4.233 1.00 89.50 311 THR A C 1
ATOM 2394 O O . THR A 1 311 ? -5.041 0.640 4.966 1.00 89.50 311 THR A O 1
ATOM 2397 N N . VAL A 1 312 ? -5.892 1.270 2.982 1.00 91.62 312 VAL A N 1
ATOM 2398 C CA . VAL A 1 312 ? -4.617 1.675 2.385 1.00 91.62 312 VAL A CA 1
ATOM 2399 C C . VAL A 1 312 ? -4.358 3.152 2.667 1.00 91.62 312 VAL A C 1
ATOM 2401 O O . VAL A 1 312 ? -5.235 3.983 2.452 1.00 91.62 312 VAL A O 1
ATOM 2404 N N . TYR A 1 313 ? -3.131 3.469 3.080 1.00 97.50 313 TYR A N 1
ATOM 2405 C CA . TYR A 1 313 ? -2.650 4.841 3.248 1.00 97.50 313 TYR A CA 1
ATOM 2406 C C . TYR A 1 313 ? -1.318 5.032 2.526 1.00 97.50 313 TYR A C 1
ATOM 2408 O O . TYR A 1 313 ? -0.523 4.092 2.410 1.00 97.50 313 TYR A O 1
ATOM 2416 N N . PHE A 1 314 ? -1.061 6.263 2.091 1.00 98.19 314 PHE A N 1
ATOM 2417 C CA . PHE A 1 314 ? 0.215 6.679 1.518 1.00 98.19 314 PHE A CA 1
ATOM 2418 C C . PHE A 1 314 ? 0.941 7.601 2.496 1.00 98.19 314 PHE A C 1
ATOM 2420 O O . PHE A 1 314 ? 0.370 8.577 2.982 1.00 98.19 314 PHE A O 1
ATOM 2427 N N . VAL A 1 315 ? 2.203 7.290 2.776 1.00 98.25 315 VAL A N 1
ATOM 2428 C CA . VAL A 1 315 ? 3.090 8.070 3.637 1.00 98.25 315 VAL A CA 1
ATOM 2429 C C . VAL A 1 315 ? 4.222 8.607 2.778 1.00 98.25 315 VAL A C 1
ATOM 2431 O O . VAL A 1 315 ? 4.978 7.834 2.204 1.00 98.25 315 VAL A O 1
ATOM 2434 N N . GLN A 1 316 ? 4.326 9.924 2.691 1.00 98.25 316 GLN A N 1
ATOM 2435 C CA . GLN A 1 316 ? 5.420 10.620 2.033 1.00 98.25 316 GLN A CA 1
ATOM 2436 C C . GLN A 1 316 ? 6.474 10.986 3.076 1.00 98.25 316 GLN A C 1
ATOM 2438 O O . GLN A 1 316 ? 6.151 11.677 4.045 1.00 98.25 316 GLN A O 1
ATOM 2443 N N . VAL A 1 317 ? 7.718 10.582 2.856 1.00 97.94 317 VAL A N 1
ATOM 2444 C CA . VAL A 1 317 ? 8.900 11.071 3.566 1.00 97.94 317 VAL A CA 1
ATOM 2445 C C . VAL A 1 317 ? 9.608 12.089 2.672 1.00 97.94 317 VAL A C 1
ATOM 2447 O O . VAL A 1 317 ? 9.739 11.888 1.467 1.00 97.94 317 VAL A O 1
ATOM 2450 N N . TYR A 1 318 ? 10.015 13.223 3.237 1.00 97.56 318 TYR A N 1
ATOM 2451 C CA . TYR A 1 318 ? 10.697 14.280 2.485 1.00 97.56 318 TYR A CA 1
ATOM 2452 C C . TYR A 1 318 ? 11.697 15.042 3.358 1.00 97.56 318 TYR A C 1
ATOM 2454 O O . TYR A 1 318 ? 11.617 15.019 4.589 1.00 97.56 318 TYR A O 1
ATOM 2462 N N . GLY A 1 319 ? 12.632 15.748 2.725 1.00 97.12 319 GLY A N 1
ATOM 2463 C CA . GLY A 1 319 ? 13.480 16.735 3.389 1.00 97.12 319 GLY A CA 1
ATOM 2464 C C . GLY A 1 319 ? 12.849 18.126 3.352 1.00 97.12 319 GLY A C 1
ATOM 2465 O O . GLY A 1 319 ? 12.464 18.617 2.296 1.00 97.12 319 GLY A O 1
ATOM 2466 N N . HIS A 1 320 ? 12.741 18.807 4.494 1.00 95.38 320 HIS A N 1
ATOM 2467 C CA . HIS A 1 320 ? 12.284 20.197 4.514 1.00 95.38 320 HIS A CA 1
ATOM 2468 C C . HIS A 1 320 ? 13.342 21.126 3.884 1.00 95.38 320 HIS A C 1
ATOM 2470 O O . HIS A 1 320 ? 14.542 21.004 4.156 1.00 95.38 320 HIS A O 1
ATOM 2476 N N . GLY A 1 321 ? 12.903 22.073 3.048 1.00 92.25 321 GLY A N 1
ATOM 2477 C CA . GLY A 1 321 ? 13.791 22.972 2.307 1.00 92.25 321 GLY A CA 1
ATOM 2478 C C . GLY A 1 321 ? 14.627 22.220 1.269 1.00 92.25 321 GLY A C 1
ATOM 2479 O O . GLY A 1 321 ? 14.084 21.577 0.384 1.00 92.25 321 GLY A O 1
ATOM 2480 N N . THR A 1 322 ? 15.952 22.316 1.371 1.00 91.88 322 THR A N 1
ATOM 2481 C CA . THR A 1 322 ? 16.901 21.561 0.529 1.00 91.88 322 THR A CA 1
ATOM 2482 C C . THR A 1 322 ? 17.672 20.521 1.341 1.00 91.88 322 THR A C 1
ATOM 2484 O O . THR A 1 322 ? 18.798 20.166 0.990 1.00 91.88 322 THR A O 1
ATOM 2487 N N . SER A 1 323 ? 17.141 20.132 2.502 1.00 96.44 323 SER A N 1
ATOM 2488 C CA . SER A 1 323 ? 17.800 19.157 3.364 1.00 96.44 323 SER A CA 1
ATOM 2489 C C . SER A 1 323 ? 17.717 17.757 2.759 1.00 96.44 323 SER A C 1
ATOM 2491 O O . SER A 1 323 ? 16.744 17.413 2.101 1.00 96.44 323 SER A O 1
ATOM 2493 N N . ALA A 1 324 ? 18.757 16.963 2.984 1.00 93.12 324 ALA A N 1
ATOM 2494 C CA . ALA A 1 324 ? 18.934 15.661 2.358 1.00 93.12 324 ALA A CA 1
ATOM 2495 C C . ALA A 1 324 ? 19.653 14.705 3.311 1.00 93.12 324 ALA A C 1
ATOM 2497 O O . ALA A 1 324 ? 20.349 15.133 4.247 1.00 93.12 324 ALA A O 1
ATOM 2498 N N . GLY A 1 325 ? 19.516 13.411 3.057 1.00 83.81 325 GLY A N 1
ATOM 2499 C CA . GLY A 1 325 ? 20.323 12.369 3.662 1.00 83.81 325 GLY A CA 1
ATOM 2500 C C . GLY A 1 325 ? 19.560 11.097 4.003 1.00 83.81 325 GLY A C 1
ATOM 2501 O O . GLY A 1 325 ? 18.345 10.989 3.852 1.00 83.81 325 GLY A O 1
ATOM 2502 N N . ARG A 1 326 ? 20.331 10.133 4.505 1.00 86.25 326 ARG A N 1
ATOM 2503 C CA . ARG A 1 326 ? 19.861 8.793 4.850 1.00 86.25 326 ARG A CA 1
ATOM 2504 C C . ARG A 1 326 ? 18.988 8.781 6.094 1.00 86.25 326 ARG A C 1
ATOM 2506 O O . ARG A 1 326 ? 19.248 9.503 7.061 1.00 86.25 326 ARG A O 1
ATOM 2513 N N . TYR A 1 327 ? 18.024 7.879 6.097 1.00 94.12 327 TYR A N 1
ATOM 2514 C CA . TYR A 1 327 ? 17.140 7.621 7.218 1.00 94.12 327 TYR A CA 1
ATOM 2515 C C . TYR A 1 327 ? 16.728 6.145 7.264 1.00 94.12 327 TYR A C 1
ATOM 2517 O O . TYR A 1 327 ? 16.969 5.378 6.336 1.00 94.12 327 TYR A O 1
ATOM 2525 N N . SER A 1 328 ? 16.094 5.740 8.358 1.00 90.50 328 SER A N 1
ATOM 2526 C CA . SER A 1 328 ? 15.290 4.522 8.422 1.00 90.50 328 SER A CA 1
ATOM 2527 C C . SER A 1 328 ? 13.864 4.834 8.857 1.00 90.50 328 SER A C 1
ATOM 2529 O O . SER A 1 328 ? 13.608 5.787 9.589 1.00 90.50 328 SER A O 1
ATOM 2531 N N . PHE A 1 329 ? 12.918 4.043 8.372 1.00 93.50 329 PHE A N 1
ATOM 2532 C CA . PHE A 1 329 ? 11.494 4.335 8.375 1.00 93.50 329 PHE A CA 1
ATOM 2533 C C . PHE A 1 329 ? 10.679 3.114 8.777 1.00 93.50 329 PHE A C 1
ATOM 2535 O O . PHE A 1 329 ? 10.966 1.990 8.365 1.00 93.50 329 PHE A O 1
ATOM 2542 N N . ARG A 1 330 ? 9.666 3.326 9.619 1.00 93.44 330 ARG A N 1
ATOM 2543 C CA . ARG A 1 330 ? 8.727 2.278 10.040 1.00 93.44 330 ARG A CA 1
ATOM 2544 C C . ARG A 1 330 ? 7.399 2.863 10.460 1.00 93.44 330 ARG A C 1
ATOM 2546 O O . ARG A 1 330 ? 7.341 3.906 11.108 1.00 93.44 330 ARG A O 1
ATOM 2553 N N . VAL A 1 331 ? 6.348 2.085 10.223 1.00 96.12 331 VAL A N 1
ATOM 2554 C CA . VAL A 1 331 ? 5.007 2.347 10.741 1.00 96.12 331 VAL A CA 1
ATOM 2555 C C . VAL A 1 331 ? 4.618 1.282 11.763 1.00 96.12 331 VAL A C 1
ATOM 2557 O O . VAL A 1 331 ? 4.691 0.087 11.490 1.00 96.12 331 VAL A O 1
ATOM 2560 N N . THR A 1 332 ? 4.233 1.712 12.963 1.00 92.38 332 THR A N 1
ATOM 2561 C CA . THR A 1 332 ? 3.918 0.844 14.107 1.00 92.38 332 THR A CA 1
ATOM 2562 C C . THR A 1 332 ? 2.486 1.068 14.580 1.00 92.38 332 THR A C 1
ATOM 2564 O O . THR A 1 332 ? 2.188 2.171 15.037 1.00 92.38 332 THR A O 1
ATOM 2567 N N . PRO A 1 333 ? 1.609 0.051 14.538 1.00 90.75 333 PRO A N 1
ATOM 2568 C CA . PRO A 1 333 ? 0.325 0.102 15.232 1.00 90.75 333 PRO A CA 1
ATOM 2569 C C . PRO A 1 333 ? 0.526 0.253 16.738 1.00 90.75 333 PRO A C 1
ATOM 2571 O O . PRO A 1 333 ? 1.318 -0.483 17.335 1.00 90.75 333 PRO A O 1
ATOM 2574 N N . LEU A 1 334 ? -0.176 1.205 17.348 1.00 90.62 334 LEU A N 1
ATOM 2575 C CA . LEU A 1 334 ? -0.066 1.491 18.776 1.00 90.62 334 LEU A CA 1
ATOM 2576 C C . LEU A 1 334 ? -1.084 0.724 19.622 1.00 90.62 334 LEU A C 1
ATOM 2578 O O . LEU A 1 334 ? -0.921 0.703 20.842 1.00 90.62 334 LEU A O 1
ATOM 2582 N N . LYS A 1 335 ? -2.079 0.074 19.000 1.00 88.75 335 LYS A N 1
ATOM 2583 C CA . LYS A 1 335 ? -3.150 -0.678 19.667 1.00 88.75 335 LYS A CA 1
ATOM 2584 C C . LYS A 1 335 ? -3.854 0.164 20.731 1.00 88.75 335 LYS A C 1
ATOM 2586 O O . LYS A 1 335 ? -3.931 -0.224 21.894 1.00 88.75 335 LYS A O 1
ATOM 2591 N N . LYS A 1 336 ? -4.292 1.353 20.322 1.00 89.00 336 LYS A N 1
ATOM 2592 C CA . LYS A 1 336 ? -5.004 2.332 21.149 1.00 89.00 336 LYS A CA 1
ATOM 2593 C C . LYS A 1 336 ? -6.499 2.046 21.285 1.00 89.00 336 LYS A C 1
ATOM 2595 O O . LYS A 1 336 ? -7.115 2.645 22.155 1.00 89.00 336 LYS A O 1
ATOM 2600 N N . TYR A 1 337 ? -7.047 1.126 20.493 1.00 88.19 337 TYR A N 1
ATOM 2601 C CA . TYR A 1 337 ? -8.420 0.648 20.652 1.00 88.19 337 TYR A CA 1
ATOM 2602 C C . TYR A 1 337 ? -8.652 0.030 22.038 1.00 88.19 337 TYR A C 1
ATOM 2604 O O . TYR A 1 337 ? -7.770 -0.627 22.605 1.00 88.19 337 TYR A O 1
ATOM 2612 N N . ASP A 1 338 ? -9.860 0.204 22.565 1.00 90.69 338 ASP A N 1
ATOM 2613 C CA . ASP A 1 338 ? -10.286 -0.412 23.819 1.00 90.69 338 ASP A CA 1
ATOM 2614 C C . ASP A 1 338 ? -10.981 -1.780 23.593 1.00 90.69 338 ASP A C 1
ATOM 2616 O O . ASP A 1 338 ? -11.197 -2.201 22.450 1.00 90.69 338 ASP A O 1
ATOM 2620 N N . PRO A 1 339 ? -11.287 -2.549 24.660 1.00 90.88 339 PRO A N 1
ATOM 2621 C CA . PRO A 1 339 ? -11.888 -3.880 24.536 1.00 90.88 339 PRO A CA 1
ATOM 2622 C C . PRO A 1 339 ? -13.292 -3.931 23.911 1.00 90.88 339 PRO A C 1
ATOM 2624 O O . PRO A 1 339 ? -13.759 -5.032 23.601 1.00 90.88 339 PRO A O 1
ATOM 2627 N N . TYR A 1 340 ? -13.980 -2.796 23.771 1.00 92.94 340 TYR A N 1
ATOM 2628 C CA . TYR A 1 340 ? -15.352 -2.700 23.270 1.00 92.94 340 TYR A CA 1
ATOM 2629 C C . TYR A 1 340 ? -15.438 -2.413 21.770 1.00 92.94 340 TYR A C 1
ATOM 2631 O O . TYR A 1 340 ? -16.522 -2.539 21.195 1.00 92.94 340 TYR A O 1
ATOM 2639 N N . GLU A 1 341 ? -14.311 -2.123 21.125 1.00 90.44 341 GLU A N 1
ATOM 2640 C CA . GLU A 1 341 ? -14.250 -1.908 19.685 1.00 90.44 341 GLU A CA 1
ATOM 2641 C C . GLU A 1 341 ? -14.532 -3.210 18.888 1.00 90.44 341 GLU A C 1
ATOM 2643 O O . GLU A 1 341 ? -14.124 -4.306 19.300 1.00 90.44 341 GLU A O 1
ATOM 2648 N N . PRO A 1 342 ? -15.209 -3.145 17.719 1.00 91.25 342 PRO A N 1
ATOM 2649 C CA . PRO A 1 342 ? -15.789 -1.949 17.119 1.00 91.25 342 PRO A CA 1
ATOM 2650 C C . PRO A 1 342 ? -17.129 -1.544 17.764 1.00 91.25 342 PRO A C 1
ATOM 2652 O O . PRO A 1 342 ? -18.085 -2.322 17.727 1.00 91.25 342 PRO A O 1
ATOM 2655 N N . ASN A 1 343 ? -17.244 -0.309 18.250 1.00 92.69 343 ASN A N 1
ATOM 2656 C CA . ASN A 1 343 ? -18.484 0.276 18.792 1.00 92.69 343 ASN A CA 1
ATOM 2657 C C . ASN A 1 343 ? -18.792 1.679 18.235 1.00 92.69 343 ASN A C 1
ATOM 2659 O O . ASN A 1 343 ? -19.660 2.378 18.752 1.00 92.69 343 ASN A O 1
ATOM 2663 N N . ASN A 1 344 ? -18.192 2.006 17.092 1.00 89.31 344 ASN A N 1
ATOM 2664 C CA . ASN A 1 344 ? -18.271 3.275 16.362 1.00 89.31 344 ASN A CA 1
ATOM 2665 C C . ASN A 1 344 ? -19.674 3.727 15.885 1.00 89.31 344 ASN A C 1
ATOM 2667 O O . ASN A 1 344 ? -19.849 4.811 15.329 1.00 89.31 344 ASN A O 1
ATOM 2671 N N . ASN A 1 345 ? -20.707 2.887 16.013 1.00 91.50 345 ASN A N 1
ATOM 2672 C CA . ASN A 1 345 ? -22.079 3.276 15.682 1.00 91.50 345 ASN A CA 1
ATOM 2673 C C . ASN A 1 345 ? -23.118 2.551 16.539 1.00 91.50 345 ASN A C 1
ATOM 2675 O O . ASN A 1 345 ? -22.916 1.439 17.027 1.00 91.50 345 ASN A O 1
ATOM 2679 N N . ILE A 1 346 ? -24.312 3.142 16.618 1.00 93.75 346 ILE A N 1
ATOM 2680 C CA . ILE A 1 346 ? -25.418 2.649 17.449 1.00 93.75 346 ILE A CA 1
ATOM 2681 C C . ILE A 1 346 ? -25.877 1.213 17.130 1.00 93.75 346 ILE A C 1
ATOM 2683 O O . ILE A 1 346 ? -26.519 0.573 17.963 1.00 93.75 346 ILE A O 1
ATOM 2687 N N . ARG A 1 347 ? -25.588 0.671 15.935 1.00 91.75 347 ARG A N 1
ATOM 2688 C CA . ARG A 1 347 ? -25.919 -0.730 15.596 1.00 91.75 347 ARG A CA 1
ATOM 2689 C C . ARG A 1 347 ? -24.901 -1.709 16.175 1.00 91.75 347 ARG A C 1
ATOM 2691 O O . ARG A 1 347 ? -25.269 -2.844 16.468 1.00 91.75 347 ARG A O 1
ATOM 2698 N N . GLN A 1 348 ? -23.667 -1.257 16.363 1.00 92.06 348 GLN A N 1
ATOM 2699 C CA . GLN A 1 348 ? -22.566 -1.997 16.971 1.00 92.06 348 GLN A CA 1
ATOM 2700 C C . GLN A 1 348 ? -22.402 -1.693 18.467 1.00 92.06 348 GLN A C 1
ATOM 2702 O O . GLN A 1 348 ? -21.446 -2.156 19.071 1.00 92.06 348 GLN A O 1
ATOM 2707 N N . ALA A 1 349 ? -23.355 -0.978 19.078 1.00 96.19 349 ALA A N 1
ATOM 2708 C CA . ALA A 1 349 ? -23.260 -0.548 20.468 1.00 96.19 349 ALA A CA 1
ATOM 2709 C C . ALA A 1 349 ? -22.890 -1.695 21.428 1.00 96.19 349 ALA A C 1
ATOM 2711 O O . ALA A 1 349 ? -23.614 -2.703 21.522 1.00 96.19 349 ALA A O 1
ATOM 2712 N N . ALA A 1 350 ? -21.788 -1.511 22.154 1.00 96.44 350 ALA A N 1
ATOM 2713 C CA . ALA A 1 350 ? -21.220 -2.512 23.038 1.00 96.44 350 ALA A CA 1
ATOM 2714 C C . ALA A 1 350 ? -22.080 -2.685 24.304 1.00 96.44 350 ALA A C 1
ATOM 2716 O O . ALA A 1 350 ? -22.500 -1.697 24.915 1.00 96.44 350 ALA A O 1
ATOM 2717 N N . PRO A 1 351 ? -22.413 -3.924 24.709 1.00 96.44 351 PRO A N 1
ATOM 2718 C CA . PRO A 1 351 ? -23.203 -4.155 25.910 1.00 96.44 351 PRO A CA 1
ATOM 2719 C C . PRO A 1 351 ? -22.384 -3.865 27.171 1.00 96.44 351 PRO A C 1
ATOM 2721 O O . PRO A 1 351 ? -21.304 -4.423 27.344 1.00 96.44 351 PRO A O 1
ATOM 2724 N N . ILE A 1 352 ? -22.939 -3.056 28.072 1.00 96.25 352 ILE A N 1
ATOM 2725 C CA . ILE A 1 352 ? -22.353 -2.750 29.382 1.00 96.25 352 ILE A CA 1
ATOM 2726 C C . ILE A 1 352 ? -23.365 -3.014 30.500 1.00 96.25 352 ILE A C 1
ATOM 2728 O O . ILE A 1 352 ? -24.582 -3.030 30.282 1.00 96.25 352 ILE A O 1
ATOM 2732 N N . GLU A 1 353 ? -22.861 -3.232 31.711 1.00 93.62 353 GLU A N 1
ATOM 2733 C CA . GLU A 1 353 ? -23.677 -3.462 32.902 1.00 93.62 353 GLU A CA 1
ATOM 2734 C C . GLU A 1 353 ? -23.746 -2.200 33.765 1.00 93.62 353 GLU A C 1
ATOM 2736 O O . GLU A 1 353 ? -22.730 -1.566 34.045 1.00 93.62 353 GLU A O 1
ATOM 2741 N N . ILE A 1 354 ? -24.948 -1.854 34.232 1.00 91.69 354 ILE A N 1
ATOM 2742 C CA . ILE A 1 354 ? -25.134 -0.730 35.157 1.00 91.69 354 ILE A CA 1
ATOM 2743 C C . ILE A 1 354 ? -24.352 -1.000 36.448 1.00 91.69 354 ILE A C 1
ATOM 2745 O O . ILE A 1 354 ? -24.468 -2.071 37.041 1.00 91.69 354 ILE A O 1
ATOM 2749 N N . GLY A 1 355 ? -23.594 0.001 36.898 1.00 90.94 355 GLY A N 1
ATOM 2750 C CA . GLY A 1 355 ? -22.816 -0.052 38.138 1.00 90.94 355 GLY A CA 1
ATOM 2751 C C . GLY A 1 355 ? -21.414 -0.645 37.990 1.00 90.94 355 GLY A C 1
ATOM 2752 O O . GLY A 1 355 ? -20.661 -0.621 38.960 1.00 90.94 355 GLY A O 1
ATOM 2753 N N . LYS A 1 356 ? -21.035 -1.139 36.803 1.00 94.38 356 LYS A N 1
ATOM 2754 C CA . LYS A 1 356 ? -19.646 -1.499 36.498 1.00 94.38 356 LYS A CA 1
ATOM 2755 C C . LYS A 1 356 ? -18.944 -0.344 35.790 1.00 94.38 356 LYS A C 1
ATOM 2757 O O . LYS A 1 356 ? -19.465 0.195 34.818 1.00 94.38 356 LYS A O 1
ATOM 2762 N N . GLN A 1 357 ? -17.755 0.001 36.273 1.00 94.75 357 GLN A N 1
ATOM 2763 C CA . GLN A 1 357 ? -16.840 0.882 35.555 1.00 94.75 357 GLN A CA 1
ATOM 2764 C C . GLN A 1 357 ? -16.270 0.145 34.340 1.00 94.75 357 GLN A C 1
ATOM 2766 O O . GLN A 1 357 ? -16.018 -1.061 34.401 1.00 94.75 357 GLN A O 1
ATOM 2771 N N . ILE A 1 358 ? -16.087 0.878 33.248 1.00 95.44 358 ILE A N 1
ATOM 2772 C CA . ILE A 1 358 ? -15.460 0.394 32.022 1.00 95.44 358 ILE A CA 1
ATOM 2773 C C . ILE A 1 358 ? -14.339 1.355 31.634 1.00 95.44 358 ILE A C 1
ATOM 2775 O O . ILE A 1 358 ? -14.465 2.557 31.866 1.00 95.44 358 ILE A O 1
ATOM 2779 N N . ASP A 1 359 ? -13.286 0.819 31.024 1.00 92.62 359 ASP A N 1
ATOM 2780 C CA . ASP A 1 359 ? -12.246 1.614 30.376 1.00 92.62 359 ASP A CA 1
ATOM 2781 C C . ASP A 1 359 ? -12.572 1.724 28.883 1.00 92.62 359 ASP A C 1
ATOM 2783 O O . ASP A 1 359 ? -12.903 0.721 28.245 1.00 92.62 359 ASP A O 1
ATOM 2787 N N . ALA A 1 360 ? -12.496 2.941 28.355 1.00 92.81 360 ALA A N 1
ATOM 2788 C CA . ALA A 1 360 ? -12.831 3.294 26.979 1.00 92.81 360 ALA A CA 1
ATOM 2789 C C . ALA A 1 360 ? -11.802 4.286 26.433 1.00 92.81 360 ALA A C 1
ATOM 2791 O O . ALA A 1 360 ? -11.184 5.020 27.214 1.00 92.81 360 ALA A O 1
ATOM 2792 N N . ASN A 1 361 ? -11.614 4.329 25.116 1.00 92.06 361 ASN A N 1
ATOM 2793 C CA . ASN A 1 361 ? -10.659 5.241 24.502 1.00 92.06 361 ASN A CA 1
ATOM 2794 C C . ASN A 1 361 ? -11.170 5.819 23.178 1.00 92.06 361 ASN A C 1
ATOM 2796 O O . ASN A 1 361 ? -11.079 5.166 22.149 1.00 92.06 361 ASN A O 1
ATOM 2800 N N . ILE A 1 362 ? -11.515 7.110 23.204 1.00 91.06 362 ILE A N 1
ATOM 2801 C CA . ILE A 1 362 ? -11.770 7.933 22.015 1.00 91.06 362 ILE A CA 1
ATOM 2802 C C . ILE A 1 362 ? -10.428 8.328 21.380 1.00 91.06 362 ILE A C 1
ATOM 2804 O O . ILE A 1 362 ? -9.667 9.121 21.944 1.00 91.06 362 ILE A O 1
ATOM 2808 N N . MET A 1 363 ? -10.119 7.762 20.217 1.00 87.50 363 MET A N 1
ATOM 2809 C CA . MET A 1 363 ? -8.855 7.933 19.496 1.00 87.50 363 MET A CA 1
ATOM 2810 C C . MET A 1 363 ? -8.710 9.315 18.848 1.00 87.50 363 MET A C 1
ATOM 2812 O O . MET A 1 363 ? -7.626 9.899 18.899 1.00 87.50 363 MET A O 1
ATOM 2816 N N . ASP A 1 364 ? -9.779 9.852 18.259 1.00 86.88 364 ASP A N 1
ATOM 2817 C CA . ASP A 1 364 ? -9.831 11.189 17.656 1.00 86.88 364 ASP A CA 1
ATOM 2818 C C . ASP A 1 364 ? -11.282 11.691 17.501 1.00 86.88 364 ASP A C 1
ATOM 2820 O O . ASP A 1 364 ? -12.210 11.109 18.050 1.00 86.88 364 ASP A O 1
ATOM 2824 N N . GLY A 1 365 ? -11.486 12.782 16.754 1.00 85.38 365 GLY A N 1
ATOM 2825 C CA . GLY A 1 365 ? -12.805 13.392 16.564 1.00 85.38 365 GLY A CA 1
ATOM 2826 C C . GLY A 1 365 ? -13.792 12.603 15.695 1.00 85.38 365 GLY A C 1
ATOM 2827 O O . GLY A 1 365 ? -14.964 12.973 15.658 1.00 85.38 365 GLY A O 1
ATOM 2828 N N . GLU A 1 366 ? -13.351 11.556 14.996 1.00 86.38 366 GLU A N 1
ATOM 2829 C CA . GLU A 1 366 ? -14.240 10.646 14.262 1.00 86.38 366 GLU A CA 1
ATOM 2830 C C . GLU A 1 366 ? -14.579 9.388 15.076 1.0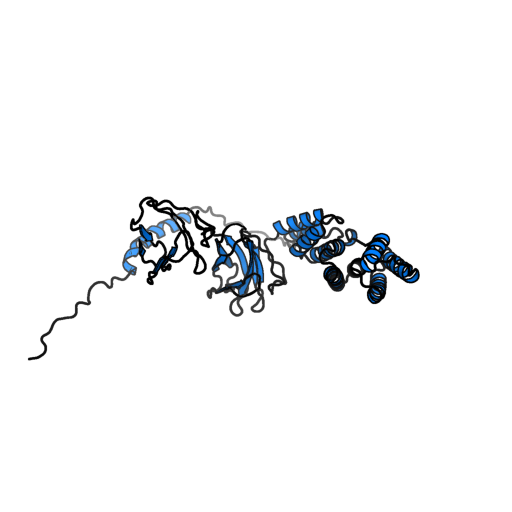0 86.38 366 GLU A C 1
ATOM 2832 O O . GLU A 1 366 ? -15.475 8.641 14.684 1.00 86.38 366 GLU A O 1
ATOM 2837 N N . ASP A 1 367 ? -13.894 9.165 16.204 1.00 89.50 367 ASP A N 1
ATOM 2838 C CA . ASP A 1 367 ? -14.169 8.053 17.112 1.00 89.50 367 ASP A CA 1
ATOM 2839 C C . ASP A 1 367 ? -15.397 8.348 17.964 1.00 89.50 367 ASP A C 1
ATOM 2841 O O . ASP A 1 367 ? -15.423 9.301 18.747 1.00 89.50 367 ASP A O 1
ATOM 2845 N N . GLY A 1 368 ? -16.434 7.533 17.811 1.00 91.31 368 GLY A N 1
ATOM 2846 C CA . GLY A 1 368 ? -17.685 7.706 18.534 1.00 91.31 368 GLY A CA 1
ATOM 2847 C C . GLY A 1 368 ? -18.142 6.408 19.168 1.00 91.31 368 GLY A C 1
ATOM 2848 O O . GLY A 1 368 ? -18.740 5.576 18.493 1.00 91.31 368 GLY A O 1
ATOM 2849 N N . ASP A 1 369 ? -17.963 6.274 20.478 1.00 95.06 369 ASP A N 1
ATOM 2850 C CA . ASP A 1 369 ? -18.305 5.039 21.179 1.00 95.06 369 ASP A CA 1
ATOM 2851 C C . ASP A 1 369 ? -19.788 4.952 21.538 1.00 95.06 369 ASP A C 1
ATOM 2853 O O . ASP A 1 369 ? -20.344 5.770 22.278 1.00 95.06 369 ASP A O 1
ATOM 2857 N N . PHE A 1 370 ? -20.445 3.895 21.061 1.00 96.75 370 PHE A N 1
ATOM 2858 C CA . PHE A 1 370 ? -21.811 3.568 21.446 1.00 96.75 370 PHE A CA 1
ATOM 2859 C C . PHE A 1 370 ? -21.829 2.407 22.436 1.00 96.75 370 PHE A C 1
ATOM 2861 O O . PHE A 1 370 ? -21.318 1.320 22.173 1.00 96.75 370 PHE A O 1
ATOM 2868 N N . TYR A 1 371 ? -22.539 2.599 23.545 1.00 97.00 371 TYR A N 1
ATOM 2869 C CA . TYR A 1 371 ? -22.798 1.556 24.534 1.00 97.00 371 TYR A CA 1
ATOM 2870 C C . TYR A 1 371 ? -24.297 1.315 24.691 1.00 97.00 371 TYR A C 1
ATOM 2872 O O . TYR A 1 371 ? -25.122 2.200 24.453 1.00 97.00 371 TYR A O 1
ATOM 2880 N N . ARG A 1 372 ? -24.670 0.104 25.108 1.00 96.25 372 ARG A N 1
ATOM 2881 C CA . ARG A 1 372 ? -26.058 -0.259 25.414 1.00 96.25 372 ARG A CA 1
ATOM 2882 C C . ARG A 1 372 ? -26.159 -0.957 26.759 1.00 96.25 372 ARG A C 1
ATOM 2884 O O . ARG A 1 372 ? -25.352 -1.819 27.089 1.00 96.25 372 ARG A O 1
ATOM 2891 N N . PHE A 1 373 ? -27.220 -0.659 27.489 1.00 94.19 373 PHE A N 1
ATOM 2892 C CA . PHE A 1 373 ? -27.547 -1.308 28.754 1.00 94.19 373 PHE A CA 1
ATOM 2893 C C . PHE A 1 373 ? -29.065 -1.430 28.903 1.00 94.19 373 PHE A C 1
ATOM 2895 O O . PHE A 1 373 ? -29.832 -0.888 28.105 1.00 94.19 3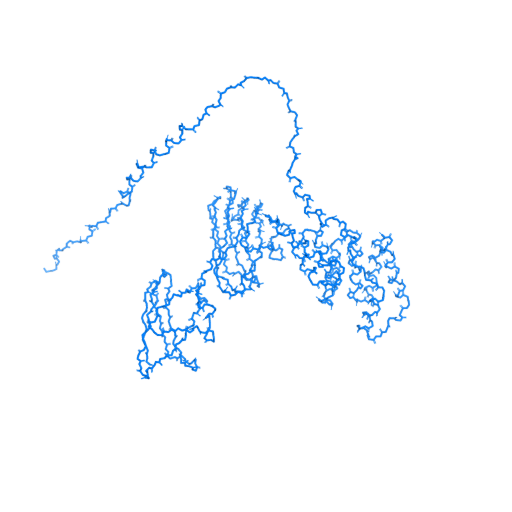73 PHE A O 1
ATOM 2902 N N . LYS A 1 374 ? -29.509 -2.175 29.916 1.00 90.88 374 LYS A N 1
ATOM 2903 C CA . LYS A 1 374 ? -30.927 -2.309 30.269 1.00 90.88 374 LYS A CA 1
ATOM 2904 C C . LYS A 1 374 ? -31.138 -1.844 31.700 1.00 90.88 374 LYS A C 1
ATOM 2906 O O . LYS A 1 374 ? -30.412 -2.269 32.595 1.00 90.88 374 LYS A O 1
ATOM 2911 N N . THR A 1 375 ? -32.142 -1.002 31.914 1.00 85.00 375 THR A N 1
ATOM 2912 C CA . THR A 1 375 ? -32.585 -0.625 33.257 1.00 85.00 375 THR A CA 1
ATOM 2913 C C . THR A 1 375 ? -33.487 -1.716 33.833 1.00 85.00 375 THR A C 1
ATOM 2915 O O . THR A 1 375 ? -34.244 -2.365 33.110 1.00 85.00 375 THR A O 1
ATOM 2918 N N . VAL A 1 376 ? -33.382 -1.946 35.143 1.00 76.56 376 VAL A N 1
ATOM 2919 C CA . VAL A 1 376 ? -34.190 -2.960 35.849 1.00 76.56 376 VAL A CA 1
ATOM 2920 C C . VAL A 1 376 ? -35.482 -2.348 36.402 1.00 76.56 376 VAL A C 1
ATOM 2922 O O . VAL A 1 376 ? -36.512 -3.015 36.463 1.00 76.56 376 VAL A O 1
ATOM 2925 N N . THR A 1 377 ? -35.452 -1.057 36.743 1.00 82.62 377 THR A N 1
ATOM 2926 C CA . THR A 1 377 ? -36.569 -0.341 37.370 1.00 82.62 377 THR A CA 1
ATOM 2927 C C . THR A 1 377 ? -37.126 0.711 36.417 1.00 82.62 377 THR A C 1
ATOM 2929 O O . THR A 1 377 ? -36.407 1.604 35.968 1.00 82.62 377 THR A O 1
ATOM 2932 N N . LYS A 1 378 ? -38.425 0.624 36.113 1.00 78.94 378 LYS A N 1
ATOM 2933 C CA . LYS A 1 378 ? -39.122 1.606 35.273 1.00 78.94 378 LYS A CA 1
ATOM 2934 C C . LYS A 1 378 ? -39.168 2.967 35.978 1.00 78.94 378 LYS A C 1
ATOM 2936 O O . LYS A 1 378 ? -39.594 3.036 37.126 1.00 78.94 378 LYS A O 1
ATOM 2941 N N . GLY A 1 379 ? -38.768 4.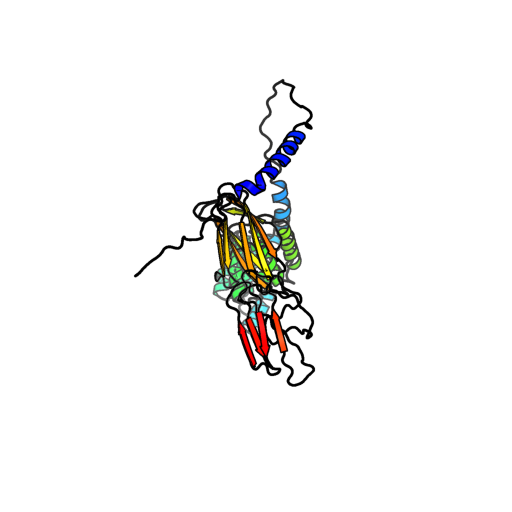029 35.276 1.00 80.00 379 GLY A N 1
ATOM 2942 C CA . GLY A 1 379 ? -38.745 5.399 35.806 1.00 80.00 379 GLY A CA 1
ATOM 2943 C C . GLY A 1 379 ? -37.581 5.697 36.756 1.00 80.00 379 GLY A C 1
ATOM 2944 O O . GLY A 1 379 ? -37.617 6.707 37.452 1.00 80.00 379 GLY A O 1
ATOM 2945 N N . ALA A 1 380 ? -36.571 4.824 36.824 1.00 85.75 380 ALA A N 1
ATOM 2946 C CA . ALA A 1 380 ? -35.350 5.125 37.556 1.00 85.75 380 ALA A CA 1
ATOM 2947 C C . ALA A 1 380 ? -34.501 6.146 36.794 1.00 85.75 380 ALA A C 1
ATOM 2949 O O . ALA A 1 380 ? -34.242 5.977 35.604 1.00 85.75 380 ALA A O 1
ATOM 2950 N N . THR A 1 381 ? -34.008 7.155 37.508 1.00 90.44 381 THR A N 1
ATOM 2951 C CA . THR A 1 381 ? -32.996 8.069 36.984 1.00 90.44 381 THR A CA 1
ATOM 2952 C C . THR A 1 381 ? -31.672 7.329 36.820 1.00 90.44 381 THR A C 1
ATOM 2954 O O . THR A 1 381 ? -31.175 6.702 37.758 1.00 90.44 381 THR A O 1
ATOM 2957 N N . VAL A 1 382 ? -31.089 7.417 35.629 1.00 92.38 382 VAL A N 1
ATOM 2958 C CA . VAL A 1 382 ? -29.759 6.890 35.324 1.00 92.38 382 VAL A CA 1
ATOM 2959 C C . VAL A 1 382 ? -28.766 8.042 35.377 1.00 92.38 382 VAL A C 1
ATOM 2961 O O . VAL A 1 382 ? -28.959 9.054 34.703 1.00 92.38 382 VAL A O 1
ATOM 2964 N N . LYS A 1 383 ? -27.696 7.873 36.159 1.00 94.19 383 LYS A N 1
ATOM 2965 C CA . LYS A 1 383 ? -26.541 8.775 36.174 1.00 94.19 383 LYS A CA 1
ATOM 2966 C C . LYS A 1 383 ? -25.390 8.128 35.407 1.00 94.19 383 LYS A C 1
ATOM 2968 O O . LYS A 1 383 ? -25.037 6.984 35.684 1.00 94.19 383 LYS A O 1
ATOM 2973 N N . ILE A 1 384 ? -24.814 8.866 34.466 1.00 95.12 384 ILE A N 1
ATOM 2974 C CA . ILE A 1 384 ? -23.582 8.517 33.764 1.00 95.12 384 ILE A CA 1
ATOM 2975 C C . ILE A 1 384 ? -22.480 9.430 34.295 1.00 95.12 384 ILE A C 1
ATOM 2977 O O . ILE A 1 384 ? -22.665 10.644 34.352 1.00 95.12 384 ILE A O 1
ATOM 2981 N N . HIS A 1 385 ? -21.359 8.830 34.682 1.00 96.31 385 HIS A N 1
ATOM 2982 C CA . HIS A 1 385 ? -20.151 9.523 35.109 1.00 96.31 385 HIS A CA 1
ATOM 2983 C C . HIS A 1 385 ? -19.014 9.158 34.152 1.00 96.31 385 HIS A C 1
ATOM 2985 O O . HIS A 1 385 ? -18.769 7.972 33.931 1.00 96.31 385 HIS A O 1
ATOM 2991 N N . ILE A 1 386 ? -18.338 10.160 33.596 1.00 96.12 386 ILE A N 1
ATOM 2992 C CA . ILE A 1 386 ? -17.111 10.020 32.812 1.00 96.12 386 ILE A CA 1
ATOM 2993 C C . ILE A 1 386 ? -15.964 10.599 33.636 1.00 96.12 386 ILE A C 1
ATOM 2995 O O . ILE A 1 386 ? -15.897 11.811 33.865 1.00 96.12 386 ILE A O 1
ATOM 2999 N N . GLU A 1 387 ? -15.047 9.723 34.034 1.00 96.12 387 GLU A N 1
ATOM 3000 C CA . GLU A 1 387 ? -13.736 10.106 34.544 1.00 96.12 387 GLU A CA 1
ATOM 3001 C C . GLU A 1 387 ? -12.784 10.263 33.354 1.00 96.12 387 GLU A C 1
ATOM 3003 O O . GLU A 1 387 ? -12.446 9.298 32.669 1.00 96.12 387 GLU A O 1
ATOM 3008 N N . ASN A 1 388 ? -12.395 11.499 33.063 1.00 95.19 388 ASN A N 1
ATOM 3009 C CA . ASN A 1 388 ? -11.605 11.821 31.889 1.00 95.19 388 ASN A CA 1
ATOM 3010 C C . ASN A 1 388 ? -10.113 11.713 32.209 1.00 95.19 388 ASN A C 1
ATOM 3012 O O . ASN A 1 388 ? -9.555 12.526 32.942 1.00 95.19 388 ASN A O 1
ATOM 3016 N N . GLN A 1 389 ? -9.462 10.703 31.637 1.00 94.00 389 GLN A N 1
ATOM 3017 C CA . GLN A 1 389 ? -8.026 10.473 31.812 1.00 94.00 389 GLN A CA 1
ATOM 3018 C C . GLN A 1 389 ? -7.166 11.190 30.756 1.00 94.00 389 GLN A C 1
ATOM 3020 O O . GLN A 1 389 ? -5.937 11.150 30.822 1.00 94.00 389 GLN A O 1
ATOM 3025 N N . SER A 1 390 ? -7.792 11.843 29.774 1.00 92.00 390 SER A N 1
ATOM 3026 C CA . SER A 1 390 ? -7.110 12.635 28.752 1.00 92.00 390 SER A CA 1
ATOM 3027 C C . SER A 1 390 ? -6.990 14.092 29.190 1.00 92.00 390 SER A C 1
ATOM 3029 O O . SER A 1 390 ? -7.832 14.607 29.911 1.00 92.00 390 SER A O 1
ATOM 3031 N N . ILE A 1 391 ? -5.962 14.793 28.713 1.00 92.69 391 ILE A N 1
ATOM 3032 C CA . ILE A 1 391 ? -5.831 16.249 28.896 1.00 92.69 391 ILE A CA 1
ATOM 3033 C C . ILE A 1 391 ? -6.462 17.049 27.747 1.00 92.69 391 ILE A C 1
ATOM 3035 O O . ILE A 1 391 ? -6.568 18.270 27.833 1.00 92.69 391 ILE A O 1
ATOM 3039 N N . THR A 1 392 ? -6.851 16.382 26.657 1.00 92.94 392 THR A N 1
ATOM 3040 C CA . THR A 1 392 ? -7.370 17.025 25.439 1.00 92.94 392 THR A CA 1
ATOM 3041 C C . THR A 1 392 ? -8.835 16.706 25.163 1.00 92.94 392 THR A C 1
ATOM 3043 O O . THR A 1 392 ? -9.508 17.508 24.519 1.00 92.94 392 THR A O 1
ATOM 3046 N N . LEU A 1 393 ? -9.349 15.571 25.648 1.00 93.38 393 LEU A N 1
ATOM 3047 C CA . LEU A 1 393 ? -10.726 15.153 25.388 1.00 93.38 393 LEU A CA 1
ATOM 3048 C C . LEU A 1 393 ? -11.714 16.121 26.047 1.00 93.38 393 LEU A C 1
ATOM 3050 O O . LEU A 1 393 ? -11.638 16.366 27.251 1.00 93.38 393 LEU A O 1
ATOM 3054 N N . GLN A 1 394 ? -12.663 16.619 25.261 1.00 95.31 394 GLN A N 1
ATOM 3055 C CA . GLN A 1 394 ? -13.872 17.289 25.736 1.00 95.31 394 GLN A CA 1
ATOM 3056 C C . GLN A 1 394 ? -15.009 16.259 25.706 1.00 95.31 394 GLN A C 1
ATOM 3058 O O . GLN A 1 394 ? -15.469 15.908 24.618 1.00 95.31 394 GLN A O 1
ATOM 3063 N N . PRO A 1 395 ? -15.423 15.695 26.853 1.00 94.31 395 PRO A N 1
ATOM 3064 C CA . PRO A 1 395 ? -16.368 14.586 26.862 1.00 94.31 395 PRO A CA 1
ATOM 3065 C C . PRO A 1 395 ? -17.781 15.059 26.510 1.00 94.31 395 PRO A C 1
ATOM 3067 O O . PRO A 1 395 ? -18.215 16.139 26.914 1.00 94.31 395 PRO A O 1
ATOM 3070 N N . GLY A 1 396 ? -18.530 14.215 25.804 1.00 93.81 396 GLY A N 1
ATOM 3071 C CA . GLY A 1 396 ? -19.938 14.441 25.497 1.00 93.81 396 GLY A CA 1
ATOM 3072 C C . GLY A 1 396 ? -20.718 13.135 25.463 1.00 93.81 396 GLY A C 1
ATOM 3073 O O . GLY A 1 396 ? -20.166 12.076 25.181 1.00 93.81 396 GLY A O 1
ATOM 3074 N N . ILE A 1 397 ? -22.011 13.209 25.767 1.00 95.44 397 ILE A N 1
ATOM 3075 C CA . ILE A 1 397 ? -22.924 12.063 25.766 1.00 95.44 397 ILE A CA 1
ATOM 3076 C C . ILE A 1 397 ? -24.159 12.403 24.948 1.00 95.44 397 ILE A C 1
ATOM 3078 O O . ILE A 1 397 ? -24.746 13.473 25.085 1.00 95.44 397 ILE A O 1
ATOM 3082 N N . ASN A 1 398 ? -24.621 11.430 24.167 1.00 95.81 398 ASN A N 1
ATOM 3083 C CA . ASN A 1 398 ? -25.974 11.401 23.632 1.00 95.81 398 ASN A CA 1
ATOM 3084 C C . ASN A 1 398 ? -26.667 10.118 24.091 1.00 95.81 398 ASN A C 1
ATOM 3086 O O . ASN A 1 398 ? -26.093 9.034 24.021 1.00 95.81 398 ASN A O 1
ATOM 3090 N N . VAL A 1 399 ? -27.911 10.243 24.544 1.00 95.75 399 VAL A N 1
ATOM 3091 C CA . VAL A 1 399 ? -28.721 9.125 25.030 1.00 95.75 399 VAL A CA 1
ATOM 3092 C C . VAL A 1 399 ? -29.848 8.850 24.046 1.00 95.75 399 VAL A C 1
ATOM 3094 O O . VAL A 1 399 ? -30.531 9.770 23.589 1.00 95.75 399 VAL A O 1
ATOM 3097 N N . PHE A 1 400 ? -30.059 7.572 23.748 1.00 95.62 400 PHE A N 1
ATOM 3098 C CA . PHE A 1 400 ? -31.077 7.094 22.819 1.00 95.62 400 PHE A CA 1
ATOM 3099 C C . PHE A 1 400 ? -31.925 5.998 23.470 1.00 95.62 400 PHE A C 1
ATOM 3101 O O . PHE A 1 400 ? -31.431 5.233 24.298 1.00 95.62 400 PHE A O 1
ATOM 3108 N N . ASP A 1 401 ? -33.196 5.907 23.082 1.00 92.81 401 ASP A N 1
ATOM 3109 C CA . ASP A 1 401 ? -34.079 4.815 23.496 1.00 92.81 401 ASP A CA 1
ATOM 3110 C C . ASP A 1 401 ? -33.829 3.521 22.692 1.00 92.81 401 ASP A C 1
ATOM 3112 O O . ASP A 1 401 ? -33.000 3.461 21.778 1.00 92.81 401 ASP A O 1
ATOM 3116 N N . SER A 1 402 ? -34.581 2.455 22.991 1.00 90.88 402 SER A N 1
ATOM 3117 C CA . SER A 1 402 ? -34.475 1.180 22.262 1.00 90.88 402 SER A CA 1
ATOM 3118 C C . SER A 1 402 ? -34.870 1.275 20.782 1.00 90.88 402 SER A C 1
ATOM 3120 O O . SER A 1 402 ? -34.468 0.423 19.985 1.00 90.88 402 SER A O 1
ATOM 3122 N N . ASN A 1 403 ? -35.624 2.308 20.399 1.00 93.94 403 ASN A N 1
ATOM 3123 C CA . ASN A 1 403 ? -35.978 2.617 19.015 1.00 93.94 403 ASN A CA 1
ATOM 3124 C C . ASN A 1 403 ? -34.921 3.493 18.323 1.00 93.94 403 ASN A C 1
ATOM 3126 O O . ASN A 1 403 ? -35.086 3.810 17.146 1.00 93.94 403 ASN A O 1
ATOM 3130 N N . LYS A 1 404 ? -33.814 3.821 19.009 1.00 93.75 404 LYS A N 1
ATOM 3131 C CA . LYS A 1 404 ? -32.734 4.711 18.552 1.00 93.75 404 LYS A CA 1
ATOM 3132 C C . LYS A 1 404 ? -33.176 6.170 18.391 1.00 93.75 404 LYS A C 1
ATOM 3134 O O . LYS A 1 404 ? -32.533 6.932 17.674 1.00 93.75 404 LYS A O 1
ATOM 3139 N N . SER A 1 405 ? -34.250 6.569 19.066 1.00 95.31 405 SER A N 1
ATOM 3140 C CA . SER A 1 405 ? -34.688 7.964 19.140 1.00 95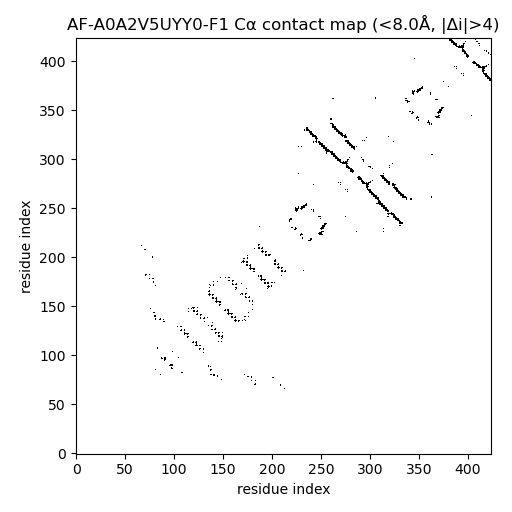.31 405 SER A CA 1
ATOM 3141 C C . SER A 1 405 ? -33.895 8.683 20.223 1.00 95.31 405 SER A C 1
ATOM 3143 O O . SER A 1 405 ? -33.741 8.158 21.326 1.00 95.31 405 SER A O 1
ATOM 3145 N N . ARG A 1 406 ? -33.377 9.879 19.925 1.00 95.19 406 ARG A N 1
ATOM 3146 C CA . ARG A 1 406 ? -32.584 10.657 20.885 1.00 95.19 406 ARG A CA 1
ATOM 3147 C C . ARG A 1 406 ? -33.474 11.147 22.028 1.00 95.19 406 ARG A C 1
ATOM 3149 O O . ARG A 1 406 ? -34.429 11.880 21.790 1.00 95.19 406 ARG A O 1
ATOM 3156 N N . LEU A 1 407 ? -33.125 10.769 23.254 1.00 93.69 407 LEU A N 1
ATOM 3157 C CA . LEU A 1 407 ? -33.778 11.216 24.488 1.00 93.69 407 LEU A CA 1
ATOM 3158 C C . LEU A 1 407 ? -33.166 12.519 25.013 1.00 93.69 407 LEU A C 1
ATOM 3160 O O . LEU A 1 407 ? -33.864 13.356 25.574 1.00 93.69 407 LEU A O 1
ATOM 3164 N N . GLY A 1 408 ? -31.861 12.698 24.815 1.00 95.44 408 GLY A N 1
ATOM 3165 C CA . GLY A 1 408 ? -31.122 13.842 25.330 1.00 95.44 408 GLY A CA 1
ATOM 3166 C C . GLY A 1 408 ? -29.622 13.684 25.131 1.00 95.44 408 GLY A C 1
ATOM 3167 O O . GLY A 1 408 ? -29.163 12.784 24.427 1.00 95.44 408 GLY A O 1
ATOM 3168 N N . GLY A 1 409 ? -28.862 14.589 25.727 1.00 95.25 409 GLY A N 1
ATOM 3169 C CA . GLY A 1 409 ? -27.409 14.592 25.691 1.00 95.25 409 GLY A CA 1
ATOM 3170 C C . GLY A 1 409 ? -26.862 15.973 26.001 1.00 95.25 409 GLY A C 1
ATOM 3171 O O . GLY A 1 409 ? -27.581 16.961 25.838 1.00 95.25 409 GLY A O 1
ATOM 3172 N N . ASP A 1 410 ? -25.614 16.015 26.437 1.00 96.44 410 ASP A N 1
ATOM 3173 C CA . ASP A 1 410 ? -24.888 17.231 26.792 1.00 96.44 410 ASP A CA 1
ATOM 3174 C C . ASP A 1 410 ? -23.372 16.981 26.659 1.00 96.44 410 ASP A C 1
ATOM 3176 O O . ASP A 1 410 ? -22.949 15.837 26.452 1.00 96.44 410 ASP A O 1
ATOM 3180 N N . TYR A 1 411 ? -22.554 18.029 26.737 1.00 94.44 411 TYR A N 1
ATOM 3181 C CA . TYR A 1 411 ? -21.097 17.941 26.632 1.00 94.44 411 TYR A CA 1
ATOM 3182 C C . TYR A 1 411 ? -20.385 18.930 27.556 1.00 94.44 411 TYR A C 1
ATOM 3184 O O . TYR A 1 411 ? -20.933 19.958 27.946 1.00 94.44 411 TYR A O 1
ATOM 3192 N N . HIS A 1 412 ? -19.124 18.638 27.876 1.00 93.62 412 HIS A N 1
ATOM 3193 C CA . HIS A 1 412 ? -18.270 19.511 28.669 1.00 93.62 412 HIS A CA 1
ATOM 3194 C C . HIS A 1 412 ? -17.150 20.110 27.811 1.00 93.62 412 HIS A C 1
ATOM 3196 O O . HIS A 1 412 ? -16.220 19.420 27.404 1.00 93.62 412 HIS A O 1
ATOM 3202 N N . GLY A 1 413 ? -17.211 21.422 27.562 1.00 91.62 413 GLY A N 1
ATOM 3203 C CA . GLY A 1 413 ? -16.284 22.119 26.658 1.00 91.62 413 GLY A CA 1
ATOM 3204 C C . GLY A 1 413 ? -14.856 22.321 27.183 1.00 91.62 413 GLY A C 1
ATOM 3205 O O . GLY A 1 413 ? -13.994 22.764 26.430 1.00 91.62 413 GLY A O 1
ATOM 3206 N N . THR A 1 414 ? -14.574 22.024 28.454 1.00 95.56 414 THR A N 1
ATOM 3207 C CA . THR A 1 414 ? -13.205 22.100 28.999 1.00 95.56 414 THR A CA 1
ATOM 3208 C C . THR A 1 414 ? -12.448 20.794 28.738 1.00 95.56 414 THR A C 1
ATOM 3210 O O . THR A 1 414 ? -12.881 19.758 29.250 1.00 95.56 414 THR A O 1
ATOM 3213 N N . PRO A 1 415 ? -11.315 20.822 28.007 1.00 95.62 415 PRO A N 1
ATOM 3214 C CA . PRO A 1 415 ? -10.454 19.656 27.831 1.00 95.62 415 PRO A CA 1
ATOM 3215 C C . PRO A 1 415 ? -10.008 19.055 29.166 1.00 95.62 415 PRO A C 1
ATOM 3217 O O . PRO A 1 415 ? -9.621 19.780 30.083 1.00 95.62 415 PRO A O 1
ATOM 3220 N N . GLY A 1 416 ? -10.079 17.731 29.268 1.00 93.69 416 GLY A N 1
ATOM 3221 C CA . GLY A 1 416 ? -9.665 16.968 30.445 1.00 93.69 416 GLY A CA 1
ATOM 3222 C C . GLY A 1 416 ? -10.571 17.083 31.669 1.00 93.69 416 GLY A C 1
ATOM 3223 O O . GLY A 1 416 ? -10.238 16.564 32.730 1.00 93.69 416 GLY A O 1
ATOM 3224 N N . ALA A 1 417 ? -11.726 17.739 31.552 1.00 95.50 417 ALA A N 1
ATOM 3225 C CA . ALA A 1 417 ? -12.708 17.746 32.626 1.00 95.50 417 ALA A CA 1
ATOM 3226 C C . ALA A 1 417 ? -13.447 16.403 32.713 1.00 95.50 417 ALA A C 1
ATOM 3228 O O . ALA A 1 417 ? -13.789 15.808 31.688 1.00 95.50 417 ALA A O 1
ATOM 3229 N N . ASN A 1 418 ? -13.744 15.975 33.942 1.00 96.25 418 ASN A N 1
ATOM 3230 C CA . ASN A 1 418 ? -14.727 14.925 34.214 1.00 96.25 418 ASN A CA 1
ATOM 3231 C C . ASN A 1 418 ? -16.138 15.424 33.872 1.00 96.25 418 ASN A C 1
ATOM 3233 O O . ASN A 1 418 ? -16.401 16.628 33.898 1.00 96.25 418 ASN A O 1
ATOM 3237 N N . PHE A 1 419 ? -17.059 14.504 33.590 1.00 96.19 419 PHE A N 1
ATOM 3238 C CA . PHE A 1 419 ? -18.410 14.851 33.153 1.00 96.19 419 PHE A CA 1
ATOM 3239 C C . PHE A 1 419 ? -19.474 13.954 33.786 1.00 96.19 419 PHE A C 1
ATOM 3241 O O . PHE A 1 419 ? -19.332 12.737 33.832 1.00 96.19 419 PHE A O 1
ATOM 3248 N N . ASP A 1 420 ? -20.552 14.565 34.271 1.00 96.38 420 ASP A N 1
ATOM 3249 C CA . ASP A 1 420 ? -21.706 13.888 34.857 1.00 96.38 420 ASP A CA 1
ATOM 3250 C C . ASP A 1 420 ? -22.959 14.236 34.050 1.00 96.38 420 ASP A C 1
ATOM 3252 O O . ASP A 1 420 ? -23.255 15.409 33.830 1.00 96.38 420 ASP A O 1
ATOM 3256 N N . TYR A 1 421 ? -23.744 13.227 33.679 1.00 96.38 421 TYR A N 1
ATOM 3257 C CA . TYR A 1 421 ? -25.028 13.408 33.004 1.00 96.38 421 TYR A CA 1
ATOM 3258 C C . TYR A 1 421 ? -26.103 12.545 33.665 1.00 96.38 421 TYR A C 1
ATOM 3260 O O . TYR A 1 421 ? -25.837 11.424 34.090 1.00 96.38 421 TYR A O 1
ATOM 3268 N N . SER A 1 422 ? -27.330 13.049 33.792 1.00 95.00 422 SER A N 1
ATOM 3269 C CA . SER A 1 422 ? -28.454 12.290 34.355 1.00 95.00 422 SER A CA 1
ATOM 3270 C C . SER A 1 422 ? -29.697 12.430 33.490 1.00 95.00 422 SER A C 1
ATOM 3272 O O . SER A 1 422 ? -30.000 13.517 33.006 1.00 95.00 422 SER A O 1
ATOM 3274 N N . PHE A 1 423 ? -30.431 11.334 33.319 1.00 91.94 423 PHE A N 1
ATOM 3275 C CA . PHE A 1 423 ? -31.692 11.295 32.576 1.00 91.94 423 PHE A CA 1
ATOM 3276 C C . PHE A 1 423 ? -32.657 10.286 33.215 1.00 91.94 423 PHE A C 1
ATOM 3278 O O . PHE A 1 423 ? -32.250 9.502 34.074 1.00 91.94 423 PHE A O 1
ATOM 3285 N N . SER A 1 424 ? -33.944 10.332 32.861 1.00 85.38 424 SER A N 1
ATOM 3286 C CA . SER A 1 424 ? -34.994 9.449 33.411 1.00 85.38 424 SER A CA 1
ATOM 3287 C C . SER A 1 424 ? -35.816 8.775 32.325 1.00 85.38 424 SER A C 1
ATOM 3289 O O . SER A 1 424 ? -35.934 9.378 31.235 1.00 85.38 424 SER A O 1
#

pLDDT: mean 81.29, std 21.44, range [23.92, 98.38]